Protein AF-A0A1M3CQY1-F1 (afdb_monomer)

Sequence (405 aa):
MTKFAYSLDKTSYSWKNALLWGNFVAHCRNVNKGSLGHRIVAAVMAAIEFLPIISQISSICEKIIVGNLLPAPPASSKSPLVNKKILEETKNAAHQGIPKPNAPIKSQSWENYKIDLLSQLPTVIESQRKNKTYKREKLVDLLKAHENIPIPLSNLPKSVKYFSEKTTFYSYNAEGIRDYNWGCAWRAIQTCLSAYSIHPSFEELFHLFGPLPHLKRMYESKYPGEQLPNTKVFAPYDLSSGWAEPFIGHMAMHFYDIPSVLTRVNGIPGYCNAPQDVFKHSSSLNFYDFKERLLKHFKQETPAPVMIDDAMFALNIVGLEEEGLNITLWIADPHIQQGINTSIDKDLAPAGLYKVTLDPTGRQIKCSLADEHSHQLPNMFCKGSYEGLHFDTKHWMVLFPLNKN

Secondary structure (DSSP, 8-state):
----TTSPPGGG--TTT-SHHHHHHHHHHHTTSS-HHHHHHHHHHHHHHHHHHHHHHHHHHHHHHHHHHSPPPPSS-------HHHHHHHHHHTTSSS---SS-TTS--HHHHHHHHHHHHHHHHHHHHHH--SSS----BPPGGGPBPPEEGGGS-TT-SEE-TT-EE--TTBTTB--TTT-HHHHHHHHHHHTTT----HHHHHHHHSSHHHHHHHHHHHSTT-----SS--STTTSTT----HHHHHHHHHHTT--EEEEEESS--TT--S-GGGGTTSPEE-HHHHHHHHHHHHTSSSPPPEEEE-SS-EEEEEEEEEETTEEEEEEE-TTB---TT----TTSPPTTEEEEEE-TTS-EEEEHHHHH-TTT---BS-TTTTS---TTT--EEEEEE----

Solvent-accessible surface area (backbone atoms only — not comparable to full-atom values): 22990 Å² total; per-residue (Å²): 136,86,75,77,88,80,68,77,62,75,85,67,73,36,84,88,31,66,48,59,66,45,52,27,55,51,23,58,62,34,43,80,41,84,54,74,69,50,17,52,52,21,45,53,53,23,58,63,39,44,54,62,50,52,53,54,52,51,52,51,52,49,51,50,52,56,57,71,75,41,82,77,79,71,86,87,67,80,76,79,80,67,54,62,64,60,59,46,50,53,53,52,62,77,51,72,83,62,83,73,75,93,59,87,85,84,78,72,51,70,66,59,48,52,52,50,52,61,71,45,41,67,59,51,54,54,50,44,70,74,63,64,80,54,82,61,79,54,81,34,77,42,59,74,92,68,39,38,76,66,40,64,38,65,74,56,66,85,85,60,82,23,48,22,46,69,18,37,45,37,38,48,24,32,92,29,29,58,32,79,98,35,33,33,31,52,24,32,38,45,20,36,37,21,46,72,78,41,78,71,51,70,64,54,49,47,66,59,59,15,43,54,75,48,48,42,52,49,45,31,68,76,40,73,95,49,75,78,76,85,84,62,77,54,33,16,66,78,39,74,70,52,42,55,48,48,67,53,39,48,46,50,32,52,73,72,73,36,51,63,46,57,37,28,32,75,35,77,31,90,72,49,46,71,61,74,73,80,38,72,91,34,70,68,26,48,40,64,61,44,51,55,50,49,52,62,48,34,70,41,98,74,23,53,32,30,32,40,28,48,58,82,52,34,29,23,40,38,30,46,47,82,57,87,76,27,40,32,37,32,35,42,37,20,59,33,42,68,51,96,77,62,90,67,54,97,84,56,66,62,62,32,48,44,45,36,32,23,44,78,63,22,40,60,78,45,41,55,66,66,76,75,26,85,90,63,65,59,65,56,76,54,79,66,68,77,78,59,68,37,43,59,79,44,31,23,36,32,24,39,61,45,76,84,127

Mean predicted aligned error: 14.99 Å

Foldseek 3Di:
DDPPPQDDDPVQDDPVLPQLVNLLVVLVVQLPDDDPVSNVVSVVSNVVSVVVVVVVVVVVVVVVVVPVVDDDDDDDDDDPPPPVVVVVVVVVLVPPQDPDPPDPPPPDDPVRVLVVCVVCLVVSLVSCLVPQSFLPRDLPQADPLQAFEWAQQLPPDPVFPFFQRQWTQAAARHPRGHLPQACQQLRLLQRQVSLVVDHDDSSSLLSQQQDPVNLQSLVCNVPPPDGQDPPFDARLRSDSNSHHALSSSCSVCSSVVWDKDKEKFPDAQPQHSHDPVSHVVDDHHYVQRVVVVQVVQRPDPRHGWKWKDNNRAIWTFGGWDDDPLKIKTWIQGSQWGDASDPPDDPPDDGTRTWIFIAHNLQATDDIPQVVPPPPNRGPGSDPPPRVDRGSNPTMMIMMGGHDDD

pLDDT: mean 78.1, std 20.02, range [30.34, 98.62]

Radius of gyration: 26.37 Å; Cα contacts (8 Å, |Δi|>4): 642; chains: 1; bounding box: 46×75×63 Å

Structure (mmCIF, N/CA/C/O backbone):
data_AF-A0A1M3CQY1-F1
#
_entry.id   AF-A0A1M3CQY1-F1
#
loop_
_atom_site.group_PDB
_atom_site.id
_atom_site.type_symbol
_atom_site.label_atom_id
_atom_site.label_alt_id
_atom_site.label_comp_id
_atom_site.label_asym_id
_atom_site.label_entity_id
_atom_site.label_seq_id
_atom_site.pdbx_PDB_ins_code
_atom_site.Cartn_x
_atom_site.Cartn_y
_atom_site.Cartn_z
_atom_site.occupancy
_atom_site.B_iso_or_equiv
_atom_site.auth_seq_id
_atom_site.auth_comp_id
_atom_site.auth_asym_id
_atom_site.auth_atom_id
_atom_site.pdbx_PDB_model_num
ATOM 1 N N . MET A 1 1 ? -19.482 45.627 25.015 1.00 35.19 1 MET A N 1
ATOM 2 C CA . MET A 1 1 ? -19.007 45.019 23.752 1.00 35.19 1 MET A CA 1
ATOM 3 C C . MET A 1 1 ? -17.805 45.805 23.254 1.00 35.19 1 MET A C 1
ATOM 5 O O . MET A 1 1 ? -17.960 46.844 22.625 1.00 35.19 1 MET A O 1
ATOM 9 N N . THR A 1 2 ? -16.606 45.369 23.620 1.00 33.00 2 THR A N 1
ATOM 10 C CA . THR A 1 2 ? -15.335 45.949 23.179 1.00 33.00 2 THR A CA 1
ATOM 11 C C . THR A 1 2 ? -15.097 45.565 21.718 1.00 33.00 2 THR A C 1
ATOM 13 O O . THR A 1 2 ? -14.865 44.402 21.402 1.00 33.00 2 THR A O 1
ATOM 16 N N . LYS A 1 3 ? -15.204 46.535 20.801 1.00 37.12 3 LYS A N 1
ATOM 17 C CA . LYS A 1 3 ? -14.784 46.361 19.403 1.00 37.12 3 LYS A CA 1
ATOM 18 C C . LYS A 1 3 ? -13.297 45.996 19.389 1.00 37.12 3 LYS A C 1
ATOM 20 O O . LYS A 1 3 ? -12.488 46.739 19.940 1.00 37.12 3 LYS A O 1
ATOM 25 N N . PHE A 1 4 ? -12.936 44.889 18.742 1.00 33.28 4 PHE A N 1
ATOM 26 C CA . PHE A 1 4 ? -11.546 44.552 18.433 1.00 33.28 4 PHE A CA 1
ATOM 27 C C . PHE A 1 4 ? -10.960 45.623 17.494 1.00 33.28 4 PHE A C 1
ATOM 29 O O . PHE A 1 4 ? -11.059 45.525 16.272 1.00 33.28 4 PHE A O 1
ATOM 36 N N . ALA A 1 5 ? -10.362 46.668 18.070 1.00 43.16 5 ALA A N 1
ATOM 37 C CA . ALA A 1 5 ? -9.752 47.810 17.381 1.00 43.16 5 ALA A CA 1
ATOM 38 C C . ALA A 1 5 ? -8.385 47.474 16.739 1.00 43.16 5 ALA A C 1
ATOM 40 O O . ALA A 1 5 ? -7.465 48.290 16.742 1.00 43.16 5 ALA A O 1
ATOM 41 N N . TYR A 1 6 ? -8.243 46.252 16.223 1.00 46.03 6 TYR A N 1
ATOM 42 C CA . TYR A 1 6 ? -7.010 45.734 15.618 1.00 46.03 6 TYR A CA 1
ATOM 43 C C . TYR A 1 6 ? -7.184 45.337 14.146 1.00 46.03 6 TYR A C 1
ATOM 45 O O . TYR A 1 6 ? -6.218 44.937 13.505 1.00 46.03 6 TYR A O 1
ATOM 53 N N . SER A 1 7 ? -8.401 45.441 13.606 1.00 45.84 7 SER A N 1
ATOM 54 C CA . SER A 1 7 ? -8.683 45.162 12.197 1.00 45.84 7 SER A CA 1
ATOM 55 C C . SER A 1 7 ? -8.402 46.393 11.329 1.00 45.84 7 SER A C 1
ATOM 57 O O . SER A 1 7 ? -8.663 47.524 11.743 1.00 45.84 7 SER A O 1
ATOM 59 N N . LEU A 1 8 ? -7.846 46.175 10.131 1.00 50.12 8 LEU A N 1
ATOM 60 C CA . LEU A 1 8 ? -7.717 47.229 9.122 1.00 50.12 8 LEU A CA 1
ATOM 61 C C . LEU A 1 8 ? -9.108 47.694 8.681 1.00 50.12 8 LEU A C 1
ATOM 63 O O . LEU A 1 8 ? -10.073 46.925 8.715 1.00 50.12 8 LEU A O 1
ATOM 67 N N . ASP A 1 9 ? -9.207 48.947 8.236 1.00 53.94 9 ASP A N 1
ATOM 68 C CA . ASP A 1 9 ? -10.456 49.446 7.670 1.00 53.94 9 ASP A CA 1
ATOM 69 C C . ASP A 1 9 ? -10.869 48.593 6.464 1.00 53.94 9 ASP A C 1
ATOM 71 O O . ASP A 1 9 ? -10.034 48.243 5.624 1.00 53.94 9 ASP A O 1
ATOM 75 N N . LYS A 1 10 ? -12.162 48.266 6.374 1.00 48.03 10 LYS A N 1
ATOM 76 C CA . LYS A 1 10 ? -12.715 47.312 5.400 1.00 48.03 10 LYS A CA 1
ATOM 77 C C . LYS A 1 10 ? -12.363 47.677 3.952 1.00 48.03 10 LYS A C 1
ATOM 79 O O . LYS A 1 10 ? -12.203 46.786 3.125 1.00 48.03 10 LYS A O 1
ATOM 84 N N . THR A 1 11 ? -12.196 48.967 3.655 1.00 50.53 11 THR A N 1
ATOM 85 C CA . THR A 1 11 ? -11.834 49.467 2.317 1.00 50.53 11 THR A CA 1
ATOM 86 C C . THR A 1 11 ? -10.383 49.166 1.914 1.00 50.53 11 THR A C 1
ATOM 88 O O . THR A 1 11 ? -10.040 49.227 0.735 1.00 50.53 11 THR A O 1
ATOM 91 N N . SER A 1 12 ? -9.539 48.774 2.873 1.00 49.72 12 SER A N 1
ATOM 92 C CA . SER A 1 12 ? -8.128 48.424 2.662 1.00 49.72 12 SER A CA 1
ATOM 93 C C . SER A 1 12 ? -7.951 47.010 2.091 1.00 49.72 12 SER A C 1
ATOM 95 O O . SER A 1 12 ? -6.938 46.729 1.441 1.00 49.72 12 SER A O 1
ATOM 97 N N . TYR A 1 13 ? -8.940 46.131 2.293 1.00 46.88 13 TYR A N 1
ATOM 98 C CA . TYR A 1 13 ? -8.956 44.757 1.790 1.00 46.88 13 TYR A CA 1
ATOM 99 C C . TYR A 1 13 ? -9.439 44.726 0.334 1.00 46.88 13 TYR A C 1
ATOM 101 O O . TYR A 1 13 ? -10.608 44.487 0.043 1.00 46.88 13 TYR A O 1
ATOM 109 N N . SER A 1 14 ? -8.523 44.983 -0.599 1.00 53.66 14 SER A N 1
ATOM 110 C CA . SER A 1 14 ? -8.753 44.771 -2.033 1.00 53.66 14 SER A CA 1
ATOM 111 C C . SER A 1 14 ? -8.045 43.502 -2.508 1.00 53.66 14 SER A C 1
ATOM 113 O O . SER A 1 14 ? -7.018 43.130 -1.949 1.00 53.66 14 SER A O 1
ATOM 115 N N . TRP A 1 15 ? -8.521 42.873 -3.587 1.00 47.59 15 TRP A N 1
ATOM 116 C CA . TRP A 1 15 ? -7.825 41.742 -4.230 1.00 47.59 15 TRP A CA 1
ATOM 117 C C . TRP A 1 15 ? -6.380 42.080 -4.635 1.00 47.59 15 TRP A C 1
ATOM 119 O O . TRP A 1 15 ? -5.512 41.215 -4.627 1.00 47.59 15 TRP A O 1
ATOM 129 N N . LYS A 1 16 ? -6.103 43.360 -4.910 1.00 45.50 16 LYS A N 1
ATOM 130 C CA . LYS A 1 16 ? -4.761 43.886 -5.186 1.00 45.50 16 LYS A CA 1
ATOM 131 C C . LYS A 1 16 ? -3.865 43.938 -3.934 1.00 45.50 16 LYS A C 1
ATOM 133 O O . LYS A 1 16 ? -2.653 43.814 -4.062 1.00 45.50 16 LYS A O 1
ATOM 138 N N . ASN A 1 17 ? -4.453 44.084 -2.744 1.00 47.53 17 ASN A N 1
ATOM 139 C CA . ASN A 1 17 ? -3.762 44.107 -1.446 1.00 47.53 17 ASN A CA 1
ATOM 140 C C . ASN A 1 17 ? -3.810 42.757 -0.704 1.00 47.53 17 ASN A C 1
ATOM 142 O O . ASN A 1 17 ? -3.132 42.607 0.305 1.00 47.53 17 ASN A O 1
ATOM 146 N N . ALA A 1 18 ? -4.604 41.794 -1.187 1.00 47.22 18 ALA A N 1
ATOM 147 C CA . ALA A 1 18 ? -4.797 40.473 -0.582 1.00 47.22 18 ALA A CA 1
ATOM 148 C C . ALA A 1 18 ? -3.589 39.532 -0.756 1.00 47.22 18 ALA A C 1
ATOM 150 O O . ALA A 1 18 ? -3.502 38.504 -0.088 1.00 47.22 18 ALA A O 1
ATOM 151 N N . LEU A 1 19 ? -2.638 39.887 -1.626 1.00 55.75 19 LEU A N 1
ATOM 152 C CA . LEU A 1 19 ? -1.308 39.283 -1.627 1.00 55.75 19 LEU A CA 1
ATOM 153 C C . LEU A 1 19 ? -0.563 39.772 -0.380 1.00 55.75 19 LEU A C 1
ATOM 155 O O . LEU A 1 19 ? -0.521 40.976 -0.138 1.00 55.75 19 LEU A O 1
ATOM 159 N N . LEU A 1 20 ? 0.035 38.848 0.382 1.00 62.31 20 LEU A N 1
ATOM 160 C CA . LEU A 1 20 ? 0.635 39.054 1.716 1.00 62.31 20 LEU A CA 1
ATOM 161 C C . LEU A 1 20 ? 1.526 40.310 1.848 1.00 62.31 20 LEU A C 1
ATOM 163 O O . LEU A 1 20 ? 1.648 40.865 2.934 1.00 62.31 20 LEU A O 1
ATOM 167 N N . TRP A 1 21 ? 2.076 40.820 0.742 1.00 69.44 21 TRP A N 1
ATOM 168 C CA . TRP A 1 21 ? 2.801 42.090 0.664 1.00 69.44 21 TRP A CA 1
ATOM 169 C C . TRP A 1 21 ? 1.994 43.328 1.103 1.00 69.44 21 TRP A C 1
ATOM 171 O O . TRP A 1 21 ? 2.529 44.203 1.783 1.00 69.44 21 TRP A O 1
ATOM 181 N N . GLY A 1 22 ? 0.714 43.428 0.726 1.00 70.25 22 GLY A N 1
ATOM 182 C CA . GLY A 1 22 ? -0.133 44.579 1.062 1.00 70.25 22 GLY A CA 1
ATOM 183 C C . GLY A 1 22 ? -0.426 44.666 2.560 1.00 70.25 22 GLY A C 1
ATOM 184 O O . GLY A 1 22 ? -0.304 45.741 3.156 1.00 70.25 22 GLY A O 1
ATOM 185 N N . ASN A 1 23 ? -0.733 43.518 3.168 1.00 71.56 23 ASN A N 1
ATOM 186 C CA . ASN A 1 23 ? -0.937 43.394 4.610 1.00 71.56 23 ASN A CA 1
ATOM 187 C C . ASN A 1 23 ? 0.368 43.642 5.378 1.00 71.56 23 ASN A C 1
ATOM 189 O O . ASN A 1 23 ? 0.376 44.457 6.304 1.00 71.56 23 ASN A O 1
ATOM 193 N N . PHE A 1 24 ? 1.486 43.080 4.906 1.00 80.56 24 PHE A N 1
ATOM 194 C CA . PHE A 1 24 ? 2.791 43.257 5.538 1.00 80.56 24 PHE A CA 1
ATOM 195 C C . PHE A 1 24 ? 3.192 44.735 5.600 1.00 80.56 24 PHE A C 1
ATOM 197 O O . PHE A 1 24 ? 3.512 45.259 6.666 1.00 80.56 24 PHE A O 1
ATOM 204 N N . VAL A 1 25 ? 3.095 45.456 4.476 1.00 80.06 25 VAL A N 1
ATOM 205 C CA . VAL A 1 25 ? 3.419 46.892 4.414 1.00 80.06 25 VAL A CA 1
ATOM 206 C C . VAL A 1 25 ? 2.496 47.718 5.316 1.00 80.06 25 VAL A C 1
ATOM 208 O O . VAL A 1 25 ? 2.948 48.683 5.942 1.00 80.06 25 VAL A O 1
ATOM 211 N N . ALA A 1 26 ? 1.213 47.359 5.410 1.00 76.00 26 ALA A N 1
ATOM 212 C CA . ALA A 1 26 ? 0.275 48.024 6.308 1.00 76.00 26 ALA A CA 1
ATOM 213 C C . ALA A 1 26 ? 0.651 47.801 7.782 1.00 76.00 26 ALA A C 1
ATOM 215 O O . ALA A 1 26 ? 0.710 48.766 8.549 1.00 76.00 26 ALA A O 1
ATOM 216 N N . HIS A 1 27 ? 0.990 46.568 8.166 1.00 79.69 27 HIS A N 1
ATOM 217 C CA . HIS A 1 27 ? 1.446 46.249 9.515 1.00 79.69 27 HIS A CA 1
ATOM 218 C C . HIS A 1 27 ? 2.774 46.941 9.848 1.00 79.69 27 HIS A C 1
ATOM 220 O O . HIS A 1 27 ? 2.851 47.589 10.891 1.00 79.69 27 HIS A O 1
ATOM 226 N N . CYS A 1 28 ? 3.753 46.969 8.936 1.00 82.44 28 CYS A N 1
ATOM 227 C CA . CYS A 1 28 ? 4.996 47.733 9.105 1.00 82.44 28 CYS A CA 1
ATOM 228 C C . CYS A 1 28 ? 4.754 49.234 9.331 1.00 82.44 28 CYS A C 1
ATOM 230 O O . CYS A 1 28 ? 5.403 49.847 10.178 1.00 82.44 28 CYS A O 1
ATOM 232 N N . ARG A 1 29 ? 3.799 49.846 8.618 1.00 82.75 29 ARG A N 1
ATOM 233 C CA . ARG A 1 29 ? 3.430 51.262 8.823 1.00 82.75 29 ARG A CA 1
ATOM 234 C C . ARG A 1 29 ? 2.763 51.504 10.179 1.00 82.75 29 ARG A C 1
ATOM 236 O O . ARG A 1 29 ? 2.900 52.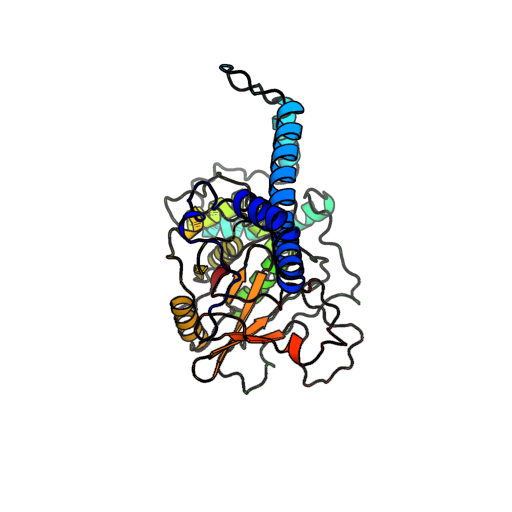597 10.732 1.00 82.75 29 ARG A O 1
ATOM 243 N N . ASN A 1 30 ? 2.067 50.502 10.710 1.00 79.50 30 ASN A N 1
ATOM 244 C CA . ASN A 1 30 ? 1.362 50.580 11.988 1.00 79.50 30 ASN A CA 1
ATOM 245 C C . ASN A 1 30 ? 2.271 50.313 13.201 1.00 79.50 30 ASN A C 1
ATOM 247 O O . ASN A 1 30 ? 1.934 50.745 14.299 1.00 79.50 30 ASN A O 1
ATOM 251 N N . VAL A 1 31 ? 3.468 49.735 13.021 1.00 84.69 31 VAL A N 1
ATOM 252 C CA . VAL A 1 31 ? 4.481 49.591 14.097 1.00 84.69 31 VAL A CA 1
ATOM 253 C C . VAL A 1 31 ? 4.885 50.944 14.710 1.00 84.69 31 VAL A C 1
ATOM 255 O O . VAL A 1 31 ? 5.278 51.016 15.876 1.00 84.69 31 VAL A O 1
ATOM 258 N N . ASN A 1 32 ? 4.739 52.040 13.959 1.00 80.25 32 ASN A N 1
ATOM 259 C CA . ASN A 1 32 ? 5.076 53.396 14.405 1.00 80.25 32 ASN A CA 1
ATOM 260 C C . ASN A 1 32 ? 3.855 54.253 14.784 1.00 80.25 32 ASN A C 1
ATOM 262 O O . ASN A 1 32 ? 4.001 55.456 14.988 1.00 80.25 32 ASN A O 1
ATOM 266 N N . LYS A 1 33 ? 2.652 53.668 14.871 1.00 76.88 33 LYS A N 1
ATOM 267 C CA . LYS A 1 33 ? 1.401 54.393 15.154 1.00 76.88 33 LYS A CA 1
ATOM 268 C C . LYS A 1 33 ? 0.623 53.737 16.300 1.00 76.88 33 LYS A C 1
ATOM 270 O O . LYS A 1 33 ? 0.690 52.531 16.495 1.00 76.88 33 LYS A O 1
ATOM 275 N N . GLY A 1 34 ? -0.148 54.532 17.042 1.00 80.25 34 GLY A N 1
ATOM 276 C CA . GLY A 1 34 ? -1.018 54.039 18.118 1.00 80.25 34 GLY A CA 1
ATOM 277 C C . GLY A 1 34 ? -0.310 53.766 19.452 1.00 80.25 34 GLY A C 1
ATOM 278 O O . GLY A 1 34 ? 0.826 54.184 19.678 1.00 80.25 34 GLY A O 1
ATOM 279 N N . SER A 1 35 ? -1.016 53.094 20.367 1.00 84.94 35 SER A N 1
ATOM 280 C CA . SER A 1 35 ? -0.516 52.753 21.707 1.00 84.94 35 SER A CA 1
ATOM 281 C C . SER A 1 35 ? 0.575 51.675 21.662 1.00 84.94 35 SER A C 1
ATOM 283 O O . SER A 1 35 ? 0.677 50.923 20.693 1.00 84.94 35 SER A O 1
ATOM 285 N N . LEU A 1 36 ? 1.375 51.548 22.729 1.00 80.06 36 LEU A N 1
ATOM 286 C CA . LEU A 1 36 ? 2.466 50.563 22.805 1.00 80.06 36 LEU A CA 1
ATOM 287 C C . LEU A 1 36 ? 1.994 49.129 22.493 1.00 80.06 36 LEU A C 1
ATOM 289 O O . LEU A 1 36 ? 2.640 48.428 21.721 1.00 80.06 36 LEU A O 1
ATOM 293 N N . GLY A 1 37 ? 0.830 48.724 23.012 1.00 80.75 37 GLY A N 1
ATOM 294 C CA . GLY A 1 37 ? 0.245 47.411 22.720 1.00 80.75 37 GLY A CA 1
ATOM 295 C C . GLY A 1 37 ? -0.140 47.227 21.248 1.00 80.75 37 GLY A C 1
ATOM 296 O O . GLY A 1 37 ? 0.087 46.161 20.684 1.00 80.75 37 GLY A O 1
ATOM 297 N N . HIS A 1 38 ? -0.655 48.272 20.590 1.00 75.62 38 HIS A N 1
ATOM 298 C CA . HIS A 1 38 ? -0.962 48.227 19.157 1.00 75.62 38 HIS A CA 1
ATOM 299 C C . HIS A 1 38 ? 0.308 48.060 18.313 1.00 75.62 38 HIS A C 1
ATOM 301 O O . HIS A 1 38 ? 0.334 47.259 17.381 1.00 75.62 38 HIS A O 1
ATOM 307 N N . ARG A 1 39 ? 1.384 48.760 18.687 1.00 82.81 39 ARG A N 1
ATOM 308 C CA . ARG A 1 39 ? 2.687 48.675 18.013 1.00 82.81 39 ARG A CA 1
ATOM 309 C C . ARG A 1 39 ? 3.300 47.277 18.125 1.00 82.81 39 ARG A C 1
ATOM 311 O O . ARG A 1 39 ? 3.825 46.775 17.136 1.00 82.81 39 ARG A O 1
ATOM 318 N N . ILE A 1 40 ? 3.183 46.635 19.292 1.00 84.69 40 ILE A N 1
ATOM 319 C CA . ILE A 1 40 ? 3.653 45.256 19.516 1.00 84.69 40 ILE A CA 1
ATOM 320 C C . ILE A 1 40 ? 2.877 44.268 18.637 1.00 84.69 40 ILE A C 1
ATOM 322 O O . ILE A 1 40 ? 3.488 43.473 17.929 1.00 84.69 40 ILE A O 1
ATOM 326 N N . VAL A 1 41 ? 1.542 44.345 18.620 1.00 80.31 41 VAL A N 1
ATOM 327 C CA . VAL A 1 41 ? 0.709 43.450 17.794 1.00 80.31 41 VAL A CA 1
ATOM 328 C C . VAL A 1 41 ? 0.994 43.647 16.302 1.00 80.31 41 VAL A C 1
ATOM 330 O O . VAL A 1 41 ? 1.150 42.670 15.574 1.00 80.31 41 VAL A O 1
ATOM 333 N N . ALA A 1 42 ? 1.133 44.895 15.845 1.00 78.62 42 ALA A N 1
ATOM 334 C CA . ALA A 1 42 ? 1.494 45.189 14.460 1.00 78.62 42 ALA A CA 1
ATOM 335 C C . ALA A 1 42 ? 2.878 44.626 14.083 1.00 78.62 42 ALA A C 1
ATOM 337 O O . ALA A 1 42 ? 3.043 44.126 12.973 1.00 78.62 42 ALA A O 1
ATOM 338 N N . ALA A 1 43 ? 3.849 44.655 15.003 1.00 80.75 43 ALA A N 1
ATOM 339 C CA . ALA A 1 43 ? 5.181 44.096 14.774 1.00 80.75 43 ALA A CA 1
ATOM 340 C C . ALA A 1 43 ? 5.159 42.563 14.664 1.00 80.75 43 ALA A C 1
ATOM 342 O O . ALA A 1 43 ? 5.807 42.006 13.780 1.00 80.75 43 ALA A O 1
ATOM 343 N N . VAL A 1 44 ? 4.377 41.883 15.511 1.00 83.06 44 VAL A N 1
ATOM 344 C CA . VAL A 1 44 ? 4.217 40.419 15.461 1.00 83.06 44 VAL A CA 1
ATOM 345 C C . VAL A 1 44 ? 3.545 39.984 14.158 1.00 83.06 44 VAL A C 1
ATOM 347 O O . VAL A 1 44 ? 4.036 39.075 13.494 1.00 83.06 44 VAL A O 1
ATOM 350 N N . MET A 1 45 ? 2.469 40.662 13.748 1.00 79.12 45 MET A N 1
ATOM 351 C CA . MET A 1 45 ? 1.781 40.349 12.489 1.00 79.12 45 MET A CA 1
ATOM 352 C C . MET A 1 45 ? 2.685 40.581 11.273 1.00 79.12 45 MET A C 1
ATOM 354 O O . MET A 1 45 ? 2.758 39.719 10.401 1.00 79.12 45 MET A O 1
ATOM 358 N N . ALA A 1 46 ? 3.452 41.678 11.255 1.00 83.38 46 ALA A N 1
ATOM 359 C CA . ALA A 1 46 ? 4.439 41.917 10.205 1.00 83.38 46 ALA A CA 1
ATOM 360 C C . ALA A 1 46 ? 5.500 40.801 10.148 1.00 83.38 46 ALA A C 1
ATOM 362 O O . ALA A 1 46 ? 5.841 40.343 9.063 1.00 83.38 46 ALA A O 1
ATOM 363 N N . ALA A 1 47 ? 5.997 40.319 11.292 1.00 83.00 47 ALA A N 1
ATOM 364 C CA . ALA A 1 47 ? 6.983 39.238 11.328 1.00 83.00 47 ALA A CA 1
ATOM 365 C C . ALA A 1 47 ? 6.432 37.907 10.780 1.00 83.00 47 ALA A C 1
ATOM 367 O O . ALA A 1 47 ? 7.130 37.211 10.043 1.00 83.00 47 ALA A O 1
ATOM 368 N N . ILE A 1 48 ? 5.175 37.573 11.095 1.00 80.31 48 ILE A N 1
ATOM 369 C CA . ILE A 1 48 ? 4.506 36.363 10.590 1.00 80.31 48 ILE A CA 1
ATOM 370 C C . ILE A 1 48 ? 4.300 36.450 9.072 1.00 80.31 48 ILE A C 1
ATOM 372 O O . ILE A 1 48 ? 4.573 35.490 8.353 1.00 80.31 48 ILE A O 1
ATOM 376 N N . GLU A 1 49 ? 3.863 37.605 8.568 1.00 79.50 49 GLU A N 1
ATOM 377 C CA . GLU A 1 49 ? 3.614 37.814 7.137 1.00 79.50 49 GLU A CA 1
ATOM 378 C C . GLU A 1 49 ? 4.904 37.945 6.306 1.00 79.50 49 GLU A C 1
ATOM 380 O O . GLU A 1 49 ? 4.890 37.695 5.100 1.00 79.50 49 GLU A O 1
ATOM 385 N N . PHE A 1 50 ? 6.036 38.270 6.939 1.00 82.31 50 PHE A N 1
ATOM 386 C CA . PHE A 1 50 ? 7.339 38.394 6.282 1.00 82.31 50 PHE A CA 1
ATOM 387 C C . PHE A 1 50 ? 7.916 37.054 5.805 1.00 82.31 50 PHE A C 1
ATOM 389 O O . PHE A 1 50 ? 8.550 36.994 4.750 1.00 82.31 50 PHE A O 1
ATOM 396 N N . LEU A 1 51 ? 7.682 35.964 6.545 1.00 76.56 51 LEU A N 1
ATOM 397 C CA . LEU A 1 51 ? 8.229 34.641 6.216 1.00 76.56 51 LEU A CA 1
ATOM 398 C C . LEU A 1 51 ? 7.724 34.103 4.857 1.00 76.56 51 LEU A C 1
ATOM 400 O O . LEU A 1 51 ? 8.556 33.731 4.023 1.00 76.56 51 LEU A O 1
ATOM 404 N N . PRO A 1 52 ? 6.409 34.123 4.553 1.00 73.38 52 PRO A N 1
ATOM 405 C CA . PRO A 1 52 ? 5.909 33.774 3.222 1.00 73.38 52 PRO A CA 1
ATOM 406 C C . PRO A 1 52 ? 6.449 34.676 2.103 1.00 73.38 52 PRO A C 1
ATOM 408 O O . PRO A 1 52 ? 6.687 34.203 0.993 1.00 73.38 52 PRO A O 1
ATOM 411 N N . ILE A 1 53 ? 6.660 35.967 2.382 1.00 77.19 53 ILE A N 1
ATOM 412 C CA . ILE A 1 53 ? 7.179 36.937 1.408 1.00 77.19 53 ILE A CA 1
ATOM 413 C C . ILE A 1 53 ? 8.627 36.607 1.033 1.00 77.19 53 ILE A C 1
ATOM 415 O O . ILE A 1 53 ? 8.952 36.565 -0.153 1.00 77.19 53 ILE A O 1
ATOM 419 N N . ILE A 1 54 ? 9.489 36.317 2.015 1.00 74.56 54 ILE A N 1
ATOM 420 C CA . ILE A 1 54 ? 10.866 35.871 1.748 1.00 74.56 54 ILE A CA 1
ATOM 421 C C . ILE A 1 54 ? 10.860 34.585 0.918 1.00 74.56 54 ILE A C 1
ATOM 423 O O . ILE A 1 54 ? 11.632 34.477 -0.033 1.00 74.56 54 ILE A O 1
ATOM 427 N N . SER A 1 55 ? 9.980 33.631 1.236 1.00 67.69 55 SER A N 1
ATOM 428 C CA . SER A 1 55 ? 9.862 32.380 0.478 1.00 67.69 55 SER A CA 1
ATOM 429 C C . SER A 1 55 ? 9.511 32.628 -0.998 1.00 67.69 55 SER A C 1
ATOM 431 O O . SER A 1 55 ? 10.150 32.066 -1.890 1.00 67.69 55 SER A O 1
ATOM 433 N N . GLN A 1 56 ? 8.576 33.544 -1.277 1.00 69.50 56 GLN A N 1
ATOM 434 C CA . GLN A 1 56 ? 8.223 33.937 -2.647 1.00 69.50 56 GLN A CA 1
ATOM 435 C C . GLN A 1 56 ? 9.378 34.639 -3.377 1.00 69.50 56 GLN A C 1
ATOM 437 O O . GLN A 1 56 ? 9.638 34.334 -4.541 1.00 69.50 56 GLN A O 1
ATOM 442 N N . ILE A 1 57 ? 10.105 35.538 -2.703 1.00 71.88 57 ILE A N 1
ATOM 443 C CA . ILE A 1 57 ? 11.282 36.213 -3.277 1.00 71.88 57 ILE A CA 1
ATOM 444 C C . ILE A 1 57 ? 12.382 35.191 -3.587 1.00 71.88 57 ILE A C 1
ATOM 446 O O . ILE A 1 57 ? 12.952 35.228 -4.675 1.00 71.88 57 ILE A O 1
ATOM 450 N N . SER A 1 58 ? 12.632 34.239 -2.681 1.00 65.56 58 SER A N 1
ATOM 451 C CA . SER A 1 58 ? 13.598 33.152 -2.887 1.00 65.56 58 SER A CA 1
ATOM 452 C C . SER A 1 58 ? 13.262 32.327 -4.131 1.00 65.56 58 SER A C 1
ATOM 454 O O . SER A 1 58 ? 14.140 32.091 -4.956 1.00 65.56 58 SER A O 1
ATOM 456 N N . SER A 1 59 ? 11.989 31.963 -4.320 1.00 56.06 59 SER A N 1
ATOM 457 C CA . SER A 1 59 ? 11.528 31.221 -5.502 1.00 56.06 59 SER A CA 1
ATOM 458 C C . SER A 1 59 ? 11.682 32.016 -6.811 1.00 56.06 59 SER A C 1
ATOM 460 O O . SER A 1 59 ? 12.045 31.457 -7.846 1.00 56.06 59 SER A O 1
ATOM 462 N N . ILE A 1 60 ? 11.468 33.338 -6.787 1.00 65.38 60 ILE A N 1
ATOM 463 C CA . ILE A 1 60 ? 11.685 34.206 -7.959 1.00 65.38 60 ILE A CA 1
ATOM 464 C C . ILE A 1 60 ? 13.179 34.331 -8.277 1.00 65.38 60 ILE A C 1
ATOM 466 O O . ILE A 1 60 ? 13.559 34.222 -9.442 1.00 65.38 60 ILE A O 1
ATOM 470 N N . CYS A 1 61 ? 14.028 34.528 -7.268 1.00 60.53 61 CYS A N 1
ATOM 471 C CA . CYS A 1 61 ? 15.479 34.563 -7.444 1.00 60.53 61 CYS A CA 1
ATOM 472 C C . CYS A 1 61 ? 15.998 33.240 -8.011 1.00 60.53 61 CYS A C 1
ATOM 474 O O . CYS A 1 61 ? 16.766 33.252 -8.968 1.00 60.53 61 CYS A O 1
ATOM 476 N N . GLU A 1 62 ? 15.526 32.108 -7.489 1.00 54.47 62 GLU A N 1
ATOM 477 C CA . GLU A 1 62 ? 15.844 30.777 -8.009 1.00 54.47 62 GLU A CA 1
ATOM 478 C C . GLU A 1 62 ? 15.419 30.637 -9.477 1.00 54.47 62 GLU A C 1
ATOM 480 O O . GLU A 1 62 ? 16.219 30.228 -10.316 1.00 54.47 62 GLU A O 1
ATOM 485 N N . LYS A 1 63 ? 14.214 31.095 -9.836 1.00 54.12 63 LYS A N 1
ATOM 486 C CA . LYS A 1 63 ? 13.743 31.119 -11.228 1.00 54.12 63 LYS A CA 1
ATOM 487 C C . LYS A 1 63 ? 14.608 31.996 -12.143 1.00 54.12 63 LYS A C 1
ATOM 489 O O . LYS A 1 63 ? 14.845 31.614 -13.286 1.00 54.12 63 LYS A O 1
ATOM 494 N N . ILE A 1 64 ? 15.079 33.153 -11.672 1.00 56.84 64 ILE A N 1
ATOM 495 C CA . ILE A 1 64 ? 15.969 34.049 -12.434 1.00 56.84 64 ILE A CA 1
ATOM 496 C C . ILE A 1 64 ? 17.355 33.417 -12.606 1.00 56.84 64 ILE A C 1
ATOM 498 O O . ILE A 1 64 ? 17.916 33.462 -13.697 1.00 56.84 64 ILE A O 1
ATOM 502 N N . ILE A 1 65 ? 17.896 32.795 -11.555 1.00 59.69 65 ILE A N 1
ATOM 503 C CA . ILE A 1 65 ? 19.188 32.099 -11.590 1.00 59.69 65 ILE A CA 1
ATOM 504 C C . ILE A 1 65 ? 19.125 30.926 -12.574 1.00 59.69 65 ILE A C 1
ATOM 506 O O . ILE A 1 65 ? 19.962 30.832 -13.469 1.00 59.69 65 ILE A O 1
ATOM 510 N N . VAL A 1 66 ? 18.096 30.082 -12.469 1.00 54.53 66 VAL A N 1
ATOM 511 C CA . VAL A 1 66 ? 17.875 28.953 -13.384 1.00 54.53 66 VAL A CA 1
ATOM 512 C C . VAL A 1 66 ? 17.620 29.441 -14.816 1.00 54.53 66 VAL A C 1
ATOM 514 O O . VAL A 1 66 ? 18.133 28.848 -15.761 1.00 54.53 66 VAL A O 1
ATOM 517 N N . GLY A 1 67 ? 16.890 30.547 -14.992 1.00 48.81 67 GLY A N 1
ATOM 518 C CA . GLY A 1 67 ? 16.599 31.140 -16.301 1.00 48.81 67 GLY A CA 1
ATOM 519 C C . GLY A 1 67 ? 17.788 31.825 -16.987 1.00 48.81 67 GLY A C 1
ATOM 520 O O . GLY A 1 67 ? 17.793 31.915 -18.209 1.00 48.81 67 GLY A O 1
ATOM 521 N N . ASN A 1 68 ? 18.793 32.280 -16.231 1.00 52.03 68 ASN A N 1
ATOM 522 C CA . ASN A 1 68 ? 20.006 32.910 -16.770 1.00 52.03 68 ASN A CA 1
ATOM 523 C C . ASN A 1 68 ? 21.183 31.929 -16.925 1.00 52.03 68 ASN A C 1
ATOM 525 O O . ASN A 1 68 ? 22.093 32.194 -17.707 1.00 52.03 68 ASN A O 1
ATOM 529 N N . LEU A 1 69 ? 21.182 30.804 -16.195 1.00 47.16 69 LEU A N 1
ATOM 530 C CA . LEU A 1 69 ? 22.183 29.732 -16.326 1.00 47.16 69 LEU A CA 1
ATOM 531 C C . LEU A 1 69 ? 21.840 28.714 -17.421 1.00 47.16 69 LEU A C 1
ATOM 533 O O . LEU A 1 69 ? 22.709 27.951 -17.843 1.00 47.16 69 LEU A O 1
ATOM 537 N N . LEU A 1 70 ? 20.594 28.702 -17.894 1.00 44.44 70 LEU A N 1
ATOM 538 C CA . LEU A 1 70 ? 20.150 27.855 -18.994 1.00 44.44 70 LEU A CA 1
ATOM 539 C C . LEU A 1 70 ? 19.802 28.743 -20.194 1.00 44.44 70 LEU A C 1
ATOM 541 O O . LEU A 1 70 ? 18.939 29.611 -20.066 1.00 44.44 70 LEU A O 1
ATOM 545 N N . PRO A 1 71 ? 20.438 28.564 -21.367 1.00 44.31 71 PRO A N 1
ATOM 546 C CA . PRO A 1 71 ? 20.070 29.337 -22.543 1.00 44.31 71 PRO A CA 1
ATOM 547 C C . PRO A 1 71 ? 18.605 29.063 -22.899 1.00 44.31 71 PRO A C 1
ATOM 549 O O . PRO A 1 71 ? 18.159 27.912 -22.898 1.00 44.31 71 PRO A O 1
ATOM 552 N N . ALA A 1 72 ? 17.858 30.124 -23.216 1.00 48.16 72 ALA A N 1
ATOM 553 C CA . ALA A 1 72 ? 16.505 29.991 -23.738 1.00 48.16 72 ALA A CA 1
ATOM 554 C C . ALA A 1 72 ? 16.524 29.068 -24.972 1.00 48.16 72 ALA A C 1
ATOM 556 O O . ALA A 1 72 ? 17.410 29.206 -25.825 1.00 48.16 72 ALA A O 1
ATOM 557 N N . PRO A 1 73 ? 15.578 28.120 -25.091 1.00 41.25 73 PRO A N 1
ATOM 558 C CA . PRO A 1 73 ? 15.547 27.232 -26.238 1.00 41.25 73 PRO A CA 1
ATOM 559 C C . PRO A 1 73 ? 15.295 28.071 -27.500 1.00 41.25 73 PRO A C 1
ATOM 561 O O . PRO A 1 73 ? 14.425 28.947 -27.483 1.00 41.25 73 PRO A O 1
ATOM 564 N N . PRO A 1 74 ? 16.038 27.843 -28.596 1.00 35.16 74 PRO A N 1
ATOM 565 C CA . PRO A 1 74 ? 15.859 28.624 -29.807 1.00 35.16 74 PRO A CA 1
ATOM 566 C C . PRO A 1 74 ? 14.445 28.422 -30.358 1.00 35.16 74 PRO A C 1
ATOM 568 O O . PRO A 1 74 ? 13.983 27.296 -30.562 1.00 35.16 74 PRO A O 1
ATOM 571 N N . ALA A 1 75 ? 13.762 29.537 -30.616 1.00 43.12 75 ALA A N 1
ATOM 572 C CA . ALA A 1 75 ? 12.515 29.547 -31.358 1.00 43.12 75 ALA A CA 1
ATOM 573 C C . ALA A 1 75 ? 12.801 29.043 -32.781 1.00 43.12 75 ALA A C 1
ATOM 575 O O . ALA A 1 75 ? 13.588 29.633 -33.517 1.00 43.12 75 ALA A O 1
ATOM 576 N N . SER A 1 76 ? 12.170 27.930 -33.150 1.00 47.28 76 SER A N 1
ATOM 577 C CA . SER A 1 76 ? 12.368 27.194 -34.404 1.00 47.28 76 SER A CA 1
ATOM 578 C C . SER A 1 76 ? 13.746 26.533 -34.569 1.00 47.28 76 SER A C 1
ATOM 580 O O . SER A 1 76 ? 14.621 26.986 -35.299 1.00 47.28 76 SER A O 1
ATOM 582 N N . SER A 1 77 ? 13.922 25.352 -33.982 1.00 30.34 77 SER A N 1
ATOM 583 C CA . SER A 1 77 ? 14.817 24.366 -34.585 1.00 30.34 77 SER A CA 1
ATOM 584 C C . SER A 1 77 ? 14.295 22.958 -34.334 1.00 30.34 77 SER A C 1
ATOM 586 O O . SER A 1 77 ? 13.774 22.628 -33.268 1.00 30.34 77 SER A O 1
ATOM 588 N N . LYS A 1 78 ? 14.356 22.138 -35.385 1.00 38.22 78 LYS A N 1
ATOM 589 C CA . LYS A 1 78 ? 14.090 20.702 -35.329 1.00 38.22 78 LYS A CA 1
ATOM 590 C C . LYS A 1 78 ? 14.897 20.113 -34.172 1.00 38.22 78 LYS A C 1
ATOM 592 O O . LYS A 1 78 ? 16.064 20.465 -34.024 1.00 38.22 78 LYS A O 1
ATOM 597 N N . SER A 1 79 ? 14.243 19.244 -33.399 1.00 32.81 79 SER A N 1
ATOM 598 C CA . SER A 1 79 ? 14.786 18.440 -32.297 1.00 32.81 79 SER A CA 1
ATOM 599 C C . SER A 1 79 ? 16.319 18.376 -32.294 1.00 32.81 79 SER A C 1
ATOM 601 O O . SER A 1 79 ? 16.883 17.859 -33.270 1.00 32.81 79 SER A O 1
ATOM 603 N N . PRO A 1 80 ? 17.012 18.834 -31.236 1.00 33.12 80 PRO A N 1
ATOM 604 C CA . PRO A 1 80 ? 18.437 18.602 -31.167 1.00 33.12 80 PRO A CA 1
ATOM 605 C C . PRO A 1 80 ? 18.628 17.089 -31.160 1.00 33.12 80 PRO A C 1
ATOM 607 O O . PRO A 1 80 ? 17.984 16.368 -30.394 1.00 33.12 80 PRO A O 1
ATOM 610 N N . LEU A 1 81 ? 19.470 16.624 -32.082 1.00 43.19 81 LEU A N 1
ATOM 611 C CA . LEU A 1 81 ? 20.070 15.303 -32.063 1.00 43.19 81 LEU A CA 1
ATOM 612 C C . LEU A 1 81 ? 20.710 15.122 -30.686 1.00 43.19 81 LEU A C 1
ATOM 614 O O . LEU A 1 81 ? 21.873 15.443 -30.465 1.00 43.19 81 LEU A O 1
ATOM 618 N N . VAL A 1 82 ? 19.909 14.602 -29.756 1.00 40.12 82 VAL A N 1
ATOM 619 C CA . VAL A 1 82 ? 20.373 13.831 -28.615 1.00 40.12 82 VAL A CA 1
ATOM 620 C C . VAL A 1 82 ? 21.370 12.861 -29.207 1.00 40.12 82 VAL A C 1
ATOM 622 O O . VAL A 1 82 ? 21.012 12.099 -30.110 1.00 40.12 82 VAL A O 1
ATOM 625 N N . ASN A 1 83 ? 22.620 12.978 -28.760 1.00 43.50 83 ASN A N 1
ATOM 626 C CA . ASN A 1 83 ? 23.724 12.106 -29.119 1.00 43.50 83 ASN A CA 1
ATOM 627 C C . ASN A 1 83 ? 23.185 10.685 -29.269 1.00 43.50 83 ASN A C 1
ATOM 629 O O . ASN A 1 83 ? 22.926 10.012 -28.267 1.00 43.50 83 ASN A O 1
ATOM 633 N N . LYS A 1 84 ? 22.998 10.233 -30.520 1.00 43.72 84 LYS A N 1
ATOM 634 C CA . LYS A 1 84 ? 22.552 8.863 -30.801 1.00 43.72 84 LYS A CA 1
ATOM 635 C C . LYS A 1 84 ? 23.464 7.885 -30.078 1.00 43.72 84 LYS A C 1
ATOM 637 O O . LYS A 1 84 ? 22.980 6.881 -29.601 1.00 43.72 84 LYS A O 1
ATOM 642 N N . LYS A 1 85 ? 24.731 8.252 -29.877 1.00 39.12 85 LYS A N 1
ATOM 643 C CA . LYS A 1 85 ? 25.709 7.500 -29.102 1.00 39.12 85 LYS A CA 1
ATOM 644 C C . LYS A 1 85 ? 25.347 7.324 -27.619 1.00 39.12 85 LYS A C 1
ATOM 646 O O . LYS A 1 85 ? 25.462 6.216 -27.136 1.00 39.12 85 LYS A O 1
ATOM 651 N N . ILE A 1 86 ? 24.809 8.335 -26.928 1.00 42.19 86 ILE A N 1
ATOM 652 C CA . ILE A 1 86 ? 24.418 8.222 -25.505 1.00 42.19 86 ILE A CA 1
ATOM 653 C C . ILE A 1 86 ? 23.081 7.481 -25.367 1.00 42.19 86 ILE A C 1
ATOM 655 O O . ILE A 1 86 ? 22.920 6.654 -24.473 1.00 42.19 86 ILE A O 1
ATOM 659 N N . LEU A 1 87 ? 22.130 7.698 -26.285 1.00 40.84 87 LEU A N 1
ATOM 660 C CA . LEU A 1 87 ? 20.867 6.947 -26.290 1.00 40.84 87 LEU A CA 1
ATOM 661 C C . LEU A 1 87 ? 21.069 5.476 -26.714 1.00 40.84 87 LEU A C 1
ATOM 663 O O . LEU A 1 87 ? 20.383 4.596 -26.202 1.00 40.84 87 LEU A O 1
ATOM 667 N N . GLU A 1 88 ? 22.021 5.200 -27.609 1.00 42.88 88 GLU A N 1
ATOM 668 C CA . GLU A 1 88 ? 22.447 3.848 -28.001 1.00 42.88 88 GLU A CA 1
ATOM 669 C C . GLU A 1 88 ? 23.283 3.182 -26.904 1.00 42.88 88 GLU A C 1
ATOM 671 O O . GLU A 1 88 ? 23.034 2.027 -26.598 1.00 42.88 88 GLU A O 1
ATOM 676 N N . GLU A 1 89 ? 24.209 3.881 -26.241 1.00 39.44 89 GLU A N 1
ATOM 677 C CA . GLU A 1 89 ? 24.994 3.332 -25.123 1.00 39.44 89 GLU A CA 1
ATOM 678 C C . GLU A 1 89 ? 24.101 3.017 -23.914 1.00 39.44 89 GLU A C 1
ATOM 680 O O . GLU A 1 89 ? 24.280 1.978 -23.285 1.00 39.44 89 GLU A O 1
ATOM 685 N N . THR A 1 90 ? 23.057 3.814 -23.655 1.00 43.47 90 THR A N 1
ATOM 686 C CA . THR A 1 90 ? 22.075 3.511 -22.596 1.00 43.47 90 THR A CA 1
ATOM 687 C C . THR A 1 90 ? 21.135 2.361 -22.992 1.00 43.47 90 THR A C 1
ATOM 689 O O . THR A 1 90 ? 20.771 1.543 -22.149 1.00 43.47 90 THR A O 1
ATOM 692 N N . LYS A 1 91 ? 20.782 2.230 -24.281 1.00 42.69 91 LYS A N 1
ATOM 693 C CA . LYS A 1 91 ? 20.025 1.074 -24.801 1.00 42.69 91 LYS A CA 1
ATOM 694 C C . LYS A 1 91 ? 20.854 -0.210 -24.834 1.00 42.69 91 LYS A C 1
ATOM 696 O O . LYS A 1 91 ? 20.310 -1.277 -24.577 1.00 42.69 91 LYS A O 1
ATOM 701 N N . ASN A 1 92 ? 22.150 -0.111 -25.114 1.00 37.44 92 ASN A N 1
ATOM 702 C CA . ASN A 1 92 ? 23.061 -1.249 -25.192 1.00 37.44 92 ASN A CA 1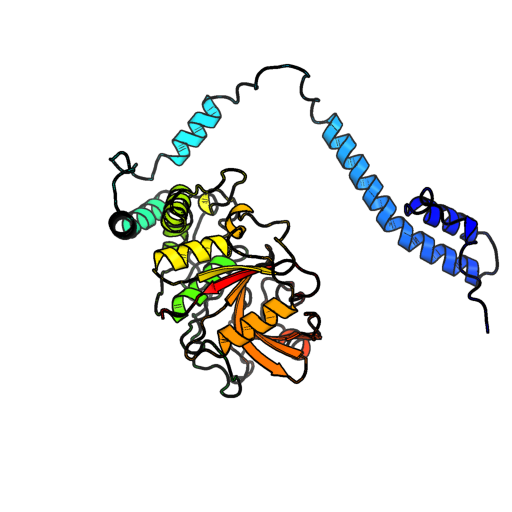
ATOM 703 C C . ASN A 1 92 ? 23.504 -1.708 -23.793 1.00 37.44 92 ASN A C 1
ATOM 705 O O . ASN A 1 92 ? 23.575 -2.911 -23.563 1.00 37.44 92 ASN A O 1
ATOM 709 N N . ALA A 1 93 ? 23.688 -0.796 -22.830 1.00 38.50 93 ALA A N 1
ATOM 710 C CA . ALA A 1 93 ? 23.971 -1.147 -21.434 1.00 38.50 93 ALA A CA 1
ATOM 711 C C . ALA A 1 93 ? 22.755 -1.767 -20.716 1.00 38.50 93 ALA A C 1
ATOM 713 O O . ALA A 1 93 ? 22.916 -2.699 -19.937 1.00 38.50 93 ALA A O 1
ATOM 714 N N . ALA A 1 94 ? 21.527 -1.336 -21.037 1.00 40.28 94 ALA A N 1
ATOM 715 C CA . ALA A 1 94 ? 20.294 -1.938 -20.511 1.00 40.28 94 ALA A CA 1
ATOM 716 C C . ALA A 1 94 ? 19.868 -3.240 -21.232 1.00 40.28 94 ALA A C 1
ATOM 718 O O . ALA A 1 94 ? 18.818 -3.807 -20.927 1.00 40.28 94 ALA A O 1
ATOM 719 N N . HIS A 1 95 ? 20.636 -3.712 -22.221 1.00 42.84 95 HIS A N 1
ATOM 720 C CA . HIS A 1 95 ? 20.348 -4.931 -22.995 1.00 42.84 95 HIS A CA 1
ATOM 721 C C . HIS A 1 95 ? 21.412 -6.025 -22.860 1.00 42.84 95 HIS A C 1
ATOM 723 O O . HIS A 1 95 ? 21.228 -7.118 -23.395 1.00 42.84 95 HIS A O 1
ATOM 729 N N . GLN A 1 96 ? 22.494 -5.783 -22.122 1.00 38.31 96 GLN A N 1
ATOM 730 C CA . GLN A 1 96 ? 23.497 -6.803 -21.825 1.00 38.31 96 GLN A CA 1
ATOM 731 C C . GLN A 1 96 ? 23.185 -7.456 -20.476 1.00 38.31 96 GLN A C 1
ATOM 733 O O . GLN A 1 96 ? 23.739 -7.088 -19.448 1.00 38.31 96 GLN A O 1
ATOM 738 N N . GLY A 1 97 ? 22.251 -8.411 -20.471 1.00 40.31 97 GLY A N 1
ATOM 739 C CA . GLY A 1 97 ? 22.017 -9.258 -19.292 1.00 40.31 97 GLY A CA 1
ATOM 740 C C . GLY A 1 97 ? 20.635 -9.895 -19.182 1.00 40.31 97 GLY A C 1
ATOM 741 O O . GLY A 1 97 ? 20.466 -10.818 -18.389 1.00 40.31 97 GLY A O 1
ATOM 742 N N . ILE A 1 98 ? 19.658 -9.451 -19.977 1.00 45.03 98 ILE A N 1
ATOM 743 C CA . ILE A 1 98 ? 18.345 -10.100 -20.063 1.00 45.03 98 ILE A CA 1
ATOM 744 C C . ILE A 1 98 ? 18.291 -10.831 -21.408 1.00 45.03 98 ILE A C 1
ATOM 746 O O . ILE A 1 98 ? 18.408 -10.161 -22.441 1.00 45.03 98 ILE A O 1
ATOM 750 N N . PRO A 1 99 ? 18.153 -12.171 -21.446 1.00 37.12 99 PRO A N 1
ATOM 751 C CA . PRO A 1 99 ? 17.911 -12.861 -22.704 1.00 37.12 99 PRO A CA 1
ATOM 752 C C . PRO A 1 99 ? 16.666 -12.246 -23.349 1.00 37.12 99 PRO A C 1
ATOM 754 O O . PRO A 1 99 ? 15.582 -12.245 -22.768 1.00 37.12 99 PRO A O 1
ATOM 757 N N . LYS A 1 100 ? 16.828 -11.659 -24.541 1.00 42.66 100 LYS A N 1
ATOM 758 C CA . LYS A 1 100 ? 15.681 -11.253 -25.356 1.00 42.66 100 LYS A CA 1
ATOM 759 C C . LYS A 1 100 ? 14.821 -12.503 -25.560 1.00 42.66 100 LYS A C 1
ATOM 761 O O . LYS A 1 100 ? 15.369 -13.504 -26.025 1.00 42.66 100 LYS A O 1
ATOM 766 N N . PRO A 1 101 ? 13.513 -12.466 -25.257 1.00 40.06 101 PRO A N 1
ATOM 767 C CA . PRO A 1 101 ? 12.628 -13.563 -25.607 1.00 40.06 101 PRO A CA 1
ATOM 768 C C . PRO A 1 101 ? 12.734 -13.791 -27.116 1.00 40.06 101 PRO A C 1
ATOM 770 O O . PRO A 1 101 ? 12.426 -12.900 -27.914 1.00 40.06 101 PRO A O 1
ATOM 773 N N . ASN A 1 102 ? 13.232 -14.960 -27.513 1.00 39.72 102 ASN A N 1
ATOM 774 C CA . ASN A 1 102 ? 13.363 -15.356 -28.910 1.00 39.72 102 ASN A CA 1
ATOM 775 C C . ASN A 1 102 ? 11.984 -15.754 -29.460 1.00 39.72 102 ASN A C 1
ATOM 777 O O . ASN A 1 102 ? 11.724 -16.928 -29.678 1.00 39.72 102 ASN A O 1
ATOM 781 N N . ALA A 1 103 ? 11.089 -14.781 -29.650 1.00 38.56 103 ALA A N 1
ATOM 782 C CA . ALA A 1 103 ? 9.910 -14.862 -30.520 1.00 38.56 103 ALA A CA 1
ATOM 783 C C . ALA A 1 103 ? 9.198 -13.495 -30.582 1.00 38.56 103 ALA A C 1
ATOM 785 O O . ALA A 1 103 ? 9.195 -12.762 -29.593 1.00 38.56 103 ALA A O 1
ATOM 786 N N . PRO A 1 104 ? 8.535 -13.129 -31.695 1.00 40.75 104 PRO A N 1
ATOM 787 C CA . PRO A 1 104 ? 7.601 -12.008 -31.704 1.00 40.75 104 PRO A CA 1
ATOM 788 C C . PRO A 1 104 ? 6.428 -12.330 -30.764 1.00 40.75 104 PRO A C 1
ATOM 790 O O . PRO A 1 104 ? 5.552 -13.133 -31.068 1.00 40.75 104 PRO A O 1
ATOM 793 N N . ILE A 1 105 ? 6.430 -11.697 -29.593 1.00 52.38 105 ILE A N 1
ATOM 794 C CA . ILE A 1 105 ? 5.635 -12.055 -28.413 1.00 52.38 105 ILE A CA 1
ATOM 795 C C . ILE A 1 105 ? 4.149 -11.610 -28.503 1.00 52.38 105 ILE A C 1
ATOM 797 O O . ILE A 1 105 ? 3.579 -11.086 -27.540 1.00 52.38 105 ILE A O 1
ATOM 801 N N . LYS A 1 106 ? 3.520 -11.752 -29.675 1.00 50.72 106 LYS A N 1
ATOM 802 C CA . LYS A 1 106 ? 2.108 -11.391 -29.917 1.00 50.72 106 LYS A CA 1
ATOM 803 C C . LYS A 1 106 ? 1.134 -12.581 -29.868 1.00 50.72 106 LYS A C 1
ATOM 805 O O . LYS A 1 106 ? -0.062 -12.349 -29.979 1.00 50.72 106 LYS A O 1
ATOM 810 N N . SER A 1 107 ? 1.604 -13.820 -29.688 1.00 56.38 107 SER A N 1
ATOM 811 C CA . SER A 1 107 ? 0.760 -15.033 -29.764 1.00 56.38 107 SER A CA 1
ATOM 812 C C . SER A 1 107 ? 0.771 -15.943 -28.527 1.00 56.38 107 SER A C 1
ATOM 814 O O . SER A 1 107 ? 0.072 -16.953 -28.519 1.00 56.38 107 SER A O 1
ATOM 816 N N . GLN A 1 108 ? 1.542 -15.631 -27.483 1.00 73.06 108 GLN A N 1
ATOM 817 C CA . GLN A 1 108 ? 1.595 -16.458 -26.271 1.00 73.06 108 GLN A CA 1
ATOM 818 C C . GLN A 1 108 ? 0.430 -16.109 -25.334 1.00 73.06 108 GLN A C 1
ATOM 820 O O . GLN A 1 108 ? 0.190 -14.930 -25.068 1.00 73.06 108 GLN A O 1
ATOM 825 N N . SER A 1 109 ? -0.286 -17.121 -24.830 1.00 88.56 109 SER A N 1
ATOM 826 C CA . SER A 1 109 ? -1.314 -16.924 -23.800 1.00 88.56 109 SER A CA 1
ATOM 827 C C . SER A 1 109 ? -0.701 -16.347 -22.518 1.00 88.56 109 SER A C 1
ATOM 829 O O . SER A 1 109 ? 0.479 -16.567 -22.233 1.00 88.56 109 SER A O 1
ATOM 831 N N . TRP A 1 110 ? -1.505 -15.626 -21.729 1.00 88.81 110 TRP A N 1
ATOM 832 C CA . TRP A 1 110 ? -1.077 -15.086 -20.433 1.00 88.81 110 TRP A CA 1
ATOM 833 C C . TRP A 1 110 ? -0.507 -16.175 -19.513 1.00 88.81 110 TRP A C 1
ATOM 835 O O . TRP A 1 110 ? 0.573 -15.995 -18.956 1.00 88.81 110 TRP A O 1
ATOM 845 N N . GLU A 1 111 ? -1.162 -17.336 -19.450 1.00 90.69 111 GLU A N 1
ATOM 846 C CA . GLU A 1 111 ? -0.698 -18.472 -18.645 1.00 90.69 111 GLU A CA 1
ATOM 847 C C . GLU A 1 111 ? 0.670 -18.989 -19.088 1.00 90.69 111 GLU A C 1
ATOM 849 O O . GLU A 1 111 ? 1.564 -19.176 -18.266 1.00 90.69 111 GLU A O 1
ATOM 854 N N . ASN A 1 112 ? 0.888 -19.142 -20.397 1.00 89.44 112 ASN A N 1
ATOM 855 C CA . ASN A 1 112 ? 2.183 -19.589 -20.902 1.00 89.44 112 ASN A CA 1
ATOM 856 C C . ASN A 1 112 ? 3.277 -18.554 -20.617 1.00 89.44 112 ASN A C 1
ATOM 858 O O . ASN A 1 112 ? 4.413 -18.936 -20.355 1.00 89.44 112 ASN A O 1
ATOM 862 N N . TYR A 1 113 ? 2.951 -17.259 -20.673 1.00 89.69 113 TYR A N 1
ATOM 863 C CA . TYR A 1 113 ? 3.886 -16.193 -20.320 1.00 89.69 113 TYR A CA 1
ATOM 864 C C . TYR A 1 113 ? 4.227 -16.210 -18.823 1.00 89.69 113 TYR A C 1
ATOM 866 O O . TYR A 1 113 ? 5.392 -16.085 -18.459 1.00 89.69 113 TYR A O 1
ATOM 874 N N . LYS A 1 114 ? 3.231 -16.405 -17.951 1.00 91.00 114 LYS A N 1
ATOM 875 C CA . LYS A 1 114 ? 3.418 -16.535 -16.500 1.00 91.00 114 LYS A CA 1
ATOM 876 C C . LYS A 1 114 ? 4.304 -17.734 -16.153 1.00 91.00 114 LYS A C 1
ATOM 878 O O . LYS A 1 114 ? 5.239 -17.579 -15.372 1.00 91.00 114 LYS A O 1
ATOM 883 N N . ILE A 1 115 ? 4.060 -18.892 -16.771 1.00 90.88 115 ILE A N 1
ATOM 884 C CA . ILE A 1 115 ? 4.879 -20.104 -16.600 1.00 90.88 115 ILE A CA 1
ATOM 885 C C . ILE A 1 115 ? 6.320 -19.855 -17.054 1.00 90.88 115 ILE A C 1
ATOM 887 O O . ILE A 1 115 ? 7.254 -20.161 -16.316 1.00 90.88 115 ILE A O 1
ATOM 891 N N . ASP A 1 116 ? 6.502 -19.271 -18.241 1.00 90.25 116 ASP A N 1
ATOM 892 C CA . ASP A 1 116 ? 7.827 -18.949 -18.776 1.00 90.25 116 ASP A CA 1
ATOM 893 C C . ASP A 1 116 ? 8.590 -18.004 -17.836 1.00 90.25 116 ASP A C 1
ATOM 895 O O . ASP A 1 116 ? 9.727 -18.284 -17.453 1.00 90.25 116 ASP A O 1
ATOM 899 N N . LEU A 1 117 ? 7.923 -16.948 -17.361 1.00 89.12 117 LEU A N 1
ATOM 900 C CA . LEU A 1 117 ? 8.510 -15.969 -16.453 1.00 89.12 117 LEU A CA 1
ATOM 901 C C . LEU A 1 117 ? 8.939 -16.600 -15.120 1.00 89.12 117 LEU A C 1
ATOM 903 O O . LEU A 1 117 ? 10.047 -16.342 -14.653 1.00 89.12 117 LEU A O 1
ATOM 907 N N . LEU A 1 118 ? 8.094 -17.452 -14.530 1.00 90.12 118 LEU A N 1
ATOM 908 C CA . LEU A 1 118 ? 8.429 -18.190 -13.308 1.00 90.12 118 LEU A CA 1
ATOM 909 C C . LEU A 1 118 ? 9.592 -19.164 -13.532 1.00 90.12 118 LEU A C 1
ATOM 911 O O . LEU A 1 118 ? 10.458 -19.279 -12.669 1.00 90.12 118 LEU A O 1
ATOM 915 N N . SER A 1 119 ? 9.651 -19.828 -14.690 1.00 90.75 119 SER A N 1
ATOM 916 C CA . SER A 1 119 ? 10.724 -20.781 -15.001 1.00 90.75 119 SER A CA 1
ATOM 917 C C . SER A 1 119 ? 12.100 -20.115 -15.135 1.00 90.75 119 SER A C 1
ATOM 919 O O . SER A 1 119 ? 13.113 -20.702 -14.761 1.00 90.75 119 SER A O 1
ATOM 921 N N . GLN A 1 120 ? 12.140 -18.871 -15.623 1.00 89.19 120 GLN A N 1
ATOM 922 C CA . GLN A 1 120 ? 13.378 -18.116 -15.828 1.00 89.19 120 GLN A CA 1
ATOM 923 C C . GLN A 1 120 ? 13.826 -17.338 -14.584 1.00 89.19 120 GLN A C 1
ATOM 925 O O . GLN A 1 120 ? 14.987 -16.931 -14.500 1.00 89.19 120 GLN A O 1
ATOM 930 N N . LEU A 1 121 ? 12.928 -17.122 -13.618 1.00 87.00 121 LEU A N 1
ATOM 931 C CA . LEU A 1 121 ? 13.162 -16.249 -12.471 1.00 87.00 121 LEU A CA 1
ATOM 932 C C . LEU A 1 121 ? 14.414 -16.616 -11.653 1.00 87.00 121 LEU A C 1
ATOM 934 O O . LEU A 1 121 ? 15.202 -15.704 -11.394 1.00 87.00 121 LEU A O 1
ATOM 938 N N . PRO A 1 122 ? 14.692 -17.894 -11.314 1.00 87.69 122 PRO A N 1
ATOM 939 C CA . PRO A 1 122 ? 15.907 -18.245 -10.575 1.00 87.69 122 PRO A CA 1
ATOM 940 C C . PRO A 1 122 ? 17.185 -17.849 -11.326 1.00 87.69 122 PRO A C 1
ATOM 942 O O . PRO A 1 122 ? 18.110 -17.282 -10.744 1.00 87.69 122 PRO A O 1
ATOM 945 N N . THR A 1 123 ? 17.218 -18.079 -12.642 1.00 85.81 123 THR A N 1
ATOM 946 C CA . THR A 1 123 ? 18.356 -17.716 -13.498 1.00 85.81 123 THR A CA 1
ATOM 947 C C . THR A 1 123 ? 18.514 -16.203 -13.613 1.00 85.81 123 THR A C 1
ATOM 949 O O . THR A 1 123 ? 19.640 -15.703 -13.586 1.00 85.81 123 THR A O 1
ATOM 952 N N . VAL A 1 124 ? 17.407 -15.461 -13.716 1.00 83.44 124 VAL A N 1
ATOM 953 C CA . VAL A 1 124 ? 17.427 -13.993 -13.724 1.00 83.44 124 VAL A CA 1
ATOM 954 C C . VAL A 1 124 ? 17.991 -13.473 -12.405 1.00 83.44 124 VAL A C 1
ATOM 956 O O . VAL A 1 124 ? 18.940 -12.696 -12.436 1.00 83.44 124 VAL A O 1
ATOM 959 N N . ILE A 1 125 ? 17.485 -13.938 -11.261 1.00 82.44 125 ILE A N 1
ATOM 960 C CA . ILE A 1 125 ? 17.972 -13.534 -9.934 1.00 82.44 125 ILE A CA 1
ATOM 961 C C . ILE A 1 125 ? 19.477 -13.802 -9.810 1.00 82.44 125 ILE A C 1
ATOM 963 O O . ILE A 1 125 ? 20.247 -12.907 -9.456 1.00 82.44 125 ILE A O 1
ATOM 967 N N . GLU A 1 126 ? 19.934 -15.006 -10.165 1.00 82.81 126 GLU A N 1
ATOM 968 C CA . GLU A 1 126 ? 21.349 -15.366 -10.057 1.00 82.81 126 GLU A CA 1
ATOM 969 C C . GLU A 1 126 ? 22.246 -14.539 -10.996 1.00 82.81 126 GLU A C 1
ATOM 971 O O . GLU A 1 126 ? 23.304 -14.054 -10.583 1.00 82.81 126 GLU A O 1
ATOM 976 N N . SER A 1 127 ? 21.820 -14.333 -12.246 1.00 80.75 127 SER A N 1
ATOM 977 C CA . SER A 1 127 ? 22.525 -13.480 -13.213 1.00 80.75 127 SER A CA 1
ATOM 978 C C . SER A 1 127 ? 22.662 -12.051 -12.691 1.00 80.75 127 SER A C 1
ATOM 980 O O . SER A 1 127 ? 23.736 -11.451 -12.756 1.00 80.75 127 SER A O 1
ATOM 982 N N . GLN A 1 128 ? 21.595 -11.516 -12.106 1.00 75.38 128 GLN A N 1
ATOM 983 C CA . GLN A 1 128 ? 21.569 -10.146 -11.612 1.00 75.38 128 GLN A CA 1
ATOM 984 C C . GLN A 1 128 ? 22.406 -9.954 -10.350 1.00 75.38 128 GLN A C 1
ATOM 986 O O . GLN A 1 128 ? 23.120 -8.953 -10.236 1.00 75.38 128 GLN A O 1
ATOM 991 N N . ARG A 1 129 ? 22.425 -10.947 -9.452 1.00 73.31 129 ARG A N 1
ATOM 992 C CA . ARG A 1 129 ? 23.359 -10.988 -8.317 1.00 73.31 129 ARG A CA 1
ATOM 993 C C . ARG A 1 129 ? 24.820 -10.936 -8.780 1.00 73.31 129 ARG A C 1
ATOM 995 O O . ARG A 1 129 ? 25.621 -10.215 -8.186 1.00 73.31 129 ARG A O 1
ATOM 1002 N N . LYS A 1 130 ? 25.170 -11.647 -9.861 1.00 74.81 130 LYS A N 1
ATOM 1003 C CA . LYS A 1 130 ? 26.535 -11.662 -10.425 1.00 74.81 130 LYS A CA 1
ATOM 1004 C C . LYS A 1 130 ? 26.898 -10.356 -11.140 1.00 74.81 130 LYS A C 1
ATOM 1006 O O . LYS A 1 130 ? 28.004 -9.853 -10.958 1.00 74.81 130 LYS A O 1
ATOM 1011 N N . ASN A 1 131 ? 25.971 -9.799 -11.921 1.00 65.75 131 ASN A N 1
ATOM 1012 C CA . ASN A 1 131 ? 26.244 -8.693 -12.844 1.00 65.75 131 ASN A CA 1
ATOM 1013 C C . ASN A 1 131 ? 25.992 -7.287 -12.264 1.00 65.75 131 ASN A C 1
ATOM 1015 O O . ASN A 1 131 ? 26.297 -6.307 -12.942 1.00 65.75 131 ASN A O 1
ATOM 1019 N N . LYS A 1 132 ? 25.451 -7.163 -11.040 1.00 61.19 132 LYS A N 1
ATOM 1020 C CA . LYS A 1 132 ? 25.252 -5.886 -10.311 1.00 61.19 132 LYS A CA 1
ATOM 1021 C C . LYS A 1 132 ? 24.559 -4.784 -11.137 1.00 61.19 132 LYS A C 1
ATOM 1023 O O . LYS A 1 132 ? 24.911 -3.614 -11.043 1.00 61.19 132 LYS A O 1
ATOM 1028 N N . THR A 1 133 ? 23.595 -5.144 -11.978 1.00 54.56 133 THR A N 1
ATOM 1029 C CA . THR A 1 133 ? 23.197 -4.316 -13.133 1.00 54.56 133 THR A CA 1
ATOM 1030 C C . THR A 1 133 ? 22.063 -3.315 -12.855 1.00 54.56 133 THR A C 1
ATOM 1032 O O . THR A 1 133 ? 21.596 -2.649 -13.778 1.00 54.56 133 THR A O 1
ATOM 1035 N N . TYR A 1 134 ? 21.624 -3.156 -11.599 1.00 57.91 134 TYR A N 1
ATOM 1036 C CA . TYR A 1 134 ? 20.523 -2.254 -11.224 1.00 57.91 134 TYR A CA 1
ATOM 1037 C C . TYR A 1 134 ? 20.968 -1.136 -10.278 1.00 57.91 134 TYR A C 1
ATOM 1039 O O . TYR A 1 134 ? 21.774 -1.351 -9.377 1.00 57.91 134 TYR A O 1
ATOM 1047 N N . LYS A 1 135 ? 20.382 0.058 -10.461 1.00 53.25 135 LYS A N 1
ATOM 1048 C CA . LYS A 1 135 ? 20.791 1.343 -9.853 1.00 53.25 135 LYS A CA 1
ATOM 1049 C C . LYS A 1 135 ? 20.775 1.427 -8.320 1.00 53.25 135 LYS A C 1
ATOM 1051 O O . LYS A 1 135 ? 21.256 2.423 -7.789 1.00 53.25 135 LYS A O 1
ATOM 1056 N N . ARG A 1 136 ? 20.281 0.424 -7.593 1.00 53.25 136 ARG A N 1
ATOM 1057 C CA . ARG A 1 136 ? 20.364 0.386 -6.127 1.00 53.25 136 ARG A CA 1
ATOM 1058 C C . ARG A 1 136 ? 21.155 -0.828 -5.678 1.00 53.25 136 ARG A C 1
ATOM 1060 O O . ARG A 1 136 ? 20.614 -1.799 -5.165 1.00 53.25 136 ARG A O 1
ATOM 1067 N N . GLU A 1 137 ? 22.446 -0.770 -5.954 1.00 46.72 137 GLU A N 1
ATOM 1068 C CA . GLU A 1 137 ? 23.413 -1.824 -5.703 1.00 46.72 137 GLU A CA 1
ATOM 1069 C C . GLU A 1 137 ? 23.229 -2.432 -4.306 1.00 46.72 137 GLU A C 1
ATOM 1071 O O . GLU A 1 137 ? 23.508 -1.786 -3.293 1.00 46.72 137 GLU A O 1
ATOM 1076 N N . LYS A 1 138 ? 22.809 -3.707 -4.335 1.00 52.62 138 LYS A N 1
ATOM 1077 C CA . LYS A 1 138 ? 22.583 -4.658 -3.247 1.00 52.62 138 LYS A CA 1
ATOM 1078 C C . LYS A 1 138 ? 21.163 -4.617 -2.649 1.00 52.62 138 LYS A C 1
ATOM 1080 O O . LYS A 1 138 ? 20.821 -3.777 -1.821 1.00 52.62 138 LYS A O 1
ATOM 1085 N N . LEU A 1 139 ? 20.402 -5.675 -2.925 1.00 58.50 139 LEU A N 1
ATOM 1086 C CA . LEU A 1 139 ? 19.735 -6.408 -1.847 1.00 58.50 139 LEU A CA 1
ATOM 1087 C C . LEU A 1 139 ? 20.870 -6.794 -0.885 1.00 58.50 139 LEU A C 1
ATOM 1089 O O . LEU A 1 139 ? 21.552 -7.792 -1.082 1.00 58.50 139 LEU A O 1
ATOM 1093 N N . VAL A 1 140 ? 21.262 -5.845 -0.023 1.00 62.31 140 VAL A N 1
ATOM 1094 C CA . VAL A 1 140 ? 22.461 -5.990 0.804 1.00 62.31 140 VAL A CA 1
ATOM 1095 C C . VAL A 1 140 ? 22.098 -7.023 1.832 1.00 62.31 140 VAL A C 1
ATOM 1097 O O . VAL A 1 140 ? 21.243 -6.735 2.674 1.00 62.31 140 VAL A O 1
ATOM 1100 N N . ASP A 1 141 ? 22.782 -8.159 1.767 1.00 65.81 141 ASP A N 1
ATOM 1101 C CA . ASP A 1 141 ? 22.741 -9.145 2.829 1.00 65.81 141 ASP A CA 1
ATOM 1102 C C . ASP A 1 141 ? 22.994 -8.433 4.153 1.00 65.81 141 ASP A C 1
ATOM 1104 O O . ASP A 1 141 ? 24.015 -7.769 4.391 1.00 65.81 141 ASP A O 1
ATOM 1108 N N . LEU A 1 142 ? 21.990 -8.512 5.001 1.00 71.00 142 LEU A N 1
ATOM 1109 C CA . LEU A 1 142 ? 22.032 -8.029 6.349 1.00 71.00 142 LEU A CA 1
ATOM 1110 C C . LEU A 1 142 ? 22.648 -9.126 7.213 1.00 71.00 142 LEU A C 1
ATOM 1112 O O . LEU A 1 142 ? 22.436 -10.318 6.992 1.00 71.00 142 LEU A O 1
ATOM 1116 N N . LEU A 1 143 ? 23.417 -8.737 8.228 1.00 71.38 143 LEU A N 1
ATOM 1117 C CA . LEU A 1 143 ? 23.834 -9.708 9.233 1.00 71.38 143 LEU A CA 1
ATOM 1118 C C . LEU A 1 143 ? 22.576 -10.288 9.881 1.00 71.38 143 LEU A C 1
ATOM 1120 O O . LEU A 1 143 ? 21.694 -9.529 10.280 1.00 71.38 143 LEU A O 1
ATOM 1124 N N . LYS A 1 144 ? 22.534 -11.612 10.044 1.00 72.81 144 LYS A N 1
ATOM 1125 C CA . LYS A 1 144 ? 21.391 -12.342 10.614 1.00 72.81 144 LYS A CA 1
ATOM 1126 C C . LYS A 1 144 ? 20.888 -11.763 11.947 1.00 72.81 144 LYS A C 1
ATOM 1128 O O . LYS A 1 144 ? 19.707 -11.824 12.242 1.00 72.81 144 LYS A O 1
ATOM 1133 N N . ALA A 1 145 ? 21.772 -11.153 12.740 1.00 67.12 145 ALA A N 1
ATOM 1134 C CA . ALA A 1 145 ? 21.427 -10.499 14.007 1.00 67.12 145 ALA A CA 1
ATOM 1135 C C . ALA A 1 145 ? 20.551 -9.234 13.868 1.00 67.12 145 ALA A C 1
ATOM 1137 O O . ALA A 1 145 ? 20.030 -8.743 14.863 1.00 67.12 145 ALA A O 1
ATOM 1138 N N . HIS A 1 146 ? 20.421 -8.679 12.663 1.00 72.25 146 HIS A N 1
ATOM 1139 C CA . HIS A 1 146 ? 19.616 -7.490 12.371 1.00 72.25 146 HIS A CA 1
ATOM 1140 C C . HIS A 1 146 ? 18.404 -7.803 11.484 1.00 72.25 146 HIS A C 1
ATOM 1142 O O . HIS A 1 146 ? 17.681 -6.882 11.100 1.00 72.25 146 HIS A O 1
ATOM 1148 N N . GLU A 1 147 ? 18.224 -9.075 11.120 1.00 79.56 147 GLU A N 1
ATOM 1149 C CA . GLU A 1 147 ? 17.100 -9.543 10.322 1.00 79.56 147 GLU A CA 1
ATOM 1150 C C . GLU A 1 147 ? 15.820 -9.480 11.154 1.00 79.56 147 GLU A C 1
ATOM 1152 O O . GLU A 1 147 ? 15.756 -10.019 12.261 1.00 79.56 147 GLU A O 1
ATOM 1157 N N . ASN A 1 148 ? 14.797 -8.820 10.614 1.00 82.00 148 ASN A N 1
ATOM 1158 C CA . ASN A 1 148 ? 13.482 -8.824 11.237 1.00 82.00 148 ASN A CA 1
ATOM 1159 C C . ASN A 1 148 ? 12.753 -10.120 10.878 1.00 82.00 148 ASN A C 1
ATOM 1161 O O . ASN A 1 148 ? 12.760 -10.559 9.728 1.00 82.00 148 ASN A O 1
ATOM 1165 N N . ILE A 1 149 ? 12.090 -10.722 11.860 1.00 84.06 149 ILE A N 1
ATOM 1166 C CA . ILE A 1 149 ? 11.317 -11.945 11.646 1.00 84.06 149 ILE A CA 1
ATOM 1167 C C . ILE A 1 149 ? 9.904 -11.546 11.200 1.00 84.06 149 ILE A C 1
ATOM 1169 O O . ILE A 1 149 ? 9.260 -10.767 11.908 1.00 84.06 149 ILE A O 1
ATOM 1173 N N . PRO A 1 150 ? 9.396 -12.060 10.062 1.00 88.81 150 PRO A N 1
ATOM 1174 C CA . PRO A 1 150 ? 8.004 -11.860 9.674 1.00 88.81 150 PRO A CA 1
ATOM 1175 C C . PRO A 1 150 ? 7.039 -12.330 10.769 1.00 88.81 150 PRO A C 1
ATOM 1177 O O . PRO A 1 150 ? 7.245 -13.372 11.391 1.00 88.81 150 PRO A O 1
ATOM 1180 N N . ILE A 1 151 ? 5.979 -11.562 11.011 1.00 88.50 151 ILE A N 1
ATOM 1181 C CA . ILE A 1 151 ? 5.132 -11.699 12.201 1.00 88.50 151 ILE A CA 1
ATOM 1182 C C . ILE A 1 151 ? 3.756 -12.244 11.801 1.00 88.50 151 ILE A C 1
ATOM 1184 O O . ILE A 1 151 ? 3.006 -11.540 11.123 1.00 88.50 151 ILE A O 1
ATOM 1188 N N . PRO A 1 152 ? 3.369 -13.463 12.216 1.00 89.94 152 PRO A N 1
ATOM 1189 C CA . PRO A 1 152 ? 2.004 -13.946 12.031 1.00 89.94 152 PRO A CA 1
ATOM 1190 C C . PRO A 1 152 ? 1.006 -13.081 12.808 1.00 89.9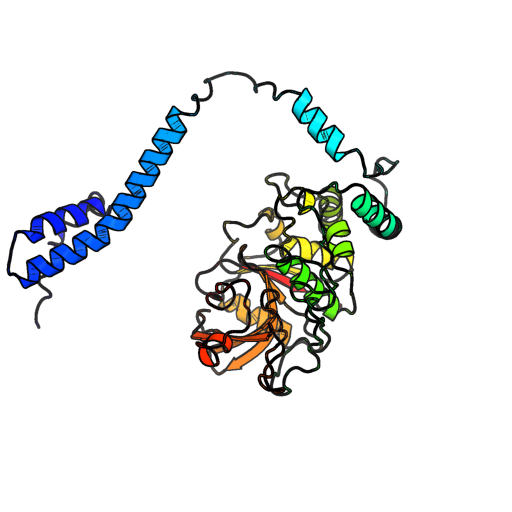4 152 PRO A C 1
ATOM 1192 O O . PRO A 1 152 ? 1.146 -12.886 14.017 1.00 89.94 152 PRO A O 1
ATOM 1195 N N . LEU A 1 153 ? -0.028 -12.589 12.126 1.00 89.00 153 LEU A N 1
ATOM 1196 C CA . LEU A 1 153 ? -1.083 -11.770 12.728 1.00 89.00 153 LEU A CA 1
ATOM 1197 C C . LEU A 1 153 ? -2.136 -12.596 13.475 1.00 89.00 153 LEU A C 1
ATOM 1199 O O . LEU A 1 153 ? -2.983 -12.023 14.156 1.00 89.00 153 LEU A O 1
ATOM 1203 N N . SER A 1 154 ? -2.043 -13.927 13.431 1.00 84.00 154 SER A N 1
ATOM 1204 C CA . SER A 1 154 ? -2.903 -14.850 14.183 1.00 84.00 154 SER A CA 1
ATOM 1205 C C . SER A 1 154 ? -2.850 -14.645 15.700 1.00 84.00 154 SER A C 1
ATOM 1207 O O . SER A 1 154 ? -3.726 -15.108 16.422 1.00 84.00 154 SER A O 1
ATOM 1209 N N . ASN A 1 155 ? -1.815 -13.957 16.190 1.00 72.50 155 ASN A N 1
ATOM 1210 C CA . ASN A 1 155 ? -1.593 -13.698 17.610 1.00 72.50 155 ASN A CA 1
ATOM 1211 C C . ASN A 1 155 ? -2.017 -12.283 18.043 1.00 72.50 155 ASN A C 1
ATOM 1213 O O . ASN A 1 155 ? -1.687 -11.871 19.155 1.00 72.50 155 ASN A O 1
ATOM 1217 N N . LEU A 1 156 ? -2.710 -11.519 17.186 1.00 71.38 156 LEU A N 1
ATOM 1218 C CA . LEU A 1 156 ? -3.289 -10.236 17.590 1.00 71.38 156 LEU A CA 1
ATOM 1219 C C . LEU A 1 156 ? -4.294 -10.427 18.748 1.00 71.38 156 LEU A C 1
ATOM 1221 O O . LEU A 1 156 ? -4.910 -11.492 18.858 1.00 71.38 156 LEU A O 1
ATOM 1225 N N . PRO A 1 157 ? -4.475 -9.423 19.633 1.00 67.50 157 PRO A N 1
ATOM 1226 C CA . PRO A 1 157 ? -5.381 -9.548 20.771 1.00 67.50 157 PRO A CA 1
ATOM 1227 C C . PRO A 1 157 ? -6.787 -9.977 20.338 1.00 67.50 157 PRO A C 1
ATOM 1229 O O . PRO A 1 157 ? -7.373 -9.388 19.434 1.00 67.50 157 PRO A O 1
ATOM 1232 N N . LYS A 1 158 ? -7.381 -10.958 21.033 1.00 63.44 158 LYS A N 1
ATOM 1233 C CA . LYS A 1 158 ? -8.732 -11.479 20.720 1.00 63.44 158 LYS A CA 1
ATOM 1234 C C . LYS A 1 158 ? -9.844 -10.423 20.769 1.00 63.44 158 LYS A C 1
ATOM 1236 O O . LYS A 1 158 ? -10.946 -10.676 20.295 1.00 63.44 158 LYS A O 1
ATOM 1241 N N . SER A 1 159 ? -9.583 -9.268 21.382 1.00 66.50 159 SER A N 1
ATOM 1242 C CA . SER A 1 159 ? -10.503 -8.130 21.404 1.00 66.50 159 SER A CA 1
ATOM 1243 C C . SER A 1 159 ? -10.680 -7.476 20.032 1.00 66.50 159 SER A C 1
ATOM 1245 O O . SER A 1 159 ? -11.666 -6.769 19.832 1.00 66.50 159 SER A O 1
ATOM 1247 N N . VAL A 1 160 ? -9.762 -7.707 19.087 1.00 69.69 160 VAL A N 1
ATOM 1248 C CA . VAL A 1 160 ? -9.880 -7.188 17.724 1.00 69.69 160 VAL A CA 1
ATOM 1249 C C . VAL A 1 160 ? -10.935 -7.997 16.980 1.00 69.69 160 VAL A C 1
ATOM 1251 O O . VAL A 1 160 ? -10.754 -9.175 16.686 1.00 69.69 160 VAL A O 1
ATOM 1254 N N . LYS A 1 161 ? -12.070 -7.361 16.685 1.00 72.62 161 LYS A N 1
ATOM 1255 C CA . LYS A 1 161 ? -13.233 -8.052 16.112 1.00 72.62 161 LYS A CA 1
ATOM 1256 C C . LYS A 1 161 ? -13.076 -8.371 14.624 1.00 72.62 161 LYS A C 1
ATOM 1258 O O . LYS A 1 161 ? -13.599 -9.381 14.166 1.00 72.62 161 LYS A O 1
ATOM 1263 N N . TYR A 1 162 ? -12.392 -7.506 13.876 1.00 86.75 162 TYR A N 1
ATOM 1264 C CA . TYR A 1 162 ? -12.260 -7.617 12.425 1.00 86.75 162 TYR A CA 1
ATOM 1265 C C . TYR A 1 162 ? -10.801 -7.400 12.016 1.00 86.75 162 TYR A C 1
ATOM 1267 O O . TYR A 1 162 ? -10.334 -6.260 11.970 1.00 86.75 162 TYR A O 1
ATOM 1275 N N . PHE A 1 163 ? -10.068 -8.481 11.742 1.00 89.38 163 PHE A N 1
ATOM 1276 C CA . PHE A 1 163 ? -8.656 -8.411 11.359 1.00 89.38 163 PHE A CA 1
ATOM 1277 C C . PHE A 1 163 ? -8.219 -9.571 10.464 1.00 89.38 163 PHE A C 1
ATOM 1279 O O . PHE A 1 163 ? -8.883 -10.600 10.367 1.00 89.38 163 PHE A O 1
ATOM 1286 N N . SER A 1 164 ? -7.074 -9.383 9.813 1.00 89.38 164 SER A N 1
ATOM 1287 C CA . SER A 1 164 ? -6.495 -10.327 8.854 1.00 89.38 164 SER A CA 1
ATOM 1288 C C . SER A 1 164 ? -5.710 -11.433 9.573 1.00 89.38 164 SER A C 1
ATOM 1290 O O . SER A 1 164 ? -4.483 -11.433 9.589 1.00 89.38 164 SER A O 1
ATOM 1292 N N . GLU A 1 165 ? -6.408 -12.371 10.217 1.00 87.94 165 GLU A N 1
ATOM 1293 C CA . GLU A 1 165 ? -5.794 -13.398 11.082 1.00 87.94 165 GLU A CA 1
ATOM 1294 C C . GLU A 1 165 ? -4.794 -14.311 10.349 1.00 87.94 165 GLU A C 1
ATOM 1296 O O . GLU A 1 165 ? -3.765 -14.697 10.900 1.00 87.94 165 GLU A O 1
ATOM 1301 N N . LYS A 1 166 ? -5.061 -14.626 9.076 1.00 90.38 166 LYS A N 1
ATOM 1302 C CA . LYS A 1 166 ? -4.247 -15.540 8.250 1.00 90.38 166 LYS A CA 1
ATOM 1303 C C . LYS A 1 166 ? -3.044 -14.862 7.582 1.00 90.38 166 LYS A C 1
ATOM 1305 O O . LYS A 1 166 ? -2.458 -15.411 6.655 1.00 90.38 166 LYS A O 1
ATOM 1310 N N . THR A 1 167 ? -2.695 -13.655 8.007 1.00 93.56 167 THR A N 1
ATOM 1311 C CA . THR A 1 167 ? -1.647 -12.836 7.392 1.00 93.56 167 THR A CA 1
ATOM 1312 C C . THR A 1 167 ? -0.326 -12.964 8.137 1.00 93.56 167 THR A C 1
ATOM 1314 O O . THR A 1 167 ? -0.279 -13.076 9.359 1.00 93.56 167 THR A O 1
ATOM 1317 N N . THR A 1 168 ? 0.773 -12.882 7.396 1.00 94.38 168 THR A N 1
ATOM 1318 C CA . THR A 1 168 ? 2.110 -12.611 7.924 1.00 94.38 168 THR A CA 1
ATOM 1319 C C . THR A 1 168 ? 2.498 -11.177 7.580 1.00 94.38 168 THR A C 1
ATOM 1321 O O . THR A 1 168 ? 2.497 -10.785 6.416 1.00 94.38 168 THR A O 1
ATOM 1324 N N . PHE A 1 169 ? 2.822 -10.384 8.594 1.00 93.62 169 PHE A N 1
ATOM 1325 C CA . PHE A 1 169 ? 3.352 -9.041 8.428 1.00 93.62 169 PHE A CA 1
ATOM 1326 C C . PHE A 1 169 ? 4.853 -9.088 8.140 1.00 93.62 169 PHE A C 1
ATOM 1328 O O . PHE A 1 169 ? 5.624 -9.695 8.885 1.00 93.62 169 PHE A O 1
ATOM 1335 N N . TYR A 1 170 ? 5.257 -8.412 7.069 1.00 93.69 170 TYR A N 1
ATOM 1336 C CA . TYR A 1 170 ? 6.650 -8.226 6.687 1.00 93.69 170 TYR A CA 1
ATOM 1337 C C . TYR A 1 170 ? 7.042 -6.771 6.936 1.00 93.69 170 TYR A C 1
ATOM 1339 O O . TYR A 1 170 ? 6.380 -5.855 6.451 1.00 93.69 170 TYR A O 1
ATOM 1347 N N . SER A 1 171 ? 8.132 -6.554 7.668 1.00 92.00 171 SER A N 1
ATOM 1348 C CA . SER A 1 171 ? 8.727 -5.235 7.888 1.00 92.00 171 SER A CA 1
ATOM 1349 C C . SER A 1 171 ? 10.051 -5.099 7.137 1.00 92.00 171 SER A C 1
ATOM 1351 O O . SER A 1 171 ? 10.521 -6.044 6.495 1.00 92.00 171 SER A O 1
ATOM 1353 N N . TYR A 1 172 ? 10.664 -3.914 7.191 1.00 89.94 172 TYR A N 1
ATOM 1354 C CA . TYR A 1 172 ? 12.032 -3.731 6.710 1.00 89.94 172 TYR A CA 1
ATOM 1355 C C . TYR A 1 172 ? 12.983 -4.758 7.304 1.00 89.94 172 TYR A C 1
ATOM 1357 O O . TYR A 1 172 ? 12.772 -5.233 8.413 1.00 89.94 172 TYR A O 1
ATOM 1365 N N . ASN A 1 173 ? 14.068 -5.053 6.594 1.00 87.94 173 ASN A N 1
ATOM 1366 C CA . ASN A 1 173 ? 15.106 -5.992 7.007 1.00 87.94 173 ASN A CA 1
ATOM 1367 C C . ASN A 1 173 ? 14.644 -7.445 7.174 1.00 87.94 173 ASN A C 1
ATOM 1369 O O . ASN A 1 173 ? 15.439 -8.273 7.621 1.00 87.94 173 ASN A O 1
ATOM 1373 N N . ALA A 1 174 ? 13.404 -7.778 6.813 1.00 88.06 174 ALA A N 1
ATOM 1374 C CA . ALA A 1 174 ? 12.987 -9.166 6.715 1.00 88.06 174 ALA A CA 1
ATOM 1375 C C . ALA A 1 174 ? 13.760 -9.894 5.606 1.00 88.06 174 ALA A C 1
ATOM 1377 O O . ALA A 1 174 ? 14.215 -9.277 4.635 1.00 88.06 174 ALA A O 1
ATOM 1378 N N . GLU A 1 175 ? 13.908 -11.211 5.747 1.00 88.62 175 GLU A N 1
ATOM 1379 C CA . GLU A 1 175 ? 14.584 -12.070 4.760 1.00 88.62 175 GLU A CA 1
ATOM 1380 C C . GLU A 1 175 ? 16.056 -11.680 4.529 1.00 88.62 175 GLU A C 1
ATOM 1382 O O . GLU A 1 175 ? 16.616 -11.910 3.461 1.00 88.62 175 GLU A O 1
ATOM 1387 N N . GLY A 1 176 ? 16.674 -11.020 5.513 1.00 84.38 176 GLY A N 1
ATOM 1388 C CA . GLY A 1 176 ? 18.062 -10.573 5.450 1.00 84.38 176 GLY A CA 1
ATOM 1389 C C . GLY A 1 176 ? 18.322 -9.453 4.439 1.00 84.38 176 GLY A C 1
ATOM 1390 O O . GLY A 1 176 ? 19.475 -9.220 4.095 1.00 84.38 176 GLY A O 1
ATOM 1391 N N . ILE A 1 177 ? 17.298 -8.740 3.960 1.00 85.94 177 ILE A N 1
ATOM 1392 C CA . ILE A 1 177 ? 17.453 -7.729 2.902 1.00 85.94 177 ILE A CA 1
ATOM 1393 C C . ILE A 1 177 ? 17.416 -6.321 3.483 1.00 85.94 177 ILE A C 1
ATOM 1395 O O . ILE A 1 177 ? 16.409 -5.903 4.045 1.00 85.94 177 ILE A O 1
ATOM 1399 N N . ARG A 1 178 ? 18.478 -5.533 3.273 1.00 85.81 178 ARG A N 1
ATOM 1400 C CA . ARG A 1 178 ? 18.495 -4.111 3.652 1.00 85.81 178 ARG A CA 1
ATOM 1401 C C . ARG A 1 178 ? 17.656 -3.251 2.702 1.00 85.81 178 ARG A C 1
ATOM 1403 O O . ARG A 1 178 ? 18.166 -2.667 1.744 1.00 85.81 178 ARG A O 1
ATOM 1410 N N . ASP A 1 179 ? 16.382 -3.094 3.020 1.00 88.88 179 ASP A N 1
ATOM 1411 C CA . ASP A 1 179 ? 15.403 -2.372 2.205 1.00 88.88 179 ASP A CA 1
ATOM 1412 C C . ASP A 1 179 ? 14.916 -1.040 2.813 1.00 88.88 179 ASP A C 1
ATOM 1414 O O . ASP A 1 179 ? 13.926 -0.445 2.384 1.00 88.88 179 ASP A O 1
ATOM 1418 N N . TYR A 1 180 ? 15.657 -0.509 3.784 1.00 83.50 180 TYR A N 1
ATOM 1419 C CA . TYR A 1 180 ? 15.338 0.764 4.427 1.00 83.50 180 TYR A CA 1
ATOM 1420 C C . TYR A 1 180 ? 15.239 1.948 3.435 1.00 83.50 180 TYR A C 1
ATOM 1422 O O . TYR A 1 180 ? 16.125 2.141 2.594 1.00 83.50 180 TYR A O 1
ATOM 1430 N N . ASN A 1 181 ? 14.191 2.773 3.584 1.00 84.31 181 ASN A N 1
ATOM 1431 C CA . ASN A 1 181 ? 13.800 3.931 2.755 1.00 84.31 181 ASN A CA 1
ATOM 1432 C C . ASN A 1 181 ? 13.184 3.611 1.388 1.00 84.31 181 ASN A C 1
ATOM 1434 O O . ASN A 1 181 ? 13.000 4.524 0.585 1.00 84.31 181 ASN A O 1
ATOM 1438 N N . TRP A 1 182 ? 12.913 2.345 1.069 1.00 88.62 182 TRP A N 1
ATOM 1439 C CA . TRP A 1 182 ? 12.312 2.019 -0.232 1.00 88.62 182 TRP A CA 1
ATOM 1440 C C . TRP A 1 182 ? 11.522 0.731 -0.321 1.00 88.62 182 TRP A C 1
ATOM 1442 O O . TRP A 1 182 ? 10.733 0.554 -1.246 1.00 88.62 182 TRP A O 1
ATOM 1452 N N . GLY A 1 183 ? 11.758 -0.180 0.612 1.00 92.69 183 GLY A N 1
ATOM 1453 C CA . GLY A 1 183 ? 11.109 -1.472 0.649 1.00 92.69 183 GLY A CA 1
ATOM 1454 C C . GLY A 1 183 ? 9.659 -1.436 1.108 1.00 92.69 183 GLY A C 1
ATOM 1455 O O . GLY A 1 183 ? 8.994 -2.451 0.982 1.00 92.69 183 GLY A O 1
ATOM 1456 N N . CYS A 1 184 ? 9.138 -0.336 1.667 1.00 94.69 184 CYS A N 1
ATOM 1457 C CA . CYS A 1 184 ? 7.915 -0.428 2.469 1.00 94.69 184 CYS A CA 1
ATOM 1458 C C . CYS A 1 184 ? 6.721 -0.825 1.616 1.00 94.69 184 CYS A C 1
ATOM 1460 O O . CYS A 1 184 ? 5.910 -1.632 2.054 1.00 94.69 184 CYS A O 1
ATOM 1462 N N . ALA A 1 185 ? 6.666 -0.368 0.366 1.00 97.00 185 ALA A N 1
ATOM 1463 C CA . ALA A 1 185 ? 5.644 -0.814 -0.562 1.00 97.00 185 ALA A CA 1
ATOM 1464 C C . ALA A 1 185 ? 5.794 -2.295 -0.928 1.00 97.00 185 ALA A C 1
ATOM 1466 O O . ALA A 1 185 ? 4.803 -3.015 -0.971 1.00 97.00 185 ALA A O 1
ATOM 1467 N N . TRP A 1 186 ? 7.019 -2.781 -1.126 1.00 97.44 186 TRP A N 1
ATOM 1468 C CA . TRP A 1 186 ? 7.288 -4.200 -1.370 1.00 97.44 186 TRP A CA 1
ATOM 1469 C C . TRP A 1 186 ? 6.880 -5.073 -0.181 1.00 97.44 186 TRP A C 1
ATOM 1471 O O . TRP A 1 186 ? 6.197 -6.079 -0.360 1.00 97.44 186 TRP A O 1
ATOM 1481 N N . ARG A 1 187 ? 7.214 -4.648 1.040 1.00 96.75 187 ARG A N 1
ATOM 1482 C CA . ARG A 1 187 ? 6.816 -5.308 2.290 1.00 96.75 187 ARG A CA 1
ATOM 1483 C C . ARG A 1 187 ? 5.307 -5.280 2.505 1.00 96.75 187 ARG A C 1
ATOM 1485 O O . ARG A 1 187 ? 4.724 -6.281 2.922 1.00 96.75 187 ARG A O 1
ATOM 1492 N N . ALA A 1 188 ? 4.658 -4.179 2.137 1.00 98.06 188 ALA A N 1
ATOM 1493 C CA . ALA A 1 188 ? 3.209 -4.077 2.184 1.00 98.06 188 ALA A CA 1
ATOM 1494 C C . ALA A 1 188 ? 2.522 -4.999 1.163 1.00 98.06 188 ALA A C 1
ATOM 1496 O O . ALA A 1 188 ? 1.482 -5.586 1.465 1.00 98.06 188 ALA A O 1
ATOM 1497 N N . ILE A 1 189 ? 3.126 -5.189 -0.017 1.00 98.62 189 ILE A N 1
ATOM 1498 C CA . ILE A 1 189 ? 2.677 -6.163 -1.022 1.00 98.62 189 ILE A CA 1
ATOM 1499 C C . ILE A 1 189 ? 2.865 -7.599 -0.510 1.00 98.62 189 ILE A C 1
ATOM 1501 O O . ILE A 1 189 ? 1.909 -8.372 -0.577 1.00 98.62 189 ILE A O 1
ATOM 1505 N N . GLN A 1 190 ? 4.035 -7.954 0.048 1.00 97.88 190 GLN A N 1
ATOM 1506 C CA . GLN A 1 190 ? 4.268 -9.273 0.672 1.00 97.88 190 GLN A CA 1
ATOM 1507 C C . GLN A 1 190 ? 3.233 -9.560 1.763 1.00 97.88 190 GLN A C 1
ATOM 1509 O O . GLN A 1 190 ? 2.636 -10.636 1.794 1.00 97.88 190 GLN A O 1
ATOM 1514 N N . THR A 1 191 ? 2.961 -8.566 2.611 1.00 97.81 191 THR A N 1
ATOM 1515 C CA . THR A 1 191 ? 1.957 -8.666 3.673 1.00 97.81 191 THR A CA 1
ATOM 1516 C C . THR A 1 191 ? 0.570 -8.957 3.097 1.00 97.81 191 THR A C 1
ATOM 1518 O O . THR A 1 191 ? -0.076 -9.909 3.531 1.00 97.81 191 THR A O 1
ATOM 1521 N N . CYS A 1 192 ? 0.123 -8.237 2.062 1.00 98.38 192 CYS A N 1
ATOM 1522 C CA . CYS A 1 192 ? -1.159 -8.528 1.412 1.00 98.38 192 CYS A CA 1
ATOM 1523 C C . CYS A 1 192 ? -1.214 -9.931 0.777 1.00 98.38 192 CYS A C 1
ATOM 1525 O O . CYS A 1 192 ? -2.233 -10.609 0.897 1.00 98.38 192 CYS A O 1
ATOM 1527 N N . LEU A 1 193 ? -0.144 -10.372 0.104 1.00 98.19 193 LEU A N 1
ATOM 1528 C CA . LEU A 1 193 ? -0.085 -11.684 -0.559 1.00 98.19 193 LEU A CA 1
ATOM 1529 C C . LEU A 1 193 ? -0.125 -12.846 0.442 1.00 98.19 193 LEU A C 1
ATOM 1531 O O . LEU A 1 193 ? -0.763 -13.867 0.177 1.00 98.19 193 LEU A O 1
ATOM 1535 N N . SER A 1 194 ? 0.478 -12.666 1.618 1.00 97.19 194 SER A N 1
ATOM 1536 C CA . SER A 1 194 ? 0.516 -13.696 2.661 1.00 97.19 194 SER A CA 1
ATOM 1537 C C . SER A 1 194 ? -0.874 -14.128 3.145 1.00 97.19 194 SER A C 1
ATOM 1539 O O . SER A 1 194 ? -1.057 -15.287 3.506 1.00 97.19 194 SER A O 1
ATOM 1541 N N . ALA A 1 195 ? -1.877 -13.241 3.075 1.00 96.19 195 ALA A N 1
ATOM 1542 C CA . ALA A 1 195 ? -3.268 -13.561 3.412 1.00 96.19 195 ALA A CA 1
ATOM 1543 C C . ALA A 1 195 ? -3.866 -14.669 2.521 1.00 96.19 195 ALA A C 1
ATOM 1545 O O . ALA A 1 195 ? -4.835 -15.319 2.905 1.00 96.19 195 ALA A O 1
ATOM 1546 N N . TYR A 1 196 ? -3.269 -14.891 1.347 1.00 96.44 196 TYR A N 1
ATOM 1547 C CA . TYR A 1 196 ? -3.647 -15.910 0.367 1.00 96.44 196 TYR A CA 1
ATOM 1548 C C . TYR A 1 196 ? -2.644 -17.073 0.327 1.00 96.44 196 TYR A C 1
ATOM 1550 O O . TYR A 1 196 ? -2.592 -17.805 -0.660 1.00 96.44 196 TYR A O 1
ATOM 1558 N N . SER A 1 197 ? -1.824 -17.227 1.375 1.00 95.88 197 SER A N 1
ATOM 1559 C CA . SER A 1 197 ? -0.759 -18.239 1.466 1.00 95.88 197 SER A CA 1
ATOM 1560 C C . SER A 1 197 ? 0.272 -18.153 0.332 1.00 95.88 197 SER A C 1
ATOM 1562 O O . SER A 1 197 ? 0.883 -19.151 -0.049 1.00 95.88 197 SER A O 1
ATOM 1564 N N . ILE A 1 198 ? 0.472 -16.950 -0.215 1.00 96.50 198 ILE A N 1
ATOM 1565 C CA . ILE A 1 198 ? 1.457 -16.660 -1.257 1.00 96.50 198 ILE A CA 1
ATOM 1566 C C . ILE A 1 198 ? 2.617 -15.900 -0.614 1.00 96.50 198 ILE A C 1
ATOM 1568 O O . ILE A 1 198 ? 2.447 -14.779 -0.135 1.00 96.50 198 ILE A O 1
ATOM 1572 N N . HIS A 1 199 ? 3.798 -16.523 -0.611 1.00 95.25 199 HIS A N 1
ATOM 1573 C CA . HIS A 1 199 ? 4.993 -16.031 0.085 1.00 95.25 199 HIS A CA 1
ATOM 1574 C C . HIS A 1 199 ? 6.201 -15.900 -0.856 1.00 95.25 199 HIS A C 1
ATOM 1576 O O . HIS A 1 199 ? 7.197 -16.597 -0.665 1.00 95.25 199 HIS A O 1
ATOM 1582 N N . PRO A 1 200 ? 6.133 -15.049 -1.896 1.00 94.81 200 PRO A N 1
ATOM 1583 C CA . PRO A 1 200 ? 7.310 -14.738 -2.684 1.00 94.81 200 PRO A CA 1
ATOM 1584 C C . PRO A 1 200 ? 8.312 -13.988 -1.809 1.00 94.81 200 PRO A C 1
ATOM 1586 O O . PRO A 1 200 ? 7.946 -13.087 -1.042 1.00 94.81 200 PRO A O 1
ATOM 1589 N N . SER A 1 201 ? 9.582 -14.333 -1.966 1.00 93.50 201 SER A N 1
ATOM 1590 C CA . SER A 1 201 ? 10.673 -13.551 -1.402 1.00 93.50 201 SER A CA 1
ATOM 1591 C C . SER A 1 201 ? 10.655 -12.128 -1.958 1.00 93.50 201 SER A C 1
ATOM 1593 O O . SER A 1 201 ? 10.151 -11.862 -3.058 1.00 93.50 201 SER A O 1
ATOM 1595 N N . PHE A 1 202 ? 11.234 -11.189 -1.215 1.00 93.25 202 PHE A N 1
ATOM 1596 C CA . PHE A 1 202 ? 11.342 -9.810 -1.679 1.00 93.25 202 PHE A CA 1
ATOM 1597 C C . PHE A 1 202 ? 12.083 -9.724 -3.019 1.00 93.25 202 PHE A C 1
ATOM 1599 O O . PHE A 1 202 ? 11.697 -8.939 -3.885 1.00 93.25 202 PHE A O 1
ATOM 1606 N N . GLU A 1 203 ? 13.116 -10.549 -3.222 1.00 90.25 203 GLU A N 1
ATOM 1607 C CA . GLU A 1 203 ? 13.832 -10.604 -4.497 1.00 90.25 203 GLU A CA 1
ATOM 1608 C C . GLU A 1 203 ? 12.922 -11.067 -5.635 1.00 90.25 203 GLU A C 1
ATOM 1610 O O . GLU A 1 203 ? 12.878 -10.420 -6.678 1.00 90.25 203 GLU A O 1
ATOM 1615 N N . GLU A 1 204 ? 12.160 -12.147 -5.441 1.00 92.94 204 GLU A N 1
ATOM 1616 C CA . GLU A 1 204 ? 11.223 -12.632 -6.457 1.00 92.94 204 GLU A CA 1
ATOM 1617 C C . GLU A 1 204 ? 10.214 -11.550 -6.835 1.00 92.94 204 GLU A C 1
ATOM 1619 O O . GLU A 1 204 ? 10.030 -11.289 -8.024 1.00 92.94 204 GLU A O 1
ATOM 1624 N N . LEU A 1 205 ? 9.622 -10.854 -5.857 1.00 95.00 205 LEU A N 1
ATOM 1625 C CA . LEU A 1 205 ? 8.734 -9.726 -6.142 1.00 95.00 205 LEU A CA 1
ATOM 1626 C C . LEU A 1 205 ? 9.445 -8.621 -6.926 1.00 95.00 205 LEU A C 1
ATOM 1628 O O . LEU A 1 205 ? 8.941 -8.158 -7.951 1.00 95.00 205 LEU A O 1
ATOM 1632 N N . PHE A 1 206 ? 10.622 -8.203 -6.468 1.00 93.69 206 PHE A N 1
ATOM 1633 C CA . PHE A 1 206 ? 11.369 -7.123 -7.097 1.00 93.69 206 PHE A CA 1
ATOM 1634 C C . PHE A 1 206 ? 11.760 -7.463 -8.542 1.00 93.69 206 PHE A C 1
ATOM 1636 O O . PHE A 1 206 ? 11.650 -6.618 -9.430 1.00 93.69 206 PHE A O 1
ATOM 1643 N N . HIS A 1 207 ? 12.176 -8.703 -8.813 1.00 91.19 207 HIS A N 1
ATOM 1644 C CA . HIS A 1 207 ? 12.579 -9.148 -10.147 1.00 91.19 207 HIS A CA 1
ATOM 1645 C C . HIS A 1 207 ? 11.397 -9.459 -11.074 1.00 91.19 207 HIS A C 1
ATOM 1647 O O . HIS A 1 207 ? 11.483 -9.203 -12.278 1.00 91.19 207 HIS A O 1
ATOM 1653 N N . LEU A 1 208 ? 10.269 -9.933 -10.541 1.00 93.81 208 LEU A N 1
ATOM 1654 C CA . LEU A 1 208 ? 9.055 -10.148 -11.329 1.00 93.81 208 LEU A CA 1
ATOM 1655 C C . LEU A 1 208 ? 8.389 -8.829 -11.726 1.00 93.81 208 LEU A C 1
ATOM 1657 O O . LEU A 1 208 ? 8.029 -8.654 -12.893 1.00 93.81 208 LEU A O 1
ATOM 1661 N N . PHE A 1 209 ? 8.254 -7.901 -10.776 1.00 95.75 209 PHE A N 1
ATOM 1662 C CA . PHE A 1 209 ? 7.438 -6.690 -10.924 1.00 95.75 209 PHE A CA 1
ATOM 1663 C C . PHE A 1 209 ? 8.253 -5.402 -11.100 1.00 95.75 209 PHE A C 1
ATOM 1665 O O . PHE A 1 209 ? 7.684 -4.325 -11.266 1.00 95.75 209 PHE A O 1
ATOM 1672 N N . GLY A 1 210 ? 9.581 -5.486 -11.085 1.00 93.00 210 GLY A N 1
ATOM 1673 C CA . GLY A 1 210 ? 10.470 -4.358 -11.348 1.00 93.00 210 GLY A CA 1
ATOM 1674 C C . GLY A 1 210 ? 10.575 -3.944 -12.824 1.00 93.00 210 GLY A C 1
ATOM 1675 O O . GLY A 1 210 ? 10.523 -2.743 -13.105 1.00 93.00 210 GLY A O 1
ATOM 1676 N N . PRO A 1 211 ? 10.705 -4.884 -13.784 1.00 92.44 211 PRO A N 1
ATOM 1677 C CA . PRO A 1 211 ? 10.856 -4.550 -15.200 1.00 92.44 211 PRO A CA 1
ATOM 1678 C C . PRO A 1 211 ? 9.587 -3.973 -15.847 1.00 92.44 211 PRO A C 1
ATOM 1680 O O . PRO A 1 211 ? 8.524 -4.600 -15.851 1.00 92.44 211 PRO A O 1
ATOM 1683 N N . LEU A 1 212 ? 9.723 -2.835 -16.541 1.00 93.62 212 LEU A N 1
ATOM 1684 C CA . LEU A 1 212 ? 8.640 -2.229 -17.331 1.00 93.62 212 LEU A CA 1
ATOM 1685 C C . LEU A 1 212 ? 7.977 -3.195 -18.338 1.00 93.62 212 LEU A C 1
ATOM 1687 O O . LEU A 1 212 ? 6.747 -3.167 -18.446 1.00 93.62 212 LEU A O 1
ATOM 1691 N N . PRO A 1 213 ? 8.714 -4.053 -19.080 1.00 92.75 213 PRO A N 1
ATOM 1692 C CA . PRO A 1 213 ? 8.088 -4.989 -20.014 1.00 92.75 213 PRO A CA 1
ATOM 1693 C C . PRO A 1 213 ? 7.115 -5.964 -19.342 1.00 92.75 213 PRO A C 1
ATOM 1695 O O . PRO A 1 213 ? 6.079 -6.279 -19.927 1.00 92.75 213 PRO A O 1
ATOM 1698 N N . HIS A 1 214 ? 7.414 -6.409 -18.116 1.00 94.06 214 HIS A N 1
ATOM 1699 C CA . HIS A 1 214 ? 6.545 -7.326 -17.377 1.00 94.06 214 HIS A CA 1
ATOM 1700 C C . HIS A 1 214 ? 5.272 -6.613 -16.925 1.00 94.06 214 HIS A C 1
ATOM 1702 O O . HIS A 1 214 ? 4.175 -7.113 -17.167 1.00 94.06 214 HIS A O 1
ATOM 1708 N N . LEU A 1 215 ? 5.411 -5.404 -16.368 1.00 95.38 215 LEU A N 1
ATOM 1709 C CA . LEU A 1 215 ? 4.276 -4.583 -15.940 1.00 95.38 215 LEU A CA 1
ATOM 1710 C C . LEU A 1 215 ? 3.320 -4.267 -17.097 1.00 95.38 215 LEU A C 1
ATOM 1712 O O . LEU A 1 215 ? 2.106 -4.357 -16.930 1.00 95.38 215 LEU A O 1
ATOM 1716 N N . LYS A 1 216 ? 3.850 -3.952 -18.288 1.00 94.06 216 LYS A N 1
ATOM 1717 C CA . LYS A 1 216 ? 3.032 -3.733 -19.495 1.00 94.06 216 LYS A CA 1
ATOM 1718 C C . LYS A 1 216 ? 2.208 -4.962 -19.859 1.00 94.06 216 LYS A C 1
ATOM 1720 O O . LYS A 1 216 ? 1.008 -4.835 -20.069 1.00 94.06 216 LYS A O 1
ATOM 1725 N N . ARG A 1 217 ? 2.825 -6.146 -19.859 1.00 93.19 217 ARG A N 1
ATOM 1726 C CA . ARG A 1 217 ? 2.125 -7.403 -20.160 1.00 93.19 217 ARG A CA 1
ATOM 1727 C C . ARG A 1 217 ? 1.062 -7.753 -19.131 1.00 93.19 217 ARG A C 1
ATOM 1729 O O . ARG A 1 217 ? -0.036 -8.142 -19.513 1.00 93.19 217 ARG A O 1
ATOM 1736 N N . MET A 1 218 ? 1.374 -7.601 -17.846 1.00 95.31 218 MET A N 1
ATOM 1737 C CA . MET A 1 218 ? 0.412 -7.816 -16.760 1.00 95.31 218 MET A CA 1
ATOM 1738 C C . MET A 1 218 ? -0.793 -6.885 -16.907 1.00 95.31 218 MET A C 1
ATOM 1740 O O . MET A 1 218 ? -1.932 -7.328 -16.791 1.00 95.31 218 MET A O 1
ATOM 1744 N N . TYR A 1 219 ? -0.552 -5.611 -17.220 1.00 95.38 219 TYR A N 1
ATOM 1745 C CA . TYR A 1 219 ? -1.621 -4.639 -17.411 1.00 95.38 219 TYR A CA 1
ATOM 1746 C C . TYR A 1 219 ? -2.481 -4.943 -18.640 1.00 95.38 219 TYR A C 1
ATOM 1748 O O . TYR A 1 219 ? -3.701 -4.947 -18.525 1.00 95.38 219 TYR A O 1
ATOM 1756 N N . GLU A 1 220 ? -1.871 -5.245 -19.790 1.00 94.62 220 GLU A N 1
ATOM 1757 C CA . GLU A 1 220 ? -2.584 -5.630 -21.020 1.00 94.62 220 GLU A CA 1
ATOM 1758 C C . GLU A 1 220 ? -3.407 -6.915 -20.831 1.00 94.62 220 GLU A C 1
ATOM 1760 O O . GLU A 1 220 ? -4.498 -7.043 -21.382 1.00 94.62 220 GLU A O 1
ATOM 1765 N N . SER A 1 221 ? -2.910 -7.859 -20.024 1.00 95.06 221 SER A N 1
ATOM 1766 C CA . SER A 1 221 ? -3.653 -9.061 -19.632 1.00 95.06 221 SER A CA 1
ATOM 1767 C C . SER A 1 221 ? -4.844 -8.730 -18.730 1.00 95.06 221 SER A C 1
ATOM 1769 O O . SER A 1 221 ? -5.928 -9.280 -18.922 1.00 95.06 221 SER A O 1
ATOM 1771 N N . LYS A 1 222 ? -4.659 -7.835 -17.753 1.00 94.94 222 LYS A N 1
ATOM 1772 C CA . LYS A 1 222 ? -5.713 -7.439 -16.814 1.00 94.94 222 LYS A CA 1
ATOM 1773 C C . LYS A 1 222 ? -6.797 -6.581 -17.461 1.00 94.94 222 LYS A C 1
ATOM 1775 O O . LYS A 1 222 ? -7.967 -6.711 -17.109 1.00 94.94 222 LYS A O 1
ATOM 1780 N N . TYR A 1 223 ? -6.407 -5.713 -18.390 1.00 94.94 223 TYR A N 1
ATOM 1781 C CA . TYR A 1 223 ? -7.281 -4.779 -19.090 1.00 94.94 223 TYR A CA 1
ATOM 1782 C C . TYR A 1 223 ? -7.097 -4.922 -20.610 1.00 94.94 223 TYR A C 1
ATOM 1784 O O . TYR A 1 223 ? -6.407 -4.110 -21.236 1.00 94.94 223 TYR A O 1
ATOM 1792 N N . PRO A 1 224 ? -7.699 -5.959 -21.226 1.00 93.31 224 PRO A N 1
ATOM 1793 C CA . PRO A 1 224 ? -7.551 -6.217 -22.654 1.00 93.31 224 PRO A CA 1
ATOM 1794 C C . PRO A 1 224 ? -7.951 -5.014 -23.513 1.00 93.31 224 PRO A C 1
ATOM 1796 O O . PRO A 1 224 ? -9.018 -4.430 -23.335 1.00 93.31 224 PRO A O 1
ATOM 1799 N N . GLY A 1 225 ? -7.094 -4.662 -24.472 1.00 92.12 225 GLY A N 1
ATOM 1800 C CA . GLY A 1 225 ? -7.298 -3.515 -25.364 1.00 92.12 225 GLY A CA 1
ATOM 1801 C C . GLY A 1 225 ? -6.765 -2.187 -24.823 1.00 92.12 225 GLY A C 1
ATOM 1802 O O . GLY A 1 225 ? -6.776 -1.190 -25.543 1.00 92.12 225 GLY A O 1
ATOM 1803 N N . GLU A 1 226 ? -6.244 -2.166 -23.597 1.00 93.75 226 GLU A N 1
ATOM 1804 C CA . GLU A 1 226 ? -5.601 -0.993 -23.019 1.00 93.75 226 GLU A CA 1
ATOM 1805 C C . GLU A 1 226 ? -4.079 -1.114 -23.021 1.00 93.75 226 GLU A C 1
ATOM 1807 O O . GLU A 1 226 ? -3.526 -2.204 -22.921 1.00 93.75 226 GLU A O 1
ATOM 1812 N N . GLN A 1 227 ? -3.390 0.025 -23.086 1.00 90.44 227 GLN A N 1
ATOM 1813 C CA . GLN A 1 227 ? -1.936 0.092 -22.962 1.00 90.44 227 GLN A CA 1
ATOM 1814 C C . GLN A 1 227 ? -1.562 0.951 -21.763 1.00 90.44 227 GLN A C 1
ATOM 1816 O O . GLN A 1 227 ? -2.195 1.980 -21.513 1.00 90.44 227 GLN A O 1
ATOM 1821 N N . LEU A 1 228 ? -0.501 0.559 -21.053 1.00 89.38 228 LEU A N 1
ATOM 1822 C CA . LEU A 1 228 ? 0.068 1.431 -20.033 1.00 89.38 228 LEU A CA 1
ATOM 1823 C C . LEU A 1 228 ? 0.649 2.685 -20.691 1.00 89.38 228 LEU A C 1
ATOM 1825 O O . LEU A 1 228 ? 1.517 2.567 -21.568 1.00 89.38 228 LEU A O 1
ATOM 1829 N N . PRO A 1 229 ? 0.224 3.880 -20.255 1.00 80.50 229 PRO A N 1
ATOM 1830 C CA . PRO A 1 229 ? 0.759 5.123 -20.778 1.00 80.50 229 PRO A CA 1
ATOM 1831 C C . PRO A 1 229 ? 2.250 5.233 -20.446 1.00 80.50 229 PRO A C 1
ATOM 1833 O O . PRO A 1 229 ? 2.691 4.952 -19.333 1.00 80.50 229 PRO A O 1
ATOM 1836 N N . ASN A 1 230 ? 3.037 5.692 -21.416 1.00 77.94 230 ASN A N 1
ATOM 1837 C CA . ASN A 1 230 ? 4.469 5.941 -21.238 1.00 77.94 230 ASN A CA 1
ATOM 1838 C C . ASN A 1 230 ? 4.747 7.407 -20.860 1.00 77.94 230 ASN A C 1
ATOM 1840 O O . ASN A 1 230 ? 5.698 8.012 -21.350 1.00 77.94 230 ASN A O 1
ATOM 1844 N N . THR A 1 231 ? 3.857 8.005 -20.065 1.00 79.81 231 THR A N 1
ATOM 1845 C CA . THR A 1 231 ? 3.850 9.446 -19.763 1.00 79.81 231 THR A CA 1
ATOM 1846 C C . THR A 1 231 ? 4.884 9.845 -18.717 1.00 79.81 231 THR A C 1
ATOM 1848 O O . THR A 1 231 ? 5.328 10.990 -18.710 1.00 79.81 231 THR A O 1
ATOM 1851 N N . LYS A 1 232 ? 5.287 8.913 -17.849 1.00 88.12 232 LYS A N 1
ATOM 1852 C CA . LYS A 1 232 ? 6.347 9.101 -16.855 1.00 88.12 232 LYS A CA 1
ATOM 1853 C C . LYS A 1 232 ? 7.007 7.770 -16.503 1.00 88.12 232 LYS A C 1
ATOM 1855 O O . LYS A 1 232 ? 6.489 6.709 -16.844 1.00 88.12 232 LYS A O 1
ATOM 1860 N N . VAL A 1 233 ? 8.150 7.837 -15.826 1.00 91.88 233 VAL A N 1
ATOM 1861 C CA . VAL A 1 233 ? 8.840 6.653 -15.303 1.00 91.88 233 VAL A CA 1
ATOM 1862 C C . VAL A 1 233 ? 8.088 6.142 -14.077 1.00 91.88 233 VAL A C 1
ATOM 1864 O O . VAL A 1 233 ? 7.803 6.916 -13.169 1.00 91.88 233 VAL A O 1
ATOM 1867 N N . PHE A 1 234 ? 7.757 4.852 -14.069 1.00 93.12 234 PHE A N 1
ATOM 1868 C CA . PHE A 1 234 ? 6.998 4.226 -12.981 1.00 93.12 234 PHE A CA 1
ATOM 1869 C C . PHE A 1 234 ? 7.453 2.814 -12.628 1.00 93.12 234 PHE A C 1
ATOM 1871 O O . PHE A 1 234 ? 7.129 2.317 -11.553 1.00 93.12 234 PHE A O 1
ATOM 1878 N N . ALA A 1 235 ? 8.162 2.143 -13.536 1.00 94.31 235 ALA A N 1
ATOM 1879 C CA . ALA A 1 235 ? 8.651 0.803 -13.284 1.00 94.31 235 ALA A CA 1
ATOM 1880 C C . ALA A 1 235 ? 9.796 0.861 -12.261 1.00 94.31 235 ALA A C 1
ATOM 1882 O O . ALA A 1 235 ? 10.712 1.668 -12.448 1.00 94.31 235 ALA A O 1
ATOM 1883 N N . PRO A 1 236 ? 9.795 0.011 -11.221 1.00 93.69 236 PRO A N 1
ATOM 1884 C CA . PRO A 1 236 ? 10.803 0.080 -10.168 1.00 93.69 236 PRO A CA 1
ATOM 1885 C C . PRO A 1 236 ? 12.251 0.015 -10.667 1.00 93.69 236 PRO A C 1
ATOM 1887 O O . PRO A 1 236 ? 13.113 0.675 -10.102 1.00 93.69 236 PRO A O 1
ATOM 1890 N N . TYR A 1 237 ? 12.530 -0.714 -11.752 1.00 91.44 237 TYR A N 1
ATOM 1891 C CA . TYR A 1 237 ? 13.884 -0.794 -12.327 1.00 91.44 237 TYR A CA 1
ATOM 1892 C C . TYR A 1 237 ? 14.358 0.492 -12.995 1.00 91.44 237 TYR A C 1
ATOM 1894 O O . TYR A 1 237 ? 15.562 0.740 -13.084 1.00 91.44 237 TYR A O 1
ATOM 1902 N N . ASP A 1 238 ? 13.415 1.299 -13.465 1.00 90.94 238 ASP A N 1
ATOM 1903 C CA . ASP A 1 238 ? 13.703 2.563 -14.126 1.00 90.94 238 ASP A CA 1
ATOM 1904 C C . ASP A 1 238 ? 13.794 3.714 -13.105 1.00 90.94 238 ASP A C 1
ATOM 1906 O O . ASP A 1 238 ? 14.384 4.761 -13.390 1.00 90.94 238 ASP A O 1
ATOM 1910 N N . LEU A 1 239 ? 13.250 3.517 -11.898 1.00 89.50 239 LEU A N 1
ATOM 1911 C CA . LEU A 1 239 ? 13.360 4.441 -10.773 1.00 89.50 239 LEU A CA 1
ATOM 1912 C C . LEU A 1 239 ? 14.719 4.294 -10.080 1.00 89.50 239 LEU A C 1
ATOM 1914 O O . LEU A 1 239 ? 15.193 3.195 -9.807 1.00 89.50 239 LEU A O 1
ATOM 1918 N N . SER A 1 240 ? 15.334 5.417 -9.703 1.00 85.62 240 SER A N 1
ATOM 1919 C CA . SER A 1 240 ? 16.562 5.398 -8.892 1.00 85.62 240 SER A CA 1
ATOM 1920 C C . SER A 1 240 ? 16.347 4.784 -7.505 1.00 85.62 240 SER A C 1
ATOM 1922 O O . SER A 1 240 ? 17.287 4.254 -6.918 1.00 85.62 240 SER A O 1
ATOM 1924 N N . SER A 1 241 ? 15.123 4.851 -6.977 1.00 86.31 241 SER A N 1
ATOM 1925 C CA . SER A 1 241 ? 14.771 4.343 -5.652 1.00 86.31 241 SER A CA 1
ATOM 1926 C C . SER A 1 241 ? 14.519 2.835 -5.614 1.00 86.31 241 SER A C 1
ATOM 1928 O O . SER A 1 241 ? 14.669 2.247 -4.542 1.00 86.31 241 SER A O 1
ATOM 1930 N N . GLY A 1 242 ? 14.125 2.217 -6.736 1.00 89.62 242 GLY A N 1
ATOM 1931 C CA . GLY A 1 242 ? 13.572 0.857 -6.745 1.00 89.62 242 GLY A CA 1
ATOM 1932 C C . GLY A 1 242 ? 12.180 0.745 -6.106 1.00 89.62 242 GLY A C 1
ATOM 1933 O O . GLY A 1 242 ? 11.733 -0.362 -5.817 1.00 89.62 242 GLY A O 1
ATOM 1934 N N . TRP A 1 243 ? 11.523 1.875 -5.827 1.00 91.25 243 TRP A N 1
ATOM 1935 C CA . TRP A 1 243 ? 10.257 1.954 -5.091 1.00 91.25 243 TRP A CA 1
ATOM 1936 C C . TRP A 1 243 ? 9.095 1.305 -5.863 1.00 91.25 243 TRP A C 1
ATOM 1938 O O . TRP A 1 243 ? 8.999 1.454 -7.081 1.00 91.25 243 TRP A O 1
ATOM 1948 N N . ALA A 1 244 ? 8.207 0.611 -5.147 1.00 95.69 244 ALA A N 1
ATOM 1949 C CA . ALA A 1 244 ? 6.925 0.115 -5.657 1.00 95.69 244 ALA A CA 1
ATOM 1950 C C . ALA A 1 244 ? 5.762 0.943 -5.107 1.00 95.69 244 ALA A C 1
ATOM 1952 O O . ALA A 1 244 ? 5.914 1.648 -4.132 1.00 95.69 244 ALA A O 1
ATOM 1953 N N . GLU A 1 245 ? 4.576 0.832 -5.693 1.00 97.00 245 GLU A N 1
ATOM 1954 C CA . GLU A 1 245 ? 3.373 1.548 -5.238 1.00 97.00 245 GLU A CA 1
ATOM 1955 C C . GLU A 1 245 ? 2.164 0.601 -5.304 1.00 97.00 245 GLU A C 1
ATOM 1957 O O . GLU A 1 245 ? 2.276 -0.470 -5.914 1.00 97.00 245 GLU A O 1
ATOM 1962 N N . PRO A 1 246 ? 0.981 0.956 -4.764 1.00 98.44 246 PRO A N 1
ATOM 1963 C CA . PRO A 1 246 ? -0.212 0.109 -4.824 1.00 98.44 246 PRO A CA 1
ATOM 1964 C C . PRO A 1 246 ? -0.579 -0.369 -6.234 1.00 98.44 246 PRO A C 1
ATOM 1966 O O . PRO A 1 246 ? -1.137 -1.452 -6.386 1.00 98.44 246 PRO A O 1
ATOM 1969 N N . PHE A 1 247 ? -0.219 0.383 -7.281 1.00 97.62 247 PHE A N 1
ATOM 1970 C CA . PHE A 1 247 ? -0.346 -0.071 -8.668 1.00 97.62 247 PHE A CA 1
ATOM 1971 C C . PHE A 1 247 ? 0.486 -1.333 -8.967 1.00 97.62 247 PHE A C 1
ATOM 1973 O O . PHE A 1 247 ? -0.018 -2.267 -9.590 1.00 97.62 247 PHE A O 1
ATOM 1980 N N . ILE A 1 248 ? 1.730 -1.394 -8.489 1.00 98.19 248 ILE A N 1
ATOM 1981 C CA . ILE A 1 248 ? 2.591 -2.577 -8.617 1.00 98.19 248 ILE A CA 1
ATOM 1982 C C . ILE A 1 248 ? 1.982 -3.748 -7.843 1.00 98.19 248 ILE A C 1
ATOM 1984 O O . ILE A 1 248 ? 1.877 -4.849 -8.378 1.00 98.19 248 ILE A O 1
ATOM 1988 N N . GLY A 1 249 ? 1.477 -3.492 -6.632 1.00 98.44 249 GLY A N 1
ATOM 1989 C CA . GLY A 1 249 ? 0.736 -4.489 -5.859 1.00 98.44 249 GLY A CA 1
ATOM 1990 C C . GLY A 1 249 ? -0.501 -5.009 -6.594 1.00 98.44 249 GLY A C 1
ATOM 1991 O O . GLY A 1 249 ? -0.742 -6.209 -6.618 1.00 98.44 249 GLY A O 1
ATOM 1992 N N . HIS A 1 250 ? -1.246 -4.138 -7.275 1.00 98.44 250 HIS A N 1
ATOM 1993 C CA . HIS A 1 250 ? -2.408 -4.514 -8.090 1.00 98.44 250 HIS A CA 1
ATOM 1994 C C . HIS A 1 250 ? -2.040 -5.435 -9.262 1.00 98.44 250 HIS A C 1
ATOM 1996 O O . HIS A 1 250 ? -2.798 -6.348 -9.594 1.00 98.44 250 HIS A O 1
ATOM 2002 N N . MET A 1 251 ? -0.871 -5.225 -9.878 1.00 98.31 251 MET A N 1
ATOM 2003 C CA . MET A 1 251 ? -0.330 -6.136 -10.896 1.00 98.31 251 MET A CA 1
ATOM 2004 C C . MET A 1 251 ? 0.137 -7.459 -10.286 1.00 98.31 251 MET A C 1
ATOM 2006 O O . MET A 1 251 ? -0.091 -8.508 -10.884 1.00 98.31 251 MET A O 1
ATOM 2010 N N . ALA A 1 252 ? 0.721 -7.434 -9.085 1.00 98.38 252 ALA A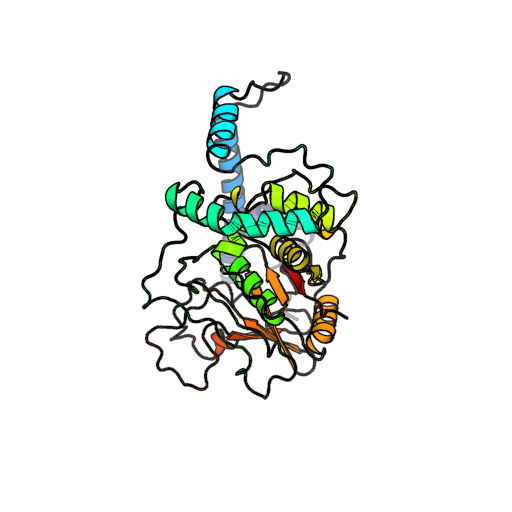 N 1
ATOM 2011 C CA . ALA A 1 252 ? 1.107 -8.648 -8.371 1.00 98.38 252 ALA A CA 1
ATOM 2012 C C . ALA A 1 252 ? -0.108 -9.508 -8.003 1.00 98.38 252 ALA A C 1
ATOM 2014 O O . ALA A 1 252 ? -0.110 -10.709 -8.257 1.00 98.38 252 ALA A O 1
ATOM 2015 N N . MET A 1 253 ? -1.182 -8.893 -7.503 1.00 98.19 253 MET A N 1
ATOM 2016 C CA . MET A 1 253 ? -2.443 -9.589 -7.225 1.00 98.19 253 MET A CA 1
ATOM 2017 C C . MET A 1 253 ? -3.006 -10.238 -8.492 1.00 98.19 253 MET A C 1
ATOM 2019 O O . MET A 1 253 ? -3.330 -11.420 -8.475 1.00 98.19 253 MET A O 1
ATOM 2023 N N . HIS A 1 254 ? -3.027 -9.512 -9.618 1.00 97.56 254 HIS A N 1
ATOM 2024 C CA . HIS A 1 254 ? -3.419 -10.082 -10.914 1.00 97.56 254 HIS A CA 1
ATOM 2025 C C . HIS A 1 254 ? -2.551 -11.275 -11.317 1.00 97.56 254 HIS A C 1
ATOM 2027 O O . HIS A 1 254 ? -3.074 -12.293 -11.752 1.00 97.56 254 HIS A O 1
ATOM 2033 N N . PHE A 1 255 ? -1.234 -11.169 -11.140 1.00 97.50 255 PHE A N 1
ATOM 2034 C CA . PHE A 1 255 ? -0.308 -12.245 -11.469 1.00 97.50 255 PHE A CA 1
ATOM 2035 C C . PHE A 1 255 ? -0.575 -13.520 -10.670 1.00 97.50 255 PHE A C 1
ATOM 2037 O O . PHE A 1 255 ? -0.490 -14.604 -11.235 1.00 97.50 255 PHE A O 1
ATOM 2044 N N . TYR A 1 256 ? -0.939 -13.412 -9.394 1.00 96.69 256 TYR A N 1
ATOM 2045 C CA . TYR A 1 256 ? -1.288 -14.559 -8.549 1.00 96.69 256 TYR A CA 1
ATOM 2046 C C . TYR A 1 256 ? -2.787 -14.912 -8.564 1.00 96.69 256 TYR A C 1
ATOM 2048 O O . TYR A 1 256 ? -3.278 -15.636 -7.693 1.00 96.69 256 TYR A O 1
ATOM 2056 N N . ASP A 1 257 ? -3.526 -14.413 -9.557 1.00 96.62 257 ASP A N 1
ATOM 2057 C CA . ASP A 1 257 ? -4.957 -14.657 -9.747 1.00 96.62 257 ASP A CA 1
ATOM 2058 C C . ASP A 1 257 ? -5.809 -14.231 -8.540 1.00 96.62 257 ASP A C 1
ATOM 2060 O O . ASP A 1 257 ? -6.851 -14.825 -8.267 1.00 96.62 257 ASP A O 1
ATOM 2064 N N . ILE A 1 258 ? -5.358 -13.227 -7.786 1.00 96.88 258 ILE A N 1
ATOM 2065 C CA . ILE A 1 258 ? -6.079 -12.615 -6.669 1.00 96.88 258 ILE A CA 1
ATOM 2066 C C . ILE A 1 258 ? -6.882 -11.429 -7.217 1.00 96.88 258 ILE A C 1
ATOM 2068 O O . ILE A 1 258 ? -6.298 -10.479 -7.755 1.00 96.88 258 ILE A O 1
ATOM 2072 N N . PRO A 1 259 ? -8.221 -11.436 -7.094 1.00 96.75 259 PRO A N 1
ATOM 2073 C CA . PRO A 1 259 ? -9.017 -10.274 -7.445 1.00 96.75 259 PRO A CA 1
ATOM 2074 C C . PRO A 1 259 ? -8.647 -9.102 -6.532 1.00 96.75 259 PRO A C 1
ATOM 2076 O O . PRO A 1 259 ? -8.438 -9.258 -5.333 1.00 96.75 259 PRO A O 1
ATOM 2079 N N . SER A 1 260 ? -8.554 -7.907 -7.096 1.00 97.75 260 SER A N 1
ATOM 2080 C CA . SER A 1 260 ? -8.151 -6.719 -6.350 1.00 97.75 260 SER A CA 1
ATOM 2081 C C . SER A 1 260 ? -8.754 -5.465 -6.957 1.00 97.75 260 SER A C 1
ATOM 2083 O O . SER A 1 260 ? -9.135 -5.444 -8.130 1.00 97.75 260 SER A O 1
ATOM 2085 N N . VAL A 1 261 ? -8.819 -4.399 -6.164 1.00 97.38 261 VAL A N 1
ATOM 2086 C CA . VAL A 1 261 ? -9.209 -3.065 -6.620 1.00 97.38 261 VAL A CA 1
ATOM 2087 C C . VAL A 1 261 ? -8.165 -2.055 -6.185 1.00 97.38 261 VAL A C 1
ATOM 2089 O O . VAL A 1 261 ? -7.897 -1.891 -4.996 1.00 97.38 261 VAL A O 1
ATOM 2092 N N . LEU A 1 262 ? -7.638 -1.339 -7.168 1.00 98.06 262 LEU A N 1
ATOM 2093 C CA . LEU A 1 262 ? -6.836 -0.145 -6.977 1.00 98.06 262 LEU A CA 1
ATOM 2094 C C . LEU A 1 262 ? -7.767 1.069 -6.982 1.00 98.06 262 LEU A C 1
ATOM 2096 O O . LEU A 1 262 ? -8.604 1.188 -7.871 1.00 98.06 262 LEU A O 1
ATOM 2100 N N . THR A 1 263 ? -7.649 1.942 -5.989 1.00 97.56 263 THR A N 1
ATOM 2101 C CA . THR A 1 263 ? -8.430 3.178 -5.880 1.00 97.56 263 THR A CA 1
ATOM 2102 C C . THR A 1 263 ? -7.611 4.279 -5.206 1.00 97.56 263 THR A C 1
ATOM 2104 O O . THR A 1 263 ? -6.414 4.123 -4.955 1.00 97.56 263 THR A O 1
ATOM 2107 N N . ARG A 1 264 ? -8.253 5.414 -4.937 1.00 97.50 264 ARG A N 1
ATOM 2108 C CA . ARG A 1 264 ? -7.662 6.588 -4.309 1.00 97.50 264 ARG A CA 1
ATOM 2109 C C . ARG A 1 264 ? -8.615 7.227 -3.301 1.00 97.50 264 ARG A C 1
ATOM 2111 O O . ARG A 1 264 ? -9.827 7.199 -3.506 1.00 97.50 264 ARG A O 1
ATOM 2118 N N . VAL A 1 265 ? -8.067 7.820 -2.244 1.00 98.06 265 VAL A N 1
ATOM 2119 C CA . VAL A 1 265 ? -8.807 8.625 -1.258 1.00 98.06 265 VAL A CA 1
ATOM 2120 C C . VAL A 1 265 ? -8.397 10.082 -1.425 1.00 98.06 265 VAL A C 1
ATOM 2122 O O . VAL A 1 265 ? -7.207 10.385 -1.491 1.00 98.06 265 VAL A O 1
ATOM 2125 N N . ASN A 1 266 ? -9.379 10.974 -1.548 1.00 96.31 266 ASN A N 1
ATOM 2126 C CA . ASN A 1 266 ? -9.265 12.416 -1.811 1.00 96.31 266 ASN A CA 1
ATOM 2127 C C . ASN A 1 266 ? -8.550 12.822 -3.111 1.00 96.31 266 ASN A C 1
ATOM 2129 O O . ASN A 1 266 ? -8.627 13.981 -3.506 1.00 96.31 266 ASN A O 1
ATOM 2133 N N . GLY A 1 267 ? -7.813 11.930 -3.771 1.00 95.19 267 GLY A N 1
ATOM 2134 C CA . GLY A 1 267 ? -7.055 12.225 -4.984 1.00 95.19 267 GLY A CA 1
ATOM 2135 C C . GLY A 1 267 ? -5.789 11.385 -5.095 1.00 95.19 267 GLY A C 1
ATOM 2136 O O . GLY A 1 267 ? -5.573 10.455 -4.327 1.00 95.19 267 GLY A O 1
ATOM 2137 N N . ILE A 1 268 ? -4.959 11.704 -6.087 1.00 93.69 268 ILE A N 1
ATOM 2138 C CA . ILE A 1 268 ? -3.681 11.020 -6.315 1.00 93.69 268 ILE A CA 1
ATOM 2139 C C . ILE A 1 268 ? -2.581 11.799 -5.577 1.00 93.69 268 ILE A C 1
ATOM 2141 O O . ILE A 1 268 ? -2.497 13.014 -5.777 1.00 93.69 268 ILE A O 1
ATOM 2145 N N . PRO A 1 269 ? -1.732 11.147 -4.762 1.00 94.69 269 PRO A N 1
ATOM 2146 C CA . PRO A 1 269 ? -0.601 11.811 -4.121 1.00 94.69 269 PRO A CA 1
ATOM 2147 C C . PRO A 1 269 ? 0.334 12.485 -5.135 1.00 94.69 269 PRO A C 1
ATOM 2149 O O . PRO A 1 269 ? 0.651 11.913 -6.180 1.00 94.69 269 PRO A O 1
ATOM 2152 N N . GLY A 1 270 ? 0.804 13.697 -4.824 1.00 88.94 270 GLY A N 1
ATOM 2153 C CA . GLY A 1 270 ? 1.550 14.535 -5.774 1.00 88.94 270 GLY A CA 1
ATOM 2154 C C . GLY A 1 270 ? 2.889 13.951 -6.244 1.00 88.94 270 GLY A C 1
ATOM 2155 O O . GLY A 1 270 ? 3.292 14.201 -7.377 1.00 88.94 2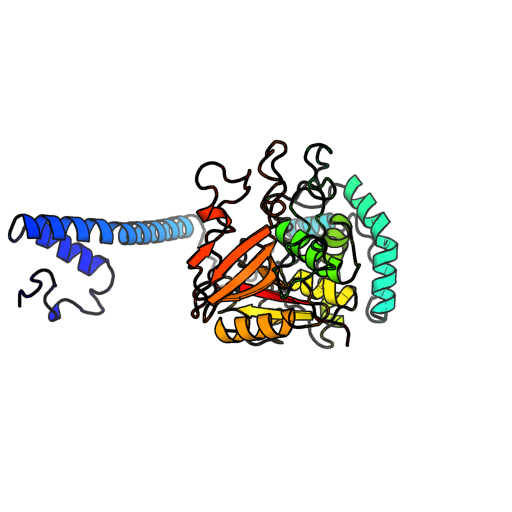70 GLY A O 1
ATOM 2156 N N . TYR A 1 271 ? 3.548 13.144 -5.407 1.00 89.50 271 TYR A N 1
ATOM 2157 C CA . TYR A 1 271 ? 4.868 12.561 -5.683 1.00 89.50 271 TYR A CA 1
ATOM 2158 C C . TYR A 1 271 ? 4.823 11.102 -6.163 1.00 89.50 271 TYR A C 1
ATOM 2160 O O . TYR A 1 271 ? 5.871 10.475 -6.285 1.00 89.50 271 TYR A O 1
ATOM 2168 N N . CYS A 1 272 ? 3.639 10.547 -6.444 1.00 93.62 272 CYS A N 1
ATOM 2169 C CA . CYS A 1 272 ? 3.550 9.161 -6.904 1.00 93.62 272 CYS A CA 1
ATOM 2170 C C . CYS A 1 272 ? 4.149 8.980 -8.309 1.00 93.62 272 CYS A C 1
ATOM 2172 O O . CYS A 1 272 ? 4.086 9.863 -9.175 1.00 93.62 272 CYS A O 1
ATOM 2174 N N . ASN A 1 273 ? 4.653 7.782 -8.572 1.00 94.56 273 ASN A N 1
ATOM 2175 C CA . ASN A 1 273 ? 5.180 7.326 -9.849 1.00 94.56 273 ASN A CA 1
ATOM 2176 C C . ASN A 1 273 ? 4.129 6.546 -10.655 1.00 94.56 273 ASN A C 1
ATOM 2178 O O . ASN A 1 273 ? 4.273 6.410 -11.863 1.00 94.56 273 ASN A O 1
ATOM 2182 N N . ALA A 1 274 ? 3.019 6.112 -10.064 1.00 93.50 274 ALA A N 1
ATOM 2183 C CA . ALA A 1 274 ? 1.933 5.444 -10.769 1.00 93.50 274 ALA A CA 1
ATOM 2184 C C . ALA A 1 274 ? 1.339 6.367 -11.853 1.00 93.50 274 ALA A C 1
ATOM 2186 O O . ALA A 1 274 ? 1.019 7.531 -11.568 1.00 93.50 274 ALA A O 1
ATOM 2187 N N . PRO A 1 275 ? 1.192 5.910 -13.111 1.00 92.31 275 PRO A N 1
ATOM 2188 C CA . PRO A 1 275 ? 0.536 6.703 -14.146 1.00 92.31 275 PRO A CA 1
ATOM 2189 C C . PRO A 1 275 ? -0.934 6.945 -13.795 1.00 92.31 275 PRO A C 1
ATOM 2191 O O . PRO A 1 275 ? -1.610 6.028 -13.349 1.00 92.31 275 PRO A O 1
ATOM 2194 N N . GLN A 1 276 ? -1.463 8.150 -14.021 1.00 90.62 276 GLN A N 1
ATOM 2195 C CA . GLN A 1 276 ? -2.832 8.485 -13.589 1.00 90.62 276 GLN A CA 1
ATOM 2196 C C . GLN A 1 276 ? -3.906 7.571 -14.204 1.00 90.62 276 GLN A C 1
ATOM 2198 O O . GLN A 1 276 ? -4.882 7.235 -13.534 1.00 90.62 276 GLN A O 1
ATOM 2203 N N . ASP A 1 277 ? -3.700 7.118 -15.442 1.00 90.81 277 ASP A N 1
ATOM 2204 C CA . ASP A 1 277 ? -4.671 6.297 -16.172 1.00 90.81 277 ASP A CA 1
ATOM 2205 C C . ASP A 1 277 ? -4.916 4.930 -15.526 1.00 90.81 277 ASP A C 1
ATOM 2207 O O . ASP A 1 277 ? -5.970 4.340 -15.749 1.00 90.81 277 ASP A O 1
ATOM 2211 N N . VAL A 1 278 ? -4.004 4.434 -14.679 1.00 92.81 278 VAL A N 1
ATOM 2212 C CA . VAL A 1 278 ? -4.203 3.148 -13.985 1.00 92.81 278 VAL A CA 1
ATOM 2213 C C . VAL A 1 278 ? -5.359 3.204 -12.979 1.00 92.81 278 VAL A C 1
ATOM 2215 O O . VAL A 1 278 ? -5.875 2.162 -12.582 1.00 92.81 278 VAL A O 1
ATOM 2218 N N . PHE A 1 279 ? -5.795 4.412 -12.599 1.00 94.38 279 PHE A N 1
ATOM 2219 C CA . PHE A 1 279 ? -6.919 4.647 -11.692 1.00 94.38 279 PHE A CA 1
ATOM 2220 C C . PHE A 1 279 ? -8.258 4.856 -12.410 1.00 94.38 279 PHE A C 1
ATOM 2222 O O . PHE A 1 279 ? -9.274 4.982 -11.731 1.00 94.38 279 PHE A O 1
ATOM 2229 N N . LYS A 1 280 ? -8.312 4.881 -13.751 1.00 93.19 280 LYS A N 1
ATOM 2230 C CA . LYS A 1 280 ? -9.549 5.193 -14.503 1.00 93.19 280 LYS A CA 1
ATOM 2231 C C . LYS A 1 280 ? -10.697 4.203 -14.272 1.00 93.19 280 LYS A C 1
ATOM 2233 O O . LYS A 1 280 ? -11.856 4.551 -14.462 1.00 93.19 280 LYS A O 1
ATOM 2238 N N . HIS A 1 281 ? -10.367 2.993 -13.823 1.00 91.00 281 HIS A N 1
ATOM 2239 C CA . HIS A 1 281 ? -11.316 1.926 -13.484 1.00 91.00 281 HIS A CA 1
ATOM 2240 C C . HIS A 1 281 ? -11.917 2.071 -12.079 1.00 91.00 281 HIS A C 1
ATOM 2242 O O . HIS A 1 281 ? -12.667 1.209 -11.628 1.00 91.00 281 HIS A O 1
ATOM 2248 N N . SER A 1 282 ? -11.576 3.146 -11.363 1.00 92.38 282 SER A N 1
ATOM 2249 C CA . SER A 1 282 ? -12.023 3.407 -9.997 1.00 92.38 282 SER A CA 1
ATOM 2250 C C . SER A 1 282 ? -12.322 4.890 -9.777 1.00 92.38 282 SER A C 1
ATOM 2252 O O . SER A 1 282 ? -11.567 5.773 -10.190 1.00 92.38 282 SER A O 1
ATOM 2254 N N . SER A 1 283 ? -13.417 5.188 -9.084 1.00 92.19 283 SER A N 1
ATOM 2255 C CA . SER A 1 283 ? -13.686 6.543 -8.608 1.00 92.19 283 SER A CA 1
ATOM 2256 C C . SER A 1 283 ? -12.820 6.869 -7.392 1.00 92.19 283 SER A C 1
ATOM 2258 O O . SER A 1 283 ? -12.507 5.994 -6.585 1.00 92.19 283 SER A O 1
ATOM 2260 N N . SER A 1 284 ? -12.461 8.148 -7.239 1.00 95.94 284 SER A N 1
ATOM 2261 C CA . SER A 1 284 ? -11.885 8.618 -5.977 1.00 95.94 284 SER A CA 1
ATOM 2262 C C . SER A 1 284 ? -12.926 8.515 -4.873 1.00 95.94 284 SER A C 1
ATOM 2264 O O . SER A 1 284 ? -14.070 8.914 -5.078 1.00 95.94 284 SER A O 1
ATOM 2266 N N . LEU A 1 285 ? -12.516 8.016 -3.716 1.00 97.69 285 LEU A N 1
ATOM 2267 C CA . LEU A 1 285 ? -13.319 7.984 -2.501 1.00 97.69 285 LEU A CA 1
ATOM 2268 C C . LEU A 1 285 ? -13.033 9.245 -1.680 1.00 97.69 285 LEU A C 1
ATOM 2270 O O . LEU A 1 285 ? -11.905 9.742 -1.683 1.00 97.69 285 LEU A O 1
ATOM 2274 N N . ASN A 1 286 ? -14.033 9.758 -0.974 1.00 96.75 286 ASN A N 1
ATOM 2275 C CA . ASN A 1 286 ? -13.791 10.591 0.207 1.00 96.75 286 ASN A CA 1
ATOM 2276 C C . ASN A 1 286 ? -13.594 9.672 1.433 1.00 96.75 286 ASN A C 1
ATOM 2278 O O . ASN A 1 286 ? -13.695 8.446 1.320 1.00 96.75 286 ASN A O 1
ATOM 2282 N N . PHE A 1 287 ? -13.321 10.241 2.610 1.00 96.44 287 PHE A N 1
ATOM 2283 C CA . PHE A 1 287 ? -13.145 9.430 3.818 1.00 96.44 287 PHE A CA 1
ATOM 2284 C C . PHE A 1 287 ? -14.390 8.617 4.201 1.00 96.44 287 PHE A C 1
ATOM 2286 O O . PHE A 1 287 ? -14.250 7.469 4.613 1.00 96.44 287 PHE A O 1
ATOM 2293 N N . TYR A 1 288 ? -15.595 9.170 4.042 1.00 95.94 288 TYR A N 1
ATOM 2294 C CA . TYR A 1 288 ? -16.836 8.466 4.372 1.00 95.94 288 TYR A CA 1
ATOM 2295 C C . TYR A 1 288 ? -16.986 7.186 3.535 1.00 95.94 288 TYR A C 1
ATOM 2297 O O . TYR A 1 288 ? -17.122 6.095 4.087 1.00 95.94 288 TYR A O 1
ATOM 2305 N N . ASP A 1 289 ? -16.840 7.295 2.213 1.00 97.31 289 ASP A N 1
ATOM 2306 C CA . ASP A 1 289 ? -16.918 6.149 1.302 1.00 97.31 289 ASP A CA 1
ATOM 2307 C C . ASP A 1 289 ? -15.776 5.148 1.543 1.00 97.31 289 ASP A C 1
ATOM 2309 O O . ASP A 1 289 ? -15.951 3.932 1.418 1.00 97.31 289 ASP A O 1
ATOM 2313 N N . PHE A 1 290 ? -14.591 5.644 1.908 1.00 97.75 290 PHE A N 1
ATOM 2314 C CA . PHE A 1 290 ? -13.453 4.803 2.266 1.00 97.75 290 PHE A CA 1
ATOM 2315 C C . PHE A 1 290 ? -13.702 4.019 3.562 1.00 97.75 290 PHE A C 1
ATOM 2317 O O . PHE A 1 290 ? -13.461 2.811 3.587 1.00 97.75 290 PHE A O 1
ATOM 2324 N N . LYS A 1 291 ? -14.245 4.664 4.601 1.00 96.56 291 LYS A N 1
ATOM 2325 C CA . LYS A 1 291 ? -14.636 4.033 5.869 1.00 96.56 291 LYS A CA 1
ATOM 2326 C C . LYS A 1 291 ? -15.667 2.930 5.638 1.00 96.56 291 LYS A C 1
ATOM 2328 O O . LYS A 1 291 ? -15.449 1.805 6.081 1.00 96.56 291 LYS A O 1
ATOM 2333 N N . GLU A 1 292 ? -16.743 3.212 4.905 1.00 96.00 292 GLU A N 1
ATOM 2334 C CA . GLU A 1 292 ? -17.778 2.213 4.593 1.00 96.00 292 GLU A CA 1
ATOM 2335 C C . GLU A 1 292 ? -17.200 1.017 3.828 1.00 96.00 292 GLU A C 1
ATOM 2337 O O . GLU A 1 292 ? -17.509 -0.146 4.109 1.00 96.00 292 GLU A O 1
ATOM 2342 N N . ARG A 1 293 ? -16.285 1.283 2.892 1.00 97.12 293 ARG A N 1
ATOM 2343 C CA . ARG A 1 293 ? -15.597 0.229 2.152 1.00 97.12 293 ARG A CA 1
ATOM 2344 C C . ARG A 1 293 ? -14.684 -0.616 3.041 1.00 97.12 293 ARG A C 1
ATOM 2346 O O . ARG A 1 293 ? -14.694 -1.836 2.889 1.00 97.12 293 ARG A O 1
ATOM 2353 N N . LEU A 1 294 ? -13.925 -0.007 3.956 1.00 96.81 294 LEU A N 1
ATOM 2354 C CA . LEU A 1 294 ? -13.114 -0.729 4.943 1.00 96.81 294 LEU A CA 1
ATOM 2355 C C . LEU A 1 294 ? -13.994 -1.603 5.839 1.00 96.81 294 LEU A C 1
ATOM 2357 O O . LEU A 1 294 ? -13.696 -2.781 6.012 1.00 96.81 294 LEU A O 1
ATOM 2361 N N . LEU A 1 295 ? -15.105 -1.062 6.345 1.00 95.25 295 LEU A N 1
ATOM 2362 C CA . LEU A 1 295 ? -16.063 -1.808 7.163 1.00 95.25 295 LEU A CA 1
ATOM 2363 C C . LEU A 1 295 ? -16.595 -3.030 6.421 1.00 95.25 295 LEU A C 1
ATOM 2365 O O . LEU A 1 295 ? -16.548 -4.138 6.949 1.00 95.25 295 LEU A O 1
ATOM 2369 N N . LYS A 1 296 ? -17.047 -2.854 5.176 1.00 95.44 296 LYS A N 1
ATOM 2370 C CA . LYS A 1 296 ? -17.508 -3.966 4.338 1.00 95.44 296 LYS A CA 1
ATOM 2371 C C . LYS A 1 296 ? -16.404 -4.989 4.064 1.00 95.44 296 LYS A C 1
ATOM 2373 O O . LYS A 1 296 ? -16.690 -6.180 4.003 1.00 95.44 296 LYS A O 1
ATOM 2378 N N . HIS A 1 297 ? -15.171 -4.533 3.858 1.00 96.12 297 HIS A N 1
ATOM 2379 C CA . HIS A 1 297 ? -14.018 -5.383 3.566 1.00 96.12 297 HIS A CA 1
ATOM 2380 C C . HIS A 1 297 ? -13.620 -6.246 4.769 1.00 96.12 297 HIS A C 1
ATOM 2382 O O . HIS A 1 297 ? -13.543 -7.463 4.652 1.00 96.12 297 HIS A O 1
ATOM 2388 N N . PHE A 1 298 ? -13.438 -5.636 5.941 1.00 94.75 298 PHE A N 1
ATOM 2389 C CA . PHE A 1 298 ? -12.971 -6.337 7.140 1.00 94.75 298 PHE A CA 1
ATOM 2390 C C . PHE A 1 298 ? -14.056 -7.149 7.859 1.00 94.75 298 PHE A C 1
ATOM 2392 O O . PHE A 1 298 ? -13.724 -8.048 8.622 1.00 94.75 298 PHE A O 1
ATOM 2399 N N . LYS A 1 299 ? -15.345 -6.892 7.589 1.00 93.25 299 LYS A N 1
ATOM 2400 C CA . LYS A 1 299 ? -16.470 -7.717 8.076 1.00 93.25 299 LYS A CA 1
ATOM 2401 C C . LYS A 1 299 ? -16.653 -9.036 7.306 1.00 93.25 299 LYS A C 1
ATOM 2403 O O . LYS A 1 299 ? -17.584 -9.780 7.604 1.00 93.25 299 LYS A O 1
ATOM 2408 N N . GLN A 1 300 ? -15.817 -9.316 6.306 1.00 91.62 300 GLN A N 1
ATOM 2409 C CA . GLN A 1 300 ? -15.795 -10.609 5.614 1.00 91.62 300 GLN A CA 1
ATOM 2410 C C . GLN A 1 300 ? -15.213 -11.701 6.521 1.00 91.62 300 GLN A C 1
ATOM 2412 O O . GLN A 1 300 ? -14.544 -11.401 7.503 1.00 91.62 300 GLN A O 1
ATOM 2417 N N . GLU A 1 301 ? -15.448 -12.970 6.182 1.00 87.75 301 GLU A N 1
ATOM 2418 C CA . GLU A 1 301 ? -14.958 -14.112 6.970 1.00 87.75 301 GLU A CA 1
ATOM 2419 C C . GLU A 1 301 ? -13.423 -14.186 7.000 1.00 87.75 301 GLU A C 1
ATOM 2421 O O . GLU A 1 301 ? -12.826 -14.467 8.034 1.00 87.75 301 GLU A O 1
ATOM 2426 N N . THR A 1 302 ? -12.775 -13.890 5.870 1.00 89.19 302 THR A N 1
ATOM 2427 C CA . THR A 1 302 ? -11.314 -13.893 5.734 1.00 89.19 302 THR A CA 1
ATOM 2428 C C . THR A 1 302 ? -10.838 -12.572 5.140 1.00 89.19 302 THR A C 1
ATOM 2430 O O . THR A 1 302 ? -10.559 -12.497 3.943 1.00 89.19 302 THR A O 1
ATOM 2433 N N . PRO A 1 303 ? -10.793 -11.481 5.915 1.00 93.25 303 PRO A N 1
ATOM 2434 C CA . PRO A 1 303 ? -10.354 -10.209 5.374 1.00 93.25 303 PRO A CA 1
ATOM 2435 C C . PRO A 1 303 ? -8.840 -10.229 5.137 1.00 93.25 303 PRO A C 1
ATOM 2437 O O . PRO A 1 303 ? -8.072 -10.766 5.934 1.00 93.25 303 PRO A O 1
ATOM 2440 N N . ALA A 1 304 ? -8.416 -9.639 4.023 1.00 95.94 304 ALA A N 1
ATOM 2441 C CA . ALA A 1 304 ? -7.006 -9.438 3.708 1.00 95.94 304 ALA A CA 1
ATOM 2442 C C . ALA A 1 304 ? -6.554 -8.019 4.106 1.00 95.94 304 ALA A C 1
ATOM 2444 O O . ALA A 1 304 ? -7.386 -7.107 4.141 1.00 95.94 304 ALA A O 1
ATOM 2445 N N . PRO A 1 305 ? -5.251 -7.783 4.323 1.00 97.56 305 PRO A N 1
ATOM 2446 C CA . PRO A 1 305 ? -4.731 -6.444 4.564 1.00 97.56 305 PRO A CA 1
ATOM 2447 C C . PRO A 1 305 ? -5.031 -5.493 3.402 1.00 97.56 305 PRO A C 1
ATOM 2449 O O . PRO A 1 305 ? -4.980 -5.880 2.235 1.00 97.56 305 PRO A O 1
ATOM 2452 N N . VAL A 1 306 ? -5.298 -4.229 3.717 1.00 98.56 306 VAL A N 1
ATOM 2453 C CA . VAL A 1 306 ? -5.481 -3.155 2.731 1.00 98.56 306 VAL A CA 1
ATOM 2454 C C . VAL A 1 306 ? -4.213 -2.317 2.707 1.00 98.56 306 VAL A C 1
ATOM 2456 O O . VAL A 1 306 ? -3.826 -1.757 3.728 1.00 98.56 306 VAL A O 1
ATOM 2459 N N . MET A 1 307 ? -3.551 -2.225 1.557 1.00 98.56 307 MET A N 1
ATOM 2460 C CA . MET A 1 307 ? -2.351 -1.397 1.410 1.00 98.56 307 MET A CA 1
ATOM 2461 C C . MET A 1 307 ? -2.752 0.054 1.132 1.00 98.56 307 MET A C 1
ATOM 2463 O O . MET A 1 307 ? -3.577 0.307 0.252 1.00 98.56 307 MET A O 1
ATOM 2467 N N . ILE A 1 308 ? -2.142 0.995 1.850 1.00 98.44 308 ILE A N 1
ATOM 2468 C CA . ILE A 1 308 ? -2.295 2.443 1.662 1.00 98.44 308 ILE A CA 1
ATOM 2469 C C . ILE A 1 308 ? -0.929 3.077 1.392 1.00 98.44 308 ILE A C 1
ATOM 2471 O O . ILE A 1 308 ? 0.074 2.621 1.937 1.00 98.44 308 ILE A O 1
ATOM 2475 N N . ASP A 1 309 ? -0.887 4.106 0.547 1.00 97.56 309 ASP A N 1
ATOM 2476 C CA . ASP A 1 309 ? 0.352 4.793 0.162 1.00 97.56 309 ASP A CA 1
ATOM 2477 C C . ASP A 1 309 ? 0.090 6.282 -0.144 1.00 97.56 309 ASP A C 1
ATOM 2479 O O . ASP A 1 309 ? -0.757 6.601 -0.984 1.00 97.56 309 ASP A O 1
ATOM 2483 N N . ASP A 1 310 ? 0.793 7.196 0.536 1.00 95.81 310 ASP A N 1
ATOM 2484 C CA . ASP A 1 310 ? 0.717 8.657 0.321 1.00 95.81 310 ASP A CA 1
ATOM 2485 C C . ASP A 1 310 ? 1.866 9.219 -0.547 1.00 95.81 310 ASP A C 1
ATOM 2487 O O . ASP A 1 310 ? 2.126 10.423 -0.559 1.00 95.81 310 ASP A O 1
ATOM 2491 N N . ALA A 1 311 ? 2.537 8.346 -1.302 1.00 93.00 311 ALA A N 1
ATOM 2492 C CA . ALA A 1 311 ? 3.782 8.536 -2.049 1.00 93.00 311 ALA A CA 1
ATOM 2493 C C . ALA A 1 311 ? 5.037 8.805 -1.204 1.00 93.00 311 ALA A C 1
ATOM 2495 O O . ALA A 1 311 ? 6.114 9.008 -1.768 1.00 93.00 311 ALA A O 1
ATOM 2496 N N . MET A 1 312 ? 4.929 8.793 0.126 1.00 91.12 312 MET A N 1
ATOM 2497 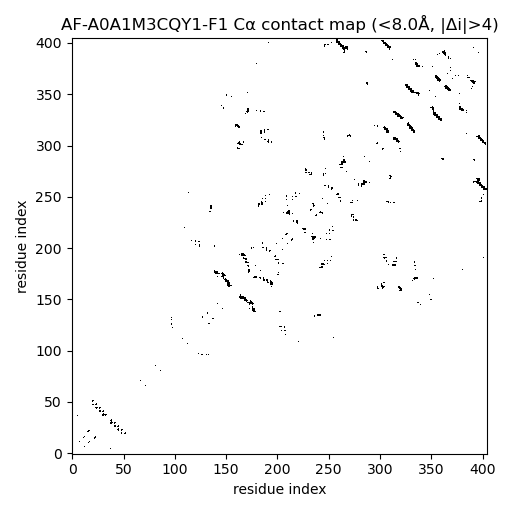C CA . MET A 1 312 ? 6.082 8.830 1.031 1.00 91.12 312 MET A CA 1
ATOM 2498 C C . MET A 1 312 ? 6.174 7.563 1.871 1.00 91.12 312 MET A C 1
ATOM 2500 O O . MET A 1 312 ? 7.272 7.053 2.089 1.00 91.12 312 MET A O 1
ATOM 2504 N N . PHE A 1 313 ? 5.031 7.055 2.335 1.00 93.12 313 PHE A N 1
ATOM 2505 C CA . PHE A 1 313 ? 4.951 5.870 3.175 1.00 93.12 313 PHE A CA 1
ATOM 2506 C C . PHE A 1 313 ? 3.903 4.908 2.640 1.00 93.12 313 PHE A C 1
ATOM 2508 O O . PHE A 1 313 ? 2.739 5.272 2.482 1.00 93.12 313 PHE A O 1
ATOM 2515 N N . ALA A 1 314 ? 4.315 3.658 2.443 1.00 96.25 314 ALA A N 1
ATOM 2516 C CA . ALA A 1 314 ? 3.403 2.550 2.218 1.00 96.25 314 ALA A CA 1
ATOM 2517 C C . ALA A 1 314 ? 3.225 1.738 3.505 1.00 96.25 314 ALA A C 1
ATOM 2519 O O . ALA A 1 314 ? 4.199 1.405 4.185 1.00 96.25 314 ALA A O 1
ATOM 2520 N N . LEU A 1 315 ? 1.972 1.435 3.831 1.00 96.81 315 LEU A N 1
ATOM 2521 C CA . LEU A 1 315 ? 1.547 0.773 5.064 1.00 96.81 315 LEU A CA 1
ATOM 2522 C C . LEU A 1 315 ? 0.430 -0.228 4.747 1.00 96.81 315 LEU A C 1
ATOM 2524 O O . LEU A 1 315 ? -0.183 -0.167 3.676 1.00 96.81 315 LEU A O 1
ATOM 2528 N N . ASN A 1 316 ? 0.096 -1.092 5.704 1.00 97.94 316 ASN A N 1
ATOM 2529 C CA . ASN A 1 316 ? -1.126 -1.887 5.641 1.00 97.94 316 ASN A CA 1
ATOM 2530 C C . ASN A 1 316 ? -2.080 -1.532 6.779 1.00 97.94 316 ASN A C 1
ATOM 2532 O O . ASN A 1 316 ? -1.687 -1.473 7.939 1.00 97.94 316 ASN A O 1
ATOM 2536 N N . ILE A 1 317 ? -3.361 -1.395 6.460 1.00 97.50 317 ILE A N 1
ATOM 2537 C CA . ILE A 1 317 ? -4.441 -1.555 7.429 1.00 97.50 317 ILE A CA 1
ATOM 2538 C C . ILE A 1 317 ? -4.695 -3.059 7.529 1.00 97.50 317 ILE A C 1
ATOM 2540 O O . ILE A 1 317 ? -4.949 -3.707 6.513 1.00 97.50 317 ILE A O 1
ATOM 2544 N N . VAL A 1 318 ? -4.602 -3.625 8.728 1.00 95.62 318 VAL A N 1
ATOM 2545 C CA . VAL A 1 318 ? -4.743 -5.075 8.967 1.00 95.62 318 VAL A CA 1
ATOM 2546 C C . VAL A 1 318 ? -5.988 -5.438 9.767 1.00 95.62 318 VAL A C 1
ATOM 2548 O O . VAL A 1 318 ? -6.347 -6.614 9.831 1.00 95.62 318 VAL A O 1
ATOM 2551 N N . GLY A 1 319 ? -6.675 -4.443 10.324 1.00 93.62 319 GLY A N 1
ATOM 2552 C CA . GLY A 1 319 ? -7.929 -4.614 11.042 1.00 93.62 319 GLY A CA 1
ATOM 2553 C C . GLY A 1 319 ? -8.585 -3.285 11.396 1.00 93.62 319 GLY A C 1
ATOM 2554 O O . GLY A 1 319 ? -8.014 -2.214 11.169 1.00 93.62 319 GLY A O 1
ATOM 2555 N N . LEU A 1 320 ? -9.791 -3.363 11.955 1.00 92.62 320 LEU A N 1
ATOM 2556 C CA . LEU A 1 320 ? -10.550 -2.196 12.393 1.00 92.62 320 LEU A CA 1
ATOM 2557 C C . LEU A 1 320 ? -11.401 -2.464 13.634 1.00 92.62 320 LEU A C 1
ATOM 2559 O O . LEU A 1 320 ? -11.855 -3.584 13.877 1.00 92.62 320 LEU A O 1
ATOM 2563 N N . GLU A 1 321 ? -11.681 -1.389 14.363 1.00 91.81 321 GLU A N 1
ATOM 2564 C CA . GLU A 1 321 ? -12.612 -1.333 15.486 1.00 91.81 321 GLU A CA 1
ATOM 2565 C C . GLU A 1 321 ? -13.544 -0.122 15.322 1.00 91.81 321 GLU A C 1
ATOM 2567 O O . GLU A 1 321 ? -13.125 0.959 14.900 1.00 91.81 321 GLU A O 1
ATOM 2572 N N . GLU A 1 322 ? -14.828 -0.306 15.631 1.00 89.50 322 GLU A N 1
ATOM 2573 C CA . GLU A 1 322 ? -15.824 0.770 15.636 1.00 89.50 322 GLU A CA 1
ATOM 2574 C C . GLU A 1 322 ? -15.983 1.290 17.073 1.00 89.50 322 GLU A C 1
ATOM 2576 O O . GLU A 1 322 ? -16.373 0.536 17.964 1.00 89.50 322 GLU A O 1
ATOM 2581 N N . GLU A 1 323 ? -15.707 2.577 17.300 1.00 85.94 323 GLU A N 1
ATOM 2582 C CA . GLU A 1 323 ? -15.780 3.226 18.617 1.00 85.94 323 GLU A CA 1
ATOM 2583 C C . GLU A 1 323 ? -16.753 4.414 18.558 1.00 85.94 323 GLU A C 1
ATOM 2585 O O . GLU A 1 323 ? -16.375 5.575 18.373 1.00 85.94 323 GLU A O 1
ATOM 2590 N N . GLY A 1 324 ? -18.052 4.127 18.670 1.00 87.50 324 GLY A N 1
ATOM 2591 C CA . GLY A 1 324 ? -19.093 5.138 18.482 1.00 87.50 324 GLY A CA 1
ATOM 2592 C C . GLY A 1 324 ? -19.091 5.673 17.046 1.00 87.50 324 GLY A C 1
ATOM 2593 O O . GLY A 1 324 ? -19.347 4.926 16.107 1.00 87.50 324 GLY A O 1
ATOM 2594 N N . LEU A 1 325 ? -18.821 6.971 16.869 1.00 89.69 325 LEU A N 1
ATOM 2595 C CA . LEU A 1 325 ? -18.707 7.589 15.537 1.00 89.69 325 LEU A CA 1
ATOM 2596 C C . LEU A 1 325 ? -17.291 7.483 14.945 1.00 89.69 325 LEU A C 1
ATOM 2598 O O . LEU A 1 325 ? -17.118 7.623 13.728 1.00 89.69 325 LEU A O 1
ATOM 2602 N N . ASN A 1 326 ? -16.302 7.217 15.796 1.00 94.25 326 ASN A N 1
ATOM 2603 C CA . ASN A 1 326 ? -14.903 7.095 15.419 1.00 94.25 326 ASN A CA 1
ATOM 2604 C C . ASN A 1 326 ? -14.617 5.697 14.869 1.00 94.25 326 ASN A C 1
ATOM 2606 O O . ASN A 1 326 ? -15.361 4.739 15.103 1.00 94.25 326 ASN A O 1
ATOM 2610 N N . ILE A 1 327 ? -13.515 5.582 14.138 1.00 94.69 327 ILE A N 1
ATOM 2611 C CA . ILE A 1 327 ? -12.980 4.296 13.698 1.00 94.69 327 ILE A CA 1
ATOM 2612 C C . ILE A 1 327 ? -11.529 4.187 14.141 1.00 94.69 327 ILE A C 1
ATOM 2614 O O . ILE A 1 327 ? -10.751 5.121 13.959 1.00 94.69 327 ILE A O 1
ATOM 2618 N N . THR A 1 328 ? -11.164 3.046 14.706 1.00 94.25 328 THR A N 1
ATOM 2619 C CA . THR A 1 328 ? -9.781 2.727 15.043 1.00 94.25 328 THR A CA 1
ATOM 2620 C C . THR A 1 328 ? -9.243 1.747 14.009 1.00 94.25 328 THR A C 1
ATOM 2622 O O . THR A 1 328 ? -9.814 0.683 13.786 1.00 94.25 328 THR A O 1
ATOM 2625 N N . LEU A 1 329 ? -8.156 2.126 13.344 1.00 94.94 329 LEU A N 1
ATOM 2626 C CA . LEU A 1 329 ? -7.441 1.308 12.373 1.00 94.94 329 LEU A CA 1
ATOM 2627 C C . LEU A 1 329 ? -6.269 0.613 13.059 1.00 94.94 329 LEU A C 1
ATOM 2629 O O . LEU A 1 329 ? -5.496 1.257 13.770 1.00 94.94 329 LEU A O 1
ATOM 2633 N N . TRP A 1 330 ? -6.106 -0.679 12.793 1.00 93.38 330 TRP A N 1
ATOM 2634 C CA . TRP A 1 330 ? -4.881 -1.404 13.112 1.00 93.38 330 TRP A CA 1
ATOM 2635 C C . TRP A 1 330 ? -3.924 -1.288 11.935 1.00 93.38 330 TRP A C 1
ATOM 2637 O O . TRP A 1 330 ? -4.223 -1.765 10.838 1.00 93.38 330 TRP A O 1
ATOM 2647 N N . ILE A 1 331 ? -2.791 -0.635 12.164 1.00 94.00 331 ILE A N 1
ATOM 2648 C CA . ILE A 1 331 ? -1.770 -0.362 11.160 1.00 94.00 331 ILE A CA 1
ATOM 2649 C C . ILE A 1 331 ? -0.616 -1.332 11.357 1.00 94.00 331 ILE A C 1
ATOM 2651 O O . ILE A 1 331 ? -0.104 -1.468 12.465 1.00 94.00 331 ILE A O 1
ATOM 2655 N N . ALA A 1 332 ? -0.210 -1.977 10.268 1.00 93.12 332 ALA A N 1
ATOM 2656 C CA . ALA A 1 332 ? 1.064 -2.657 10.154 1.00 93.12 332 ALA A CA 1
ATOM 2657 C C . ALA A 1 332 ? 2.021 -1.787 9.336 1.00 93.12 332 ALA A C 1
ATOM 2659 O O . ALA A 1 332 ? 1.838 -1.568 8.134 1.00 93.12 332 ALA A O 1
ATOM 2660 N N . ASP A 1 333 ? 3.016 -1.248 10.029 1.00 93.44 333 ASP A N 1
ATOM 2661 C CA . ASP A 1 333 ? 3.966 -0.274 9.525 1.00 93.44 333 ASP A CA 1
ATOM 2662 C C . ASP A 1 333 ? 5.343 -0.924 9.327 1.00 93.44 333 ASP A C 1
ATOM 2664 O O . ASP A 1 333 ? 6.058 -1.177 10.304 1.00 93.44 333 ASP A O 1
ATOM 2668 N N . PRO A 1 334 ? 5.762 -1.175 8.072 1.00 92.50 334 PRO A N 1
ATOM 2669 C CA . PRO A 1 334 ? 7.038 -1.820 7.787 1.00 92.50 334 PRO A CA 1
ATOM 2670 C C . PRO A 1 334 ? 8.261 -0.985 8.199 1.00 92.50 334 PRO A C 1
ATOM 2672 O O . PRO A 1 334 ? 9.372 -1.514 8.179 1.00 92.50 334 PRO A O 1
ATOM 2675 N N . HIS A 1 335 ? 8.097 0.290 8.577 1.00 88.81 335 HIS A N 1
ATOM 2676 C CA . HIS A 1 335 ? 9.195 1.187 8.944 1.00 88.81 335 HIS A CA 1
ATOM 2677 C C . HIS A 1 335 ? 9.678 1.018 10.389 1.00 88.81 335 HIS A C 1
ATOM 2679 O O . HIS A 1 335 ? 10.718 1.571 10.751 1.00 88.81 335 HIS A O 1
ATOM 2685 N N . ILE A 1 336 ? 8.951 0.303 11.243 1.00 76.56 336 ILE A N 1
ATOM 2686 C CA . ILE A 1 336 ? 9.310 0.176 12.659 1.00 76.56 336 ILE A CA 1
ATOM 2687 C C . ILE A 1 336 ? 10.125 -1.100 12.857 1.00 76.56 336 ILE A C 1
ATOM 2689 O O . ILE A 1 336 ? 9.681 -2.194 12.513 1.00 76.56 336 ILE A O 1
ATOM 2693 N N . GLN A 1 337 ? 11.329 -0.969 13.419 1.00 67.56 337 GLN A N 1
ATOM 2694 C CA . GLN A 1 337 ? 12.138 -2.133 13.766 1.00 67.56 337 GLN A CA 1
ATOM 2695 C C . GLN A 1 337 ? 11.728 -2.726 15.101 1.00 67.56 337 GLN A C 1
ATOM 2697 O O . GLN A 1 337 ? 11.432 -2.005 16.057 1.00 67.56 337 GLN A O 1
ATOM 2702 N N . GLN A 1 338 ? 11.850 -4.047 15.197 1.00 61.53 338 GLN A N 1
ATOM 2703 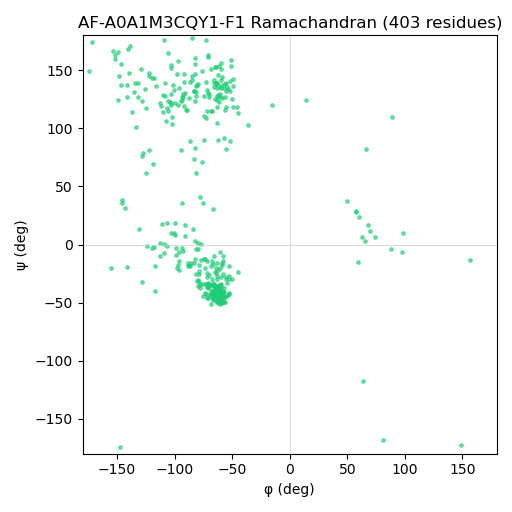C CA . GLN A 1 338 ? 11.940 -4.702 16.487 1.00 61.53 338 GLN A CA 1
ATOM 2704 C C . GLN A 1 338 ? 13.277 -4.298 17.115 1.00 61.53 338 GLN A C 1
ATOM 2706 O O . GLN A 1 338 ? 14.350 -4.566 16.574 1.00 61.53 338 GLN A O 1
ATOM 2711 N N . GLY A 1 339 ? 13.224 -3.562 18.226 1.00 53.47 339 GLY A N 1
ATOM 2712 C CA . GLY A 1 339 ? 14.430 -3.224 18.964 1.00 53.47 339 GLY A CA 1
ATOM 2713 C C . GLY A 1 339 ? 15.092 -4.512 19.445 1.00 53.47 339 GLY A C 1
ATOM 2714 O O . GLY A 1 339 ? 14.480 -5.271 20.186 1.00 53.47 339 GLY A O 1
ATOM 2715 N N . ILE A 1 340 ? 16.357 -4.737 19.078 1.00 43.53 340 ILE A N 1
ATOM 2716 C CA . ILE A 1 340 ? 17.156 -5.904 19.509 1.00 43.53 340 ILE A CA 1
ATOM 2717 C C . ILE A 1 340 ? 17.261 -5.995 21.053 1.00 43.53 340 ILE A C 1
ATOM 2719 O O . ILE A 1 340 ? 17.600 -7.046 21.581 1.00 43.53 340 ILE A O 1
ATOM 2723 N N . ASN A 1 341 ? 16.915 -4.926 21.789 1.00 36.22 341 ASN A N 1
ATOM 2724 C CA . ASN A 1 341 ? 17.037 -4.832 23.248 1.00 36.22 341 ASN A CA 1
ATOM 2725 C C . ASN A 1 341 ? 15.785 -4.336 23.995 1.00 36.22 341 ASN A C 1
ATOM 2727 O O . ASN A 1 341 ? 15.889 -3.994 25.172 1.00 36.22 341 ASN A O 1
ATOM 2731 N N . THR A 1 342 ? 14.603 -4.275 23.380 1.00 41.16 342 THR A N 1
ATOM 2732 C CA . THR A 1 342 ? 13.403 -3.886 24.139 1.00 41.16 342 THR A CA 1
ATOM 2733 C C . THR A 1 342 ? 12.799 -5.117 24.800 1.00 41.16 342 THR A C 1
ATOM 2735 O O . THR A 1 342 ? 11.914 -5.763 24.252 1.00 41.16 342 THR A O 1
ATOM 2738 N N . SER A 1 343 ? 13.259 -5.417 26.016 1.00 36.91 343 SER A N 1
ATOM 2739 C CA . SER A 1 343 ? 12.582 -6.277 26.999 1.00 36.91 343 SER A CA 1
ATOM 2740 C C . SER A 1 343 ? 11.271 -5.655 27.515 1.00 36.91 343 SER A C 1
ATOM 2742 O O . SER A 1 343 ? 10.923 -5.821 28.682 1.00 36.91 343 SER A O 1
ATOM 2744 N N . ILE A 1 344 ? 10.597 -4.866 26.679 1.00 41.34 344 ILE A N 1
ATOM 2745 C CA . ILE A 1 344 ? 9.404 -4.102 27.020 1.00 41.34 344 ILE A CA 1
ATOM 2746 C C . ILE A 1 344 ? 8.224 -5.022 26.713 1.00 41.34 344 ILE A C 1
ATOM 2748 O O . ILE A 1 344 ? 8.094 -5.471 25.580 1.00 41.34 344 ILE A O 1
ATOM 2752 N N . ASP A 1 345 ? 7.502 -5.370 27.778 1.00 40.62 345 ASP A N 1
ATOM 2753 C CA . ASP A 1 345 ? 6.342 -6.257 27.908 1.00 40.62 345 ASP A CA 1
ATOM 2754 C C . ASP A 1 345 ? 5.995 -7.188 26.740 1.00 40.62 345 ASP A C 1
ATOM 2756 O O . ASP A 1 345 ? 5.644 -6.781 25.638 1.00 40.62 345 ASP A O 1
ATOM 2760 N N . LYS A 1 346 ? 5.917 -8.486 27.053 1.00 43.88 346 LYS A N 1
ATOM 2761 C CA . LYS A 1 346 ? 5.365 -9.524 26.164 1.00 43.88 346 LYS A CA 1
ATOM 2762 C C . LYS A 1 346 ? 3.906 -9.274 25.741 1.00 43.88 346 LYS A C 1
ATOM 2764 O O . LYS A 1 346 ? 3.426 -9.973 24.853 1.00 43.88 346 LYS A O 1
ATOM 2769 N N . ASP A 1 347 ? 3.240 -8.302 26.361 1.00 43.97 347 ASP A N 1
ATOM 2770 C CA . ASP A 1 347 ? 1.864 -7.894 26.076 1.00 43.97 347 ASP A CA 1
ATOM 2771 C C . ASP A 1 347 ? 1.774 -6.688 25.117 1.00 43.97 347 ASP A C 1
ATOM 2773 O O . ASP A 1 347 ? 0.678 -6.334 24.677 1.00 43.97 347 ASP A O 1
ATOM 2777 N N . LEU A 1 348 ? 2.904 -6.063 24.755 1.00 48.19 348 LEU A N 1
ATOM 2778 C CA . LEU A 1 348 ? 2.952 -4.995 23.757 1.00 48.19 348 LEU A CA 1
ATOM 2779 C C . LEU A 1 348 ? 2.974 -5.579 22.344 1.00 48.19 348 LEU A C 1
ATOM 2781 O O . LEU A 1 348 ? 3.669 -6.553 22.045 1.00 48.19 348 LEU A O 1
ATOM 2785 N N . ALA A 1 349 ? 2.171 -4.972 21.470 1.00 52.78 349 ALA A N 1
ATOM 2786 C CA . ALA A 1 349 ? 2.007 -5.401 20.092 1.00 52.78 349 ALA A CA 1
ATOM 2787 C C . ALA A 1 349 ? 3.378 -5.555 19.393 1.00 52.78 349 ALA A C 1
ATOM 2789 O O . ALA A 1 349 ? 4.278 -4.739 19.614 1.00 52.78 349 ALA A O 1
ATOM 2790 N N . PRO A 1 350 ? 3.554 -6.588 18.547 1.00 59.69 350 PRO A N 1
ATOM 2791 C CA . PRO A 1 350 ? 4.788 -6.798 17.803 1.00 59.69 350 PRO A CA 1
ATOM 2792 C C . PRO A 1 350 ? 5.241 -5.517 17.087 1.00 59.69 350 PRO A C 1
ATOM 2794 O O . PRO A 1 350 ? 4.410 -4.760 16.585 1.00 59.69 350 PRO A O 1
ATOM 2797 N N . ALA A 1 351 ? 6.553 -5.269 17.036 1.00 71.19 351 ALA A N 1
ATOM 2798 C CA . ALA A 1 351 ? 7.107 -4.036 16.477 1.00 71.19 351 ALA A CA 1
ATOM 2799 C C . ALA A 1 351 ? 6.529 -3.719 15.088 1.00 71.19 351 ALA A C 1
ATOM 2801 O O . ALA A 1 351 ? 6.584 -4.552 14.187 1.00 71.19 351 ALA A O 1
ATOM 2802 N N . GLY A 1 352 ? 5.965 -2.518 14.936 1.00 81.94 352 GLY A N 1
ATOM 2803 C CA . GLY A 1 352 ? 5.289 -2.086 13.708 1.00 81.94 352 GLY A CA 1
ATOM 2804 C C . GLY A 1 352 ? 3.774 -2.230 13.706 1.00 81.94 352 GLY A C 1
ATOM 2805 O O . GLY A 1 352 ? 3.150 -1.722 12.783 1.00 81.94 352 GLY A O 1
ATOM 2806 N N . LEU A 1 353 ? 3.167 -2.842 14.725 1.00 86.94 353 LEU A N 1
ATOM 2807 C CA . LEU A 1 353 ? 1.712 -2.906 14.867 1.00 86.94 353 LEU A CA 1
ATOM 2808 C C . LEU A 1 353 ? 1.220 -1.847 15.859 1.00 86.94 353 LEU A C 1
ATOM 2810 O O . LEU A 1 353 ? 1.626 -1.842 17.019 1.00 86.94 353 LEU A O 1
ATOM 2814 N N . TYR A 1 354 ? 0.335 -0.952 15.420 1.00 87.69 354 TYR A N 1
ATOM 2815 C CA . TYR A 1 354 ? -0.241 0.082 16.285 1.00 87.69 354 TYR A CA 1
ATOM 2816 C C . TYR A 1 354 ? -1.656 0.480 15.881 1.00 87.69 354 TYR A C 1
ATOM 2818 O O . TYR A 1 354 ? -2.128 0.175 14.786 1.00 87.69 354 TYR A O 1
ATOM 2826 N N . LYS A 1 355 ? -2.341 1.178 16.790 1.00 90.56 355 LYS A N 1
ATOM 2827 C CA . LYS A 1 355 ? -3.700 1.674 16.587 1.00 90.56 355 LYS A CA 1
ATOM 2828 C C . LYS A 1 355 ? -3.701 3.154 16.252 1.00 90.56 355 LYS A C 1
ATOM 2830 O O . LYS A 1 355 ? -3.028 3.939 16.920 1.00 90.56 355 LYS A O 1
ATOM 2835 N N . VAL A 1 356 ? -4.524 3.528 15.279 1.00 92.69 356 VAL A N 1
ATOM 2836 C CA . VAL A 1 356 ? -4.819 4.921 14.934 1.00 92.69 356 VAL A CA 1
ATOM 2837 C C . VAL A 1 356 ? -6.318 5.142 14.989 1.00 92.69 356 VAL A C 1
ATOM 2839 O O . VAL A 1 356 ? -7.057 4.536 14.219 1.00 92.69 356 VAL A O 1
ATOM 2842 N N . THR A 1 357 ? -6.772 6.025 15.875 1.00 94.38 357 THR A N 1
ATOM 2843 C CA . THR A 1 357 ? -8.185 6.408 15.952 1.00 94.38 357 THR A CA 1
ATOM 2844 C C . THR A 1 357 ? -8.422 7.653 15.113 1.00 94.38 357 THR A C 1
ATOM 2846 O O . THR A 1 357 ? -7.747 8.674 15.283 1.00 94.38 357 THR A O 1
ATOM 2849 N N . LEU A 1 358 ? -9.401 7.556 14.221 1.00 96.38 358 LEU A N 1
ATOM 2850 C CA . LEU A 1 358 ? -9.862 8.615 13.341 1.00 96.38 358 LEU A CA 1
ATOM 2851 C C . LEU A 1 358 ? -11.236 9.108 13.792 1.00 96.38 358 LEU A C 1
ATOM 2853 O O . LEU A 1 358 ? -12.115 8.310 14.134 1.00 96.38 358 LEU A O 1
ATOM 2857 N N . ASP A 1 359 ? -11.427 10.421 13.744 1.00 96.12 359 ASP A N 1
ATOM 2858 C CA . ASP A 1 359 ? -12.738 11.035 13.924 1.00 96.12 359 ASP A CA 1
ATOM 2859 C C . ASP A 1 359 ? -13.647 10.812 12.688 1.00 96.12 359 ASP A C 1
ATOM 2861 O O . ASP A 1 359 ? -13.204 10.260 11.673 1.00 96.12 359 ASP A O 1
ATOM 2865 N N . PRO A 1 360 ? -14.925 11.240 12.718 1.00 96.19 360 PRO A N 1
ATOM 2866 C CA . PRO A 1 360 ? -15.846 11.037 11.597 1.00 96.19 360 PRO A CA 1
ATOM 2867 C C . PRO A 1 360 ? -15.442 11.747 10.297 1.00 96.19 360 PRO A C 1
ATOM 2869 O O . PRO A 1 360 ? -15.981 11.421 9.242 1.00 96.19 360 PRO A O 1
ATOM 2872 N N . THR A 1 361 ? -14.522 12.713 10.357 1.00 95.94 361 THR A N 1
ATOM 2873 C CA . THR A 1 361 ? -14.007 13.431 9.182 1.00 95.94 361 THR A CA 1
ATOM 2874 C C . THR A 1 361 ? -12.812 12.727 8.546 1.00 95.94 361 THR A C 1
ATOM 2876 O O . THR A 1 361 ? -12.497 12.992 7.388 1.00 95.94 361 THR A O 1
ATOM 2879 N N . GLY A 1 362 ? -12.183 11.795 9.268 1.00 95.81 362 GLY A N 1
ATOM 2880 C CA . GLY A 1 362 ? -10.976 11.088 8.840 1.00 95.81 362 GLY A CA 1
ATOM 2881 C C . GLY A 1 362 ? -9.702 11.677 9.413 1.00 95.81 362 GLY A C 1
ATOM 2882 O O . GLY A 1 362 ? -8.607 11.297 8.996 1.00 95.81 362 GLY A O 1
ATOM 2883 N N . ARG A 1 363 ? -9.817 12.596 10.372 1.00 95.56 363 ARG A N 1
ATOM 2884 C CA . ARG A 1 363 ? -8.669 13.171 11.054 1.00 95.56 363 ARG A CA 1
ATOM 2885 C C . ARG A 1 363 ? -8.196 12.225 12.151 1.00 95.56 363 ARG A C 1
ATOM 2887 O O . ARG A 1 363 ? -8.983 11.800 12.994 1.00 95.56 363 ARG A O 1
ATOM 2894 N N . GLN A 1 364 ? -6.895 11.950 12.183 1.00 94.19 364 GLN A N 1
ATOM 2895 C CA . GLN A 1 364 ? -6.265 11.254 13.301 1.00 94.19 364 GLN A CA 1
ATOM 2896 C C . GLN A 1 364 ? -6.388 12.072 14.590 1.00 94.19 364 GLN A C 1
ATOM 2898 O O . GLN A 1 364 ? -5.963 13.228 14.647 1.00 94.19 364 GLN A O 1
ATOM 2903 N N . ILE A 1 365 ? -6.957 11.446 15.621 1.00 93.31 365 ILE A N 1
ATOM 2904 C CA . ILE A 1 365 ? -7.145 12.025 16.960 1.00 93.31 365 ILE A CA 1
ATOM 2905 C C . ILE A 1 365 ? -6.384 11.269 18.050 1.00 93.31 365 ILE A C 1
ATOM 2907 O O . ILE A 1 365 ? -6.160 11.824 19.121 1.00 93.31 365 ILE A O 1
ATOM 2911 N N . LYS A 1 366 ? -5.978 10.020 17.787 1.00 91.12 366 LYS A N 1
ATOM 2912 C CA . LYS A 1 366 ? -5.210 9.194 18.724 1.00 91.12 366 LYS A CA 1
ATOM 2913 C C . LYS A 1 366 ? -4.273 8.247 17.979 1.00 91.12 366 LYS A C 1
ATOM 2915 O O . LYS A 1 366 ? -4.639 7.740 16.918 1.00 91.12 366 LYS A O 1
ATOM 2920 N N . CYS A 1 367 ? -3.096 7.983 18.543 1.00 89.06 367 CYS A N 1
ATOM 2921 C CA . CYS A 1 367 ? -2.175 6.952 18.069 1.00 89.06 367 CYS A CA 1
ATOM 2922 C C . CYS A 1 367 ? -1.516 6.259 19.261 1.00 89.06 367 CYS A C 1
ATOM 2924 O O . CYS A 1 367 ? -0.917 6.929 20.102 1.00 89.06 367 CYS A O 1
ATOM 2926 N N . SER A 1 368 ? -1.588 4.926 19.324 1.00 85.00 368 SER A N 1
ATOM 2927 C CA . SER A 1 368 ? -1.064 4.180 20.477 1.00 85.00 368 SER A CA 1
ATOM 2928 C C . SER A 1 368 ? 0.453 4.316 20.651 1.00 85.00 368 SER A C 1
ATOM 2930 O O . SER A 1 368 ? 0.938 4.226 21.770 1.00 85.00 368 SER A O 1
ATOM 2932 N N . LEU A 1 369 ? 1.210 4.612 19.586 1.00 78.12 369 LEU A N 1
ATOM 2933 C CA . LEU A 1 369 ? 2.652 4.878 19.697 1.00 78.12 369 LEU A CA 1
ATOM 2934 C C . LEU A 1 369 ? 2.968 6.219 20.373 1.00 78.12 369 LEU A C 1
ATOM 2936 O O . LEU A 1 369 ? 3.975 6.332 21.069 1.00 78.12 369 LEU A O 1
ATOM 2940 N N . ALA A 1 370 ? 2.129 7.237 20.162 1.00 68.25 370 ALA A N 1
ATOM 2941 C CA . ALA A 1 370 ? 2.353 8.576 20.703 1.00 68.25 370 ALA A CA 1
ATOM 2942 C C . ALA A 1 370 ? 1.984 8.665 22.193 1.00 68.25 370 ALA A C 1
ATOM 2944 O O . ALA A 1 370 ? 2.658 9.362 22.952 1.00 68.25 370 ALA A O 1
ATOM 2945 N N . ASP A 1 371 ? 0.942 7.936 22.601 1.00 61.69 371 ASP A N 1
ATOM 2946 C CA . ASP A 1 371 ? 0.395 7.999 23.958 1.00 61.69 371 ASP A CA 1
ATOM 2947 C C . ASP A 1 371 ? 1.216 7.187 24.974 1.00 61.69 371 ASP A C 1
ATOM 2949 O O . ASP A 1 371 ? 1.278 7.559 26.145 1.00 61.69 371 ASP A O 1
ATOM 2953 N N . GLU A 1 372 ? 1.862 6.097 24.546 1.00 54.22 372 GLU A N 1
ATOM 2954 C CA . GLU A 1 372 ? 2.500 5.141 25.466 1.00 54.22 372 GLU A CA 1
ATOM 2955 C C . GLU A 1 372 ? 4.017 5.360 25.634 1.00 54.22 372 GLU A C 1
ATOM 2957 O O . GLU A 1 372 ? 4.577 4.962 26.655 1.00 54.22 372 GLU A O 1
ATOM 2962 N N . HIS A 1 373 ? 4.706 6.044 24.703 1.00 51.16 373 HIS A N 1
ATOM 2963 C CA . HIS A 1 373 ? 6.179 6.012 24.667 1.00 51.16 373 HIS A CA 1
ATOM 2964 C C . HIS A 1 373 ? 6.898 7.298 24.223 1.00 51.16 373 HIS A C 1
ATOM 2966 O O . HIS A 1 373 ? 7.982 7.212 23.644 1.00 51.16 373 HIS A O 1
ATOM 2972 N N . SER A 1 374 ? 6.411 8.500 24.557 1.00 48.34 374 SER A N 1
ATOM 2973 C CA . SER A 1 374 ? 7.085 9.768 24.181 1.00 48.34 374 SER A CA 1
ATOM 2974 C C . SER A 1 374 ? 8.576 9.871 24.582 1.00 48.34 374 SER A C 1
ATOM 2976 O O . SER A 1 374 ? 9.318 10.659 23.994 1.00 48.34 374 SER A O 1
ATOM 2978 N N . HIS A 1 375 ? 9.051 9.040 25.522 1.00 44.91 375 HIS A N 1
ATOM 2979 C CA . HIS A 1 375 ? 10.454 8.974 25.955 1.00 44.91 375 HIS A CA 1
ATOM 2980 C C . HIS A 1 375 ? 11.226 7.706 25.533 1.00 44.91 375 HIS A C 1
ATOM 2982 O O . HIS A 1 375 ? 12.438 7.657 25.741 1.00 44.91 375 HIS A O 1
ATOM 2988 N N . GLN A 1 376 ? 10.574 6.693 24.948 1.00 50.19 376 GLN A N 1
ATOM 2989 C CA . GLN A 1 376 ? 11.190 5.402 24.585 1.00 50.19 376 GLN A CA 1
ATOM 2990 C C . GLN A 1 376 ? 10.592 4.809 23.300 1.00 50.19 376 GLN A C 1
ATOM 2992 O O . GLN A 1 376 ? 10.377 3.600 23.213 1.00 50.19 376 GLN A O 1
ATOM 2997 N N . LEU A 1 377 ? 10.288 5.647 22.303 1.00 53.84 377 LEU A N 1
ATOM 2998 C CA . LEU A 1 377 ? 9.845 5.133 21.007 1.00 53.84 377 LEU A CA 1
ATOM 2999 C C . LEU A 1 377 ? 10.867 4.090 20.512 1.00 53.84 377 LEU A C 1
ATOM 3001 O O . LEU A 1 377 ? 12.073 4.368 20.574 1.00 53.84 377 LEU A O 1
ATOM 3005 N N . PRO A 1 378 ? 10.421 2.903 20.050 1.00 54.22 378 PRO A N 1
ATOM 3006 C CA . PRO A 1 378 ? 11.309 1.909 19.452 1.00 54.22 378 PRO A CA 1
ATOM 3007 C C . PRO A 1 378 ? 12.153 2.570 18.360 1.00 54.22 378 PRO A C 1
ATOM 3009 O O . PRO A 1 378 ? 11.777 3.623 17.851 1.00 54.22 378 PRO A O 1
ATOM 3012 N N . ASN A 1 379 ? 13.301 1.985 18.000 1.00 55.03 379 ASN A N 1
ATOM 3013 C CA . ASN A 1 379 ? 14.156 2.514 16.933 1.00 55.03 379 ASN A CA 1
ATOM 3014 C C . ASN A 1 379 ? 13.354 2.620 15.625 1.00 55.03 379 ASN A C 1
ATOM 3016 O O . ASN A 1 379 ? 13.239 1.675 14.846 1.00 55.03 379 ASN A O 1
ATOM 3020 N N . MET A 1 380 ? 12.755 3.788 15.428 1.00 60.84 380 MET A N 1
ATOM 3021 C CA . MET A 1 380 ? 11.907 4.104 14.305 1.00 60.84 380 MET A CA 1
ATOM 3022 C C . MET A 1 380 ? 12.773 4.720 13.239 1.00 60.84 380 MET A C 1
ATOM 3024 O O . MET A 1 380 ? 13.481 5.704 13.455 1.00 60.84 380 MET A O 1
ATOM 3028 N N . PHE A 1 381 ? 12.677 4.142 12.060 1.00 55.38 381 PHE A N 1
ATOM 3029 C CA . PHE A 1 381 ? 13.414 4.623 10.921 1.00 55.38 381 PHE A CA 1
ATOM 3030 C C . PHE A 1 381 ? 12.869 5.945 10.374 1.00 55.38 381 PHE A C 1
ATOM 3032 O O . PHE A 1 381 ? 13.637 6.796 9.934 1.00 55.38 381 PHE A O 1
ATOM 3039 N N . CYS A 1 382 ? 11.551 6.148 10.442 1.00 58.69 382 CYS A N 1
ATOM 3040 C CA . CYS A 1 382 ? 10.930 7.398 10.034 1.00 58.69 382 CYS A CA 1
ATOM 3041 C C . CYS A 1 382 ? 9.857 7.835 11.031 1.00 58.69 382 CYS A C 1
ATOM 3043 O O . CYS A 1 382 ? 8.825 7.186 11.154 1.00 58.69 382 CYS A O 1
ATOM 3045 N N . LYS A 1 383 ? 10.082 8.960 11.719 1.00 60.59 383 LYS A N 1
ATOM 3046 C CA . LYS A 1 383 ? 9.115 9.511 12.685 1.00 60.59 383 LYS A CA 1
ATOM 3047 C C . LYS A 1 383 ? 7.796 9.955 12.033 1.00 60.59 383 LYS A C 1
ATOM 3049 O O . LYS A 1 383 ? 6.768 9.973 12.688 1.00 60.59 383 LYS A O 1
ATOM 3054 N N . GLY A 1 384 ? 7.806 10.268 10.736 1.00 68.75 384 GLY A N 1
ATOM 3055 C CA . GLY A 1 384 ? 6.634 10.807 10.042 1.00 68.75 384 GLY A CA 1
ATOM 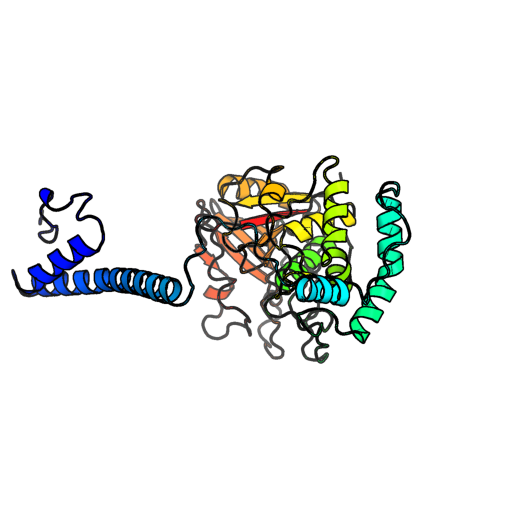3056 C C . GLY A 1 384 ? 5.543 9.793 9.674 1.00 68.75 384 GLY A C 1
ATOM 3057 O O . GLY A 1 384 ? 4.453 10.226 9.306 1.00 68.75 384 GLY A O 1
ATOM 3058 N N . SER A 1 385 ? 5.796 8.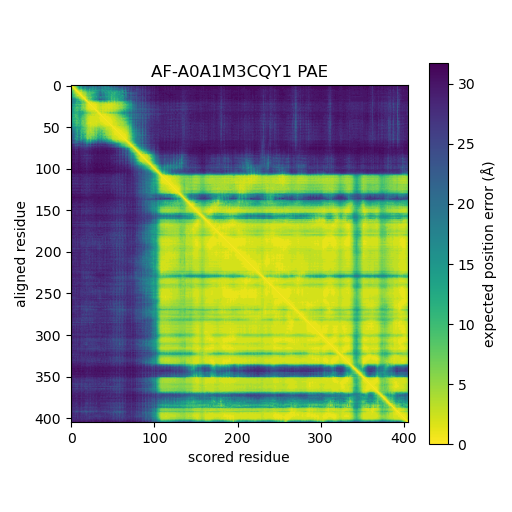478 9.748 1.00 70.38 385 SER A N 1
ATOM 3059 C CA . SER A 1 385 ? 4.841 7.473 9.245 1.00 70.38 385 SER A CA 1
ATOM 3060 C C . SER A 1 385 ? 3.574 7.349 10.105 1.00 70.38 385 SER A C 1
ATOM 3062 O O . SER A 1 385 ? 2.485 7.199 9.557 1.00 70.38 385 SER A O 1
ATOM 3064 N N . TYR A 1 386 ? 3.688 7.484 11.433 1.00 71.06 386 TYR A N 1
ATOM 3065 C CA . TYR A 1 386 ? 2.566 7.360 12.383 1.00 71.06 386 TYR A CA 1
ATOM 3066 C C . TYR A 1 386 ? 1.946 8.705 12.797 1.00 71.06 386 TYR A C 1
ATOM 3068 O O . TYR A 1 386 ? 0.832 8.740 13.324 1.00 71.06 386 TYR A O 1
ATOM 3076 N N . GLU A 1 387 ? 2.656 9.818 12.589 1.00 68.38 387 GLU A N 1
ATOM 3077 C CA . GLU A 1 387 ? 2.225 11.165 13.001 1.00 68.38 387 GLU A CA 1
ATOM 3078 C C . GLU A 1 387 ? 1.230 11.803 12.018 1.00 68.38 387 GLU A C 1
ATOM 3080 O O . GLU A 1 387 ? 0.746 12.906 12.260 1.00 68.38 387 GLU A O 1
ATOM 3085 N N . GLY A 1 388 ? 0.924 11.135 10.899 1.00 75.69 388 GLY A N 1
ATOM 3086 C CA . GLY A 1 388 ? 0.245 11.764 9.770 1.00 75.69 388 GLY A CA 1
ATOM 3087 C C . GLY A 1 388 ? -0.763 10.896 9.025 1.00 75.69 388 GLY A C 1
ATOM 3088 O O . GLY A 1 388 ? -0.921 11.098 7.819 1.00 75.69 388 GLY A O 1
ATOM 3089 N N . LEU A 1 389 ? -1.445 9.955 9.680 1.00 88.56 389 LEU A N 1
ATOM 3090 C CA . LEU A 1 389 ? -2.484 9.121 9.059 1.00 88.56 389 LEU A CA 1
ATOM 3091 C C . LEU A 1 389 ? -3.830 9.857 8.990 1.00 88.56 389 LEU A C 1
ATOM 3093 O O . LEU A 1 389 ? -4.841 9.455 9.557 1.00 88.56 389 LEU A O 1
ATOM 3097 N N . HIS A 1 390 ? -3.819 10.975 8.269 1.00 90.94 390 HIS A N 1
ATOM 3098 C CA . HIS A 1 390 ? -4.977 11.823 8.017 1.00 90.94 390 HIS A CA 1
ATOM 3099 C C . HIS A 1 390 ? -5.647 11.440 6.697 1.00 90.94 390 HIS A C 1
ATOM 3101 O O . HIS A 1 390 ? -5.009 11.462 5.647 1.00 90.94 390 HIS A O 1
ATOM 3107 N N . PHE A 1 391 ? -6.939 11.132 6.730 1.00 94.50 391 PHE A N 1
ATOM 3108 C CA . PHE A 1 391 ? -7.751 10.831 5.547 1.00 94.50 391 PHE A CA 1
ATOM 3109 C C . PHE A 1 391 ? -8.762 11.937 5.222 1.00 94.50 391 PHE A C 1
ATOM 3111 O O . PHE A 1 391 ? -9.490 11.825 4.242 1.00 94.50 391 PHE A O 1
ATOM 3118 N N . ASP A 1 392 ? -8.796 13.012 6.007 1.00 92.12 392 ASP A N 1
ATOM 3119 C CA . ASP A 1 392 ? -9.591 14.219 5.756 1.00 92.12 392 ASP A CA 1
ATOM 3120 C C . ASP A 1 392 ? -8.918 15.161 4.739 1.00 92.12 392 ASP A C 1
ATOM 3122 O O . ASP A 1 392 ? -9.586 15.858 3.978 1.00 92.12 392 ASP A O 1
ATOM 3126 N N . THR A 1 393 ? -7.583 15.174 4.719 1.00 89.81 393 THR A N 1
ATOM 3127 C CA . THR A 1 393 ? -6.780 16.182 4.009 1.00 89.81 393 THR A CA 1
ATOM 3128 C C . THR A 1 393 ? -5.728 15.595 3.076 1.00 89.81 393 THR A C 1
ATOM 3130 O O . THR A 1 393 ? -5.437 16.197 2.042 1.00 89.81 393 THR A O 1
ATOM 3133 N N . LYS A 1 394 ? -5.151 14.428 3.395 1.00 94.69 394 LYS A N 1
ATOM 3134 C CA . LYS A 1 394 ? -4.148 13.799 2.526 1.00 94.69 394 LYS A CA 1
ATOM 3135 C C . LYS A 1 394 ? -4.785 13.004 1.395 1.00 94.69 394 LYS A C 1
ATOM 3137 O O . LYS A 1 394 ? -5.907 12.506 1.494 1.00 94.69 394 LYS A O 1
ATOM 3142 N N . HIS A 1 395 ? -4.005 12.851 0.335 1.00 96.50 395 HIS A N 1
ATOM 3143 C CA . HIS A 1 395 ? -4.296 11.959 -0.774 1.00 96.50 395 HIS A CA 1
ATOM 3144 C C . HIS A 1 395 ? -3.654 10.598 -0.523 1.00 96.50 395 HIS A C 1
ATOM 3146 O O . HIS A 1 395 ? -2.510 10.540 -0.078 1.00 96.50 395 HIS A O 1
ATOM 3152 N N . TRP A 1 396 ? -4.368 9.527 -0.856 1.00 97.69 396 TRP A N 1
ATOM 3153 C CA . TRP A 1 396 ? -3.880 8.159 -0.694 1.00 97.69 396 TRP A CA 1
ATOM 3154 C C . TRP A 1 396 ? -4.159 7.342 -1.945 1.00 97.69 396 TRP A C 1
ATOM 3156 O O . TRP A 1 396 ? -5.255 7.407 -2.498 1.00 97.69 396 TRP A O 1
ATOM 3166 N N . MET A 1 397 ? -3.199 6.523 -2.354 1.00 98.31 397 MET A N 1
ATOM 3167 C CA . MET A 1 397 ? -3.444 5.358 -3.196 1.00 98.31 397 MET A CA 1
ATOM 3168 C C . MET A 1 397 ? -3.803 4.183 -2.293 1.00 98.31 397 MET A C 1
ATOM 3170 O O . MET A 1 397 ? -3.201 4.007 -1.235 1.00 98.31 397 MET A O 1
ATOM 3174 N N . VAL A 1 398 ? -4.777 3.375 -2.704 1.00 98.56 398 VAL A N 1
ATOM 3175 C CA . VAL A 1 398 ? -5.252 2.249 -1.899 1.00 98.56 398 VAL A CA 1
ATOM 3176 C C . VAL A 1 398 ? -5.419 1.010 -2.762 1.00 98.56 398 VAL A C 1
ATOM 3178 O O . VAL A 1 398 ? -6.064 1.059 -3.809 1.00 98.56 398 VAL A O 1
ATOM 3181 N N . LEU A 1 399 ? -4.882 -0.113 -2.295 1.00 98.62 399 LEU A N 1
ATOM 3182 C CA . LEU A 1 399 ? -5.087 -1.433 -2.878 1.00 98.62 399 LEU A CA 1
ATOM 3183 C C . LEU A 1 399 ? -5.908 -2.292 -1.914 1.00 98.62 399 LEU A C 1
ATOM 3185 O O . LEU A 1 399 ? -5.472 -2.587 -0.803 1.00 98.62 399 LEU A O 1
ATOM 3189 N N . PHE A 1 400 ? -7.078 -2.723 -2.384 1.00 97.94 400 PHE A N 1
ATOM 3190 C CA . PHE A 1 400 ? -7.945 -3.699 -1.730 1.00 97.94 400 PHE A CA 1
ATOM 3191 C C . PHE A 1 400 ? -7.784 -5.063 -2.412 1.00 97.94 400 PHE A C 1
ATOM 3193 O O . PHE A 1 400 ? -8.339 -5.244 -3.501 1.00 97.94 400 PHE A O 1
ATOM 3200 N N . PRO A 1 401 ? -7.066 -6.030 -1.821 1.00 97.56 401 PRO A N 1
ATOM 3201 C CA . PRO A 1 401 ? -7.213 -7.433 -2.201 1.00 97.56 401 PRO A CA 1
ATOM 3202 C C . PRO A 1 401 ? -8.648 -7.883 -1.911 1.00 97.56 401 PRO A C 1
ATOM 3204 O O . PRO A 1 401 ? -9.247 -7.407 -0.956 1.00 97.56 401 PRO A O 1
ATOM 3207 N N . LEU A 1 402 ? -9.219 -8.773 -2.712 1.00 95.44 402 LEU A N 1
ATOM 3208 C CA . LEU A 1 402 ? -10.572 -9.291 -2.520 1.00 95.44 402 LEU A CA 1
ATOM 3209 C C . LEU A 1 402 ? -10.531 -10.813 -2.399 1.00 95.44 402 LEU A C 1
ATOM 3211 O O . LEU A 1 402 ? -9.739 -11.478 -3.068 1.00 95.44 402 LEU A O 1
ATOM 3215 N N . ASN A 1 403 ? -11.442 -11.361 -1.600 1.00 87.69 403 ASN A N 1
ATOM 3216 C CA . ASN A 1 403 ? -11.626 -12.803 -1.521 1.00 87.69 403 ASN A CA 1
ATOM 3217 C C . ASN A 1 403 ? -12.002 -13.386 -2.892 1.00 87.69 403 ASN A C 1
ATOM 3219 O O . ASN A 1 403 ? -12.753 -12.776 -3.660 1.00 87.69 403 ASN A O 1
ATOM 3223 N N . LYS A 1 404 ? -11.465 -14.574 -3.201 1.00 76.38 404 LYS A N 1
ATOM 3224 C CA . LYS A 1 404 ? -11.942 -15.376 -4.332 1.00 76.38 404 LYS A CA 1
ATOM 3225 C C . LYS A 1 404 ? -13.345 -15.857 -3.958 1.00 76.38 404 LYS A C 1
ATOM 3227 O O . LYS A 1 404 ? -13.483 -16.552 -2.956 1.00 76.38 404 LYS A O 1
ATOM 3232 N N . ASN A 1 405 ? -14.351 -15.397 -4.701 1.00 56.19 405 ASN A N 1
ATOM 3233 C CA . ASN A 1 405 ? -15.731 -15.863 -4.546 1.00 56.19 405 ASN A CA 1
ATOM 3234 C C . ASN A 1 405 ? -15.852 -17.360 -4.822 1.00 56.19 405 ASN A C 1
ATOM 3236 O O . ASN A 1 405 ? -15.101 -17.846 -5.703 1.00 56.19 405 ASN A O 1
#